Protein 2Y5T (pdb70)

Sequence (500 aa):
QVQLQQPGADLVRPGVSVKLSCKASGYTFTSYWMNWVKQRPGQGLEWIGMIHPSDSETRLSQQKFKDKATLTVDKSSSTAYMQLSSPTTSEDSAVYYCARLKPGGTWFAYWGQGTLVTVSAAKTTAPSVYPLAPVCGDTTGSSVTLGCLVKGYFPEPVTLTWNSGSLSSGVHTFPAVLQSSDLYTLSSSVTVTSSTWPSQSITCNVAHPASSTKVDKKKIEPRGPTDIVLTQSPASLTVSLGQRATISCRASKSVDSYGNSFMEWYQQKKPGQPPKLLIYRASNLESGIPARFSGSGSRTDFTTLTINPVEADDVATYYCQQSNEDPYTFGGGTKLEEIKRADAAPTVSIFPPSSEQLTSGGASVVCFLNNFYPKDINVKWKIDGSSERQNNGVLNSWTDDQDSKDSSTYSMSSTLTLTKDEYERHNNSYTCEATHHKTSTSPIVKSFNRNECGPGPGPGARGLTGRGDAGPGGPGPGPGARGLTGRGDAGPGPGPGPGPGPGARGLTGRGDA

Secondary structure (DSSP, 8-state):
--EEE--SEEEE-TTS-EEEEEEEESS-GGGS-EEEEEE-TTS-EEEEEEEETTTTEEEE-GGGTTTEEEEEETTTTEEEEEESS--GGG-EEEEEEEEPTTSSSEEEE---EEEEE-SSPPBPPEEEEE---TTPPP-SEEEEEEEEEEEBSS--EEEEGGGT--TTEEEEEEEEETTEEEEEEEEEEETTTTTTS--EEEEEEGGGTEEEEEE--PPPP-/---EEEE-SEEEEETTS-EEEEEEESS--EETTEE-EEEEEE-TTS--EEEEETTTEEPTT--TTEEEEEETTEEEEEESS--GGG-EEEEEEE-SBSSPEE---EEEEEE---BPPEEEEEPPPHHHHHTTEEEEEEEEEEEBSS--EEEEEETTEE--S-EEEEEPPPPTTT--EEEEEEEEEEHHHHTT--EEEEEEE-TT-SSPEEEEEETT--/-------PPPPPP-------/----------PPP--PPP---/---------PPPPBP----

Foldseek 3Di:
DWAWEWFAEDEDAQFDKDKTKIFIDDDQLQAFKKWKWWAAPPDDIDTAWIARQVVRDIDGDPVCPVFWDWHADNVRSMIMIMGGRDDQVRFTWMKIFGDDVVGDDTPGIYPTYGYGHHPFDFDAWDKDWAADDPPDDADQKGKIKIKTWFGDDDDKDKDKPVPPQDPQKDKADWDDDPRMIMIMMMHMDGPVCPPVPKIWMWMADRVVRDIDIDIHDHDDDD/DWAKAKPDQEDEEAAQDKDKIKIFTPWFLDDPHFGQKWKWWDDPPDDTHTADGRFFHGDPPHDPLWGKDDGITIIMIMGGRDALLRFTKMKMWGDRDPPIDIYPIYGYAYDDDFDFWDKDKDWADVVVVVVQKTKIKMKTDFGPDPDKDKFKDFQNHGDDDAKDKDKDRQDSHSRGIMMMIMGMDGSVVVVVTFKIKMWMDDPVDPGTDIDIGTPPDD/DQDDDDDDDDDDDDDDPDDD/DADDDDDDDDDDDDDDDDDPD/DQDDDDDDDDDDDDDDDDD

B-factor: mean 37.98, std 14.22, range [2.0, 104.12]

Radius of gyration: 26.42 Å; Cα contacts (8 Å, |Δi|>4): 1428; chains: 5; bounding box: 71×73×64 Å

CATH classification: 2.60.40.10 (+1 more: 2.60.40.10)

Solvent-accessible surface area: 23173 Å² total

Structure (mmCIF, N/CA/C/O backbone):
data_2Y5T
#
_entry.id   2Y5T
#
_cell.length_a   81.050
_cell.length_b   81.050
_cell.length_c   168.450
_cell.angle_alpha   90.00
_cell.angle_beta   90.00
_cell.angle_gamma   120.00
#
_symmetry.space_group_name_H-M   'P 31 2 1'
#
loop_
_entity.id
_entity.type
_entity.pdbx_description
1 polymer 'CIIC1 FAB FRAGMENT HEAVY CHAIN'
2 polymer 'CIIC1 FAB FRAGMENT LIGHT CHAIN'
3 polymer C1
4 polymer C1
5 non-polymer 'CHLORIDE ION'
6 non-polymer GLYCEROL
7 water water
#
loop_
_atom_site.group_PDB
_atom_site.id
_atom_site.type_symbol
_atom_site.label_atom_id
_atom_site.label_alt_id
_atom_site.label_comp_id
_atom_site.label_asym_id
_atom_site.label_entity_id
_atom_site.label_seq_id
_atom_site.pdbx_PDB_ins_code
_atom_site.Cartn_x
_atom_site.Cartn_y
_atom_site.Cartn_z
_atom_site.occupancy
_atom_site.B_iso_or_equiv
_atom_site.auth_seq_id
_atom_site.auth_comp_id
_atom_site.auth_asym_id
_atom_site.auth_atom_id
_atom_site.pdbx_PDB_model_num
ATOM 1 N N . GLN A 1 1 ? -16.332 -8.111 18.106 1.00 51.94 1 GLN A N 1
ATOM 2 C CA . GLN A 1 1 ? -17.439 -7.480 18.890 1.00 50.10 1 GLN A CA 1
ATOM 3 C C . GLN A 1 1 ? -18.277 -6.538 18.022 1.00 47.12 1 GLN A C 1
ATOM 4 O O . GLN A 1 1 ? -17.761 -5.594 17.413 1.00 47.03 1 GLN A O 1
ATOM 10 N N . VAL A 1 2 ? -19.572 -6.828 17.959 1.00 44.81 2 VAL A N 1
ATOM 11 C CA . VAL A 1 2 ? -20.517 -6.046 17.163 1.00 42.04 2 VAL A CA 1
ATOM 12 C C . VAL A 1 2 ? -20.638 -4.637 17.741 1.00 41.09 2 VAL A C 1
ATOM 13 O O . VAL A 1 2 ? -20.736 -4.463 18.957 1.00 41.08 2 VAL A O 1
ATOM 17 N N . GLN A 1 3 ? -20.624 -3.642 16.856 1.00 39.94 3 GLN A N 1
ATOM 18 C CA . GLN A 1 3 ? -20.629 -2.250 17.264 1.00 39.18 3 GLN A CA 1
ATOM 19 C C . GLN A 1 3 ? -21.487 -1.410 16.313 1.00 36.93 3 GLN A C 1
ATOM 20 O O . GLN A 1 3 ? -21.342 -1.501 15.084 1.00 36.99 3 GLN A O 1
ATOM 26 N N . LEU A 1 4 ? -22.380 -0.605 16.887 1.00 34.75 4 LEU A N 1
ATOM 27 C CA . LEU A 1 4 ? -23.227 0.310 16.126 1.00 33.25 4 LEU A CA 1
ATOM 28 C C . LEU A 1 4 ? -23.029 1.741 16.638 1.00 33.03 4 LEU A C 1
ATOM 29 O O . LEU A 1 4 ? -23.538 2.109 17.706 1.00 32.45 4 LEU A O 1
ATOM 34 N N . GLN A 1 5 ? -22.280 2.541 15.882 1.00 32.98 5 GLN A N 1
ATOM 35 C CA . GLN A 1 5 ? -21.849 3.851 16.369 1.00 33.42 5 GLN A CA 1
ATOM 36 C C . GLN A 1 5 ? -22.709 4.970 15.800 1.00 31.45 5 GLN A C 1
ATOM 37 O O . GLN A 1 5 ? -22.784 5.129 14.582 1.00 31.15 5 GLN A O 1
ATOM 43 N N . GLN A 1 6 ? -23.339 5.736 16.690 1.00 29.52 6 GLN A N 1
ATOM 44 C CA . GLN A 1 6 ? -24.211 6.835 16.318 1.00 28.11 6 GLN A CA 1
ATOM 45 C C . GLN A 1 6 ? -23.749 8.075 17.050 1.00 28.45 6 GLN A C 1
ATOM 46 O O . GLN A 1 6 ? -23.408 7.991 18.220 1.00 28.48 6 GLN A O 1
ATOM 52 N N . PRO A 1 7 ? -23.759 9.239 16.377 1.00 28.69 7 PRO A N 1
ATOM 53 C CA . PRO A 1 7 ? -23.462 10.510 17.068 1.00 28.82 7 PRO A CA 1
ATOM 54 C C . PRO A 1 7 ? -24.464 10.744 18.201 1.00 28.04 7 PRO A C 1
ATOM 55 O O . PRO A 1 7 ? -25.620 10.318 18.112 1.00 25.94 7 PRO A O 1
ATOM 59 N N . GLY A 1 8 ? -24.033 11.440 19.243 1.00 28.85 8 GLY A N 1
ATOM 60 C CA . GLY A 1 8 ? -24.918 11.703 20.385 1.00 28.74 8 GLY A CA 1
ATOM 61 C C . GLY A 1 8 ? -26.096 12.604 20.048 1.00 28.10 8 GLY A C 1
ATOM 62 O O . GLY A 1 8 ? -27.188 12.405 20.581 1.00 28.11 8 GLY A O 1
ATOM 63 N N . ALA A 1 9 ? -25.885 13.570 19.149 1.00 27.84 9 ALA A N 1
ATOM 64 C CA . ALA A 1 9 ? -26.861 14.627 18.907 1.00 28.08 9 ALA A CA 1
ATOM 65 C C . ALA A 1 9 ? -27.010 15.053 17.436 1.00 28.42 9 ALA A C 1
ATOM 66 O O . ALA A 1 9 ? -26.095 14.900 16.638 1.00 28.85 9 ALA A O 1
ATOM 68 N N . ASP A 1 10 ? -28.186 15.567 17.092 1.00 28.63 10 ASP A N 1
ATOM 69 C CA . ASP A 1 10 ? -28.380 16.275 15.826 1.00 29.99 10 ASP A CA 1
ATOM 70 C C . ASP A 1 10 ? -29.438 17.339 16.032 1.00 29.55 10 ASP A C 1
ATOM 71 O O . ASP A 1 10 ? -30.537 17.047 16.508 1.00 29.90 10 ASP A O 1
ATOM 76 N N . LEU A 1 11 ? -29.084 18.569 15.694 1.00 29.93 11 LEU A N 1
ATOM 77 C CA . LEU A 1 11 ? -29.961 19.726 15.847 1.00 29.86 11 LEU A CA 1
ATOM 78 C C . LEU A 1 11 ? -30.316 20.305 14.477 1.00 30.63 11 LEU A C 1
ATOM 79 O O . LEU A 1 11 ? -29.434 20.631 13.701 1.00 31.09 11 LEU A O 1
ATOM 84 N N . VAL A 1 12 ? -31.606 20.439 14.193 1.00 31.15 12 VAL A N 1
ATOM 85 C CA . VAL A 1 12 ? -32.054 21.144 12.986 1.00 32.78 12 VAL A CA 1
ATOM 86 C C . VAL A 1 12 ? -33.138 22.154 13.309 1.00 33.09 12 VAL A C 1
ATOM 87 O O . VAL A 1 12 ? -33.889 21.981 14.281 1.00 32.14 12 VAL A O 1
ATOM 91 N N . ARG A 1 13 ? -33.194 23.211 12.500 1.00 34.86 13 ARG A N 1
ATOM 92 C CA . ARG A 1 13 ? -34.327 24.138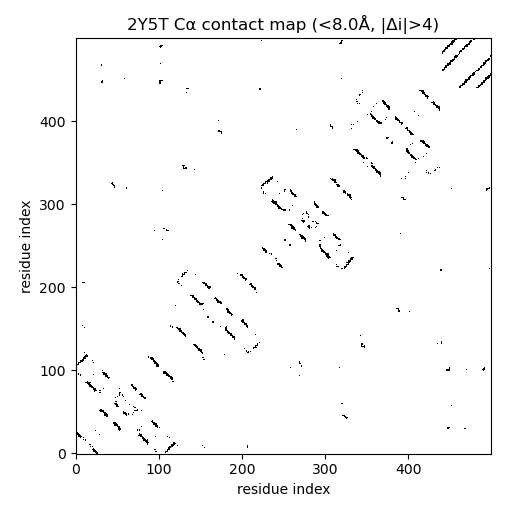 12.467 1.00 36.12 13 ARG A CA 1
ATOM 93 C C . ARG A 1 13 ? -35.556 23.359 12.028 1.00 35.61 13 ARG A C 1
ATOM 94 O O . ARG A 1 13 ? -35.432 22.404 11.254 1.00 35.17 13 ARG A O 1
ATOM 102 N N . PRO A 1 14 ? -36.747 23.769 12.490 1.00 35.67 14 PRO A N 1
ATOM 103 C CA . PRO A 1 14 ? -37.968 23.205 11.909 1.00 36.35 14 PRO A CA 1
ATOM 104 C C . PRO A 1 14 ? -37.946 23.314 10.376 1.00 37.79 14 PRO A C 1
ATOM 105 O O . PRO A 1 14 ? -37.649 24.382 9.842 1.00 38.84 14 PRO A O 1
ATOM 109 N N . GLY A 1 15 ? -38.225 22.207 9.689 1.00 37.67 15 GLY A N 1
ATOM 110 C CA . GLY A 1 15 ? -38.272 22.192 8.226 1.00 39.15 15 GLY A CA 1
ATOM 111 C C . GLY A 1 15 ? -37.015 21.743 7.499 1.00 39.23 15 GLY A C 1
ATOM 112 O O . GLY A 1 15 ? -37.064 21.405 6.313 1.00 40.50 15 GLY A O 1
ATOM 113 N N . VAL A 1 16 ? -35.879 21.735 8.191 1.00 38.41 16 VAL A N 1
ATOM 114 C CA . VAL A 1 16 ? -34.617 21.332 7.562 1.00 38.35 16 VAL A CA 1
ATOM 115 C C . VAL A 1 16 ? -34.408 19.836 7.768 1.00 37.57 16 VAL A C 1
ATOM 116 O O . VAL A 1 16 ? -34.468 19.373 8.898 1.00 36.01 16 VAL A O 1
ATOM 120 N N . SER A 1 17 ? -34.153 19.098 6.685 1.00 38.72 17 SER A N 1
ATOM 121 C CA . SER A 1 17 ? -33.981 17.646 6.755 1.00 38.95 17 SER A CA 1
ATOM 122 C C . SER A 1 17 ? -32.835 17.239 7.661 1.00 37.72 17 SER A C 1
ATOM 123 O O . SER A 1 17 ? -31.760 17.843 7.620 1.00 38.72 17 SER A O 1
ATOM 126 N N . VAL A 1 18 ? -33.070 16.214 8.476 1.00 36.39 18 VAL A N 1
ATOM 127 C CA . VAL A 1 18 ? -31.996 15.606 9.254 1.00 35.70 18 VAL A CA 1
ATOM 128 C C . VAL A 1 18 ? -31.612 14.256 8.667 1.00 35.25 18 VAL A C 1
ATOM 129 O O . VAL A 1 18 ? -32.469 13.495 8.210 1.00 35.31 18 VAL A O 1
ATOM 133 N N . LYS A 1 19 ? -30.312 13.983 8.648 1.00 35.01 19 LYS A N 1
ATOM 134 C CA . LYS A 1 19 ? -29.794 12.705 8.184 1.00 34.51 19 LYS A CA 1
ATOM 135 C C . LYS A 1 19 ? -28.923 12.056 9.261 1.00 33.21 19 LYS A C 1
ATOM 136 O O . LYS A 1 19 ? -27.831 12.536 9.576 1.00 33.22 19 LYS A O 1
ATOM 142 N N . LEU A 1 20 ? -29.412 10.945 9.802 1.00 31.55 20 LEU A N 1
ATOM 143 C CA . LEU A 1 20 ? -28.734 10.262 10.888 1.00 30.29 20 LEU A CA 1
ATOM 144 C C . LEU A 1 20 ? -27.838 9.162 10.367 1.00 30.39 20 LEU A C 1
ATOM 145 O O . LEU A 1 20 ? -28.160 8.497 9.377 1.00 30.69 20 LEU A O 1
ATOM 150 N N . SER A 1 21 ? -26.706 8.973 11.030 1.00 29.76 21 SER A N 1
ATOM 151 C CA . SER A 1 21 ? -25.796 7.899 10.653 1.00 30.07 21 SER A CA 1
ATOM 152 C C . SER A 1 21 ? -25.597 6.863 11.773 1.00 29.59 21 SER A C 1
ATOM 153 O O . SER A 1 21 ? -25.734 7.163 12.977 1.00 28.64 21 SER A O 1
ATOM 156 N N . CYS A 1 22 ? -25.260 5.653 11.342 1.00 29.72 22 CYS A N 1
ATOM 157 C CA . CYS A 1 22 ? -25.064 4.496 12.193 1.00 29.84 22 CYS A CA 1
ATOM 158 C C . CYS A 1 22 ? -23.958 3.700 11.540 1.00 30.73 22 CYS A C 1
ATOM 159 O O . CYS A 1 22 ? -24.192 2.988 10.561 1.00 30.68 22 CYS A O 1
ATOM 162 N N . LYS A 1 23 ? -22.747 3.851 12.066 1.00 31.63 23 LYS A N 1
ATOM 163 C CA . LYS A 1 23 ? -21.581 3.168 11.529 1.00 33.90 23 LYS A CA 1
ATOM 164 C C . LYS A 1 23 ? -21.407 1.816 12.214 1.00 33.95 23 LYS A C 1
ATOM 165 O O . LYS A 1 23 ? -21.341 1.733 13.446 1.00 33.29 23 LYS A O 1
ATOM 171 N N . ALA A 1 24 ? -21.337 0.767 11.396 1.00 34.88 24 ALA A N 1
ATOM 172 C CA . ALA A 1 24 ? -21.294 -0.609 11.879 1.00 35.00 24 ALA A CA 1
ATOM 173 C C . ALA A 1 24 ? -19.897 -1.191 11.807 1.00 37.19 24 ALA A C 1
ATOM 174 O O . ALA A 1 24 ? -19.164 -0.931 10.855 1.00 38.75 24 ALA A O 1
ATOM 176 N N . SER A 1 25 ? -19.535 -1.998 12.801 1.00 37.63 25 SER A N 1
ATOM 177 C CA . SER A 1 25 ? -18.276 -2.740 12.771 1.00 40.00 25 SER A CA 1
ATOM 178 C C . SER A 1 25 ? -18.390 -4.040 13.572 1.00 40.34 25 SER A C 1
ATOM 179 O O . SER A 1 25 ? -19.366 -4.246 14.306 1.00 39.19 25 SER A O 1
ATOM 182 N N . GLY A 1 26 ? -17.399 -4.914 13.421 1.00 41.91 26 GLY A N 1
ATOM 183 C CA . GLY A 1 26 ? -17.387 -6.185 14.136 1.00 42.66 26 GLY A CA 1
ATOM 184 C C . GLY A 1 26 ? -18.107 -7.333 13.438 1.00 42.19 26 GLY A C 1
ATOM 185 O O . GLY A 1 26 ? -18.078 -8.470 13.928 1.00 43.12 26 GLY A O 1
ATOM 186 N N . TYR A 1 27 ? -18.745 -7.049 12.301 1.00 40.95 27 TYR A N 1
ATOM 187 C CA . TYR A 1 27 ? -19.502 -8.061 11.547 1.00 40.38 27 TYR A CA 1
ATOM 188 C C . TYR A 1 27 ? -19.630 -7.666 10.061 1.00 40.41 27 TYR A C 1
ATOM 189 O O . TYR A 1 27 ? -19.212 -6.566 9.668 1.00 40.09 27 TYR A O 1
ATOM 198 N N . THR A 1 28 ? -20.213 -8.556 9.250 1.00 40.26 28 THR A N 1
ATOM 199 C CA . THR A 1 28 ? -20.441 -8.273 7.826 1.00 40.64 28 THR A CA 1
ATOM 200 C C . THR A 1 28 ? -21.700 -7.412 7.629 1.00 39.24 28 THR A C 1
ATOM 201 O O . THR A 1 28 ? -22.833 -7.915 7.633 1.00 38.46 28 THR A O 1
ATOM 205 N N . PHE A 1 29 ? -21.474 -6.112 7.442 1.00 39.09 29 PHE A N 1
ATOM 206 C CA . PHE A 1 29 ? -22.538 -5.106 7.315 1.00 37.46 29 PHE A CA 1
ATOM 207 C C . PHE A 1 29 ? -23.590 -5.470 6.262 1.00 37.07 29 PHE A C 1
ATOM 208 O O . PHE A 1 29 ? -24.798 -5.372 6.510 1.00 35.72 29 PHE A O 1
ATOM 216 N N . THR A 1 30 ? -23.124 -5.897 5.092 1.00 38.32 30 THR A N 1
ATOM 217 C CA . THR A 1 30 ? -24.015 -6.182 3.966 1.00 38.56 30 THR A CA 1
ATOM 218 C C . THR A 1 30 ? -24.835 -7.463 4.115 1.00 38.27 30 THR A C 1
ATOM 219 O O . THR A 1 30 ? -25.628 -7.784 3.242 1.00 38.95 30 THR A O 1
ATOM 223 N N . SER A 1 31 ? -24.668 -8.178 5.220 1.00 37.78 31 SER A N 1
ATOM 224 C CA . SER A 1 31 ? -25.386 -9.440 5.417 1.00 38.02 31 SER A CA 1
ATOM 225 C C . SER A 1 31 ? -26.667 -9.353 6.266 1.00 36.66 31 SER A C 1
ATOM 226 O O . SER A 1 31 ? -27.432 -10.319 6.325 1.00 36.84 31 SER A O 1
ATOM 229 N N . TYR A 1 32 ? -26.901 -8.217 6.924 1.00 35.59 32 TYR A N 1
ATOM 230 C CA . TYR A 1 32 ? -27.977 -8.153 7.923 1.00 34.59 32 TYR A CA 1
ATOM 231 C C . TYR A 1 32 ? -28.792 -6.897 7.835 1.00 33.60 32 TYR A C 1
ATOM 232 O O . TYR A 1 32 ? -28.263 -5.860 7.487 1.00 34.17 32 TYR A O 1
ATOM 241 N N . TRP A 1 33 ? -30.078 -6.988 8.165 1.00 33.08 33 TRP A N 1
ATOM 242 C CA . TRP A 1 33 ? -30.946 -5.810 8.218 1.00 32.65 33 TRP A CA 1
ATOM 243 C C . TRP A 1 33 ? -30.440 -4.803 9.250 1.00 32.03 33 TRP A C 1
ATOM 244 O O . TRP A 1 33 ? -29.865 -5.193 10.284 1.00 31.57 33 TRP A O 1
ATOM 255 N N . MET A 1 34 ? -30.647 -3.516 8.965 1.00 30.59 34 MET A N 1
ATOM 256 C CA . MET A 1 34 ? -30.504 -2.479 9.981 1.00 29.29 34 MET A CA 1
ATOM 257 C C . MET A 1 34 ? -31.882 -1.888 10.286 1.00 28.38 34 MET A C 1
ATOM 258 O O . MET A 1 34 ? -32.580 -1.406 9.379 1.00 27.85 34 MET A O 1
ATOM 263 N N . ASN A 1 35 ? -32.266 -1.930 11.561 1.00 27.35 35 ASN A N 1
ATOM 264 C CA . ASN A 1 35 ? -33.550 -1.420 11.992 1.00 26.12 35 ASN A CA 1
ATOM 265 C C . ASN A 1 35 ? -33.390 -0.065 12.657 1.00 25.38 35 ASN A C 1
ATOM 266 O O . ASN A 1 35 ? -32.341 0.240 13.226 1.00 25.59 35 ASN A O 1
ATOM 271 N N . TRP A 1 36 ? -34.437 0.746 12.591 1.00 24.75 36 TRP A N 1
ATOM 272 C CA . TRP A 1 36 ? -34.429 2.044 13.229 1.00 24.62 36 TRP A CA 1
ATOM 273 C C . TRP A 1 36 ? -35.636 2.163 14.150 1.00 24.56 36 TRP A C 1
ATOM 274 O O . TRP A 1 36 ? -36.741 1.762 13.792 1.00 24.22 36 TRP A O 1
ATOM 285 N N . VAL A 1 37 ? -35.414 2.751 15.322 1.00 24.77 37 VAL A N 1
ATOM 286 C CA . VAL A 1 37 ? -36.426 2.831 16.375 1.00 24.77 37 VAL A CA 1
ATOM 287 C C . VAL A 1 37 ? -36.466 4.256 16.914 1.00 24.87 37 VAL A C 1
ATOM 288 O O . VAL A 1 37 ? -35.420 4.877 17.104 1.00 24.94 37 VAL A O 1
ATOM 292 N N . LYS A 1 38 ? -37.671 4.768 17.166 1.00 25.50 38 LYS A N 1
ATOM 293 C CA . LYS A 1 38 ? -37.845 6.126 17.704 1.00 25.82 38 LYS A CA 1
ATOM 294 C C . LYS A 1 38 ? -38.311 6.081 19.171 1.00 26.95 38 LYS A C 1
ATOM 295 O O . LYS A 1 38 ? -39.192 5.288 19.520 1.00 26.93 38 LYS A O 1
ATOM 301 N N . GLN A 1 39 ? -37.724 6.929 20.016 1.00 27.22 39 GLN A N 1
ATOM 302 C CA . GLN A 1 39 ? -38.180 7.084 21.415 1.00 28.84 39 GLN A CA 1
ATOM 303 C C . GLN A 1 39 ? -38.118 8.531 21.872 1.00 30.10 39 GLN A C 1
ATOM 304 O O . GLN A 1 39 ? -37.045 9.087 21.995 1.00 30.41 39 GLN A O 1
ATOM 310 N N . ARG A 1 40 ? -39.269 9.145 22.111 1.00 32.01 40 ARG A N 1
ATOM 311 C CA . ARG A 1 40 ? -39.303 10.446 22.772 1.00 34.78 40 ARG A CA 1
ATOM 312 C C . ARG A 1 40 ? -38.939 10.260 24.243 1.00 35.87 40 ARG A C 1
ATOM 313 O O . ARG A 1 40 ? -39.473 9.362 24.901 1.00 36.53 40 ARG A O 1
ATOM 321 N N . PRO A 1 41 ? -38.011 11.086 24.766 1.00 37.05 41 PRO A N 1
ATOM 322 C CA . PRO A 1 41 ? -37.634 10.954 26.185 1.00 37.85 41 PRO A CA 1
ATOM 323 C C . PRO A 1 41 ? -38.860 10.981 27.091 1.00 39.60 41 PRO A C 1
ATOM 324 O O . PRO A 1 41 ? -39.762 11.800 26.891 1.00 40.90 41 PRO A O 1
ATOM 328 N N . GLY A 1 42 ? -38.891 10.074 28.060 1.00 40.08 42 GLY A N 1
ATOM 329 C CA . GLY A 1 42 ? -40.062 9.893 28.925 1.00 42.36 42 GLY A CA 1
ATOM 330 C C . GLY A 1 42 ? -41.124 8.934 28.394 1.00 42.23 42 GLY A C 1
ATOM 331 O O . GLY A 1 42 ? -42.016 8.532 29.142 1.00 43.36 42 GLY A O 1
ATOM 332 N N . GLN A 1 43 ? -41.039 8.570 27.109 1.00 40.84 43 GLN A N 1
ATOM 333 C CA . GLN A 1 43 ? -42.064 7.718 26.475 1.00 41.02 43 GLN A CA 1
ATOM 334 C C . GLN A 1 43 ? -41.532 6.376 25.954 1.00 38.88 43 GLN A C 1
ATOM 335 O O . GLN A 1 43 ? -40.327 6.076 26.050 1.00 37.21 43 GLN A O 1
ATOM 341 N N . GLY A 1 44 ? -42.448 5.588 25.381 1.00 38.38 44 GLY A N 1
ATOM 342 C CA . GLY A 1 44 ? -42.136 4.284 24.818 1.00 36.75 44 GLY A CA 1
ATOM 343 C C . GLY A 1 44 ? -41.457 4.322 23.451 1.00 34.65 44 GLY A C 1
ATOM 344 O O . GLY A 1 44 ? -40.943 5.359 23.024 1.00 34.21 44 GLY A O 1
ATOM 345 N N . LEU A 1 45 ? -41.486 3.183 22.762 1.00 33.02 45 LEU A N 1
ATOM 346 C CA . LEU A 1 45 ? -40.657 2.950 21.582 1.00 30.68 45 LEU A CA 1
ATOM 347 C C . LEU A 1 45 ? -41.511 2.613 20.368 1.00 30.60 45 LEU A C 1
ATOM 348 O O . LEU A 1 45 ? -42.553 1.950 20.491 1.00 31.67 45 LEU A O 1
ATOM 353 N N . GLU A 1 46 ? -41.062 3.074 19.205 1.00 29.30 46 GLU A N 1
ATOM 354 C CA . GLU A 1 46 ? -41.711 2.807 17.929 1.00 29.70 46 GLU A CA 1
ATOM 355 C C . GLU A 1 46 ? -40.685 2.347 16.906 1.00 28.67 46 GLU A C 1
ATOM 356 O O . GLU A 1 46 ? -39.670 3.033 16.679 1.00 27.66 46 GLU A O 1
ATOM 362 N N . TRP A 1 47 ? -40.966 1.222 16.259 1.00 28.08 47 TRP A N 1
ATOM 363 C CA . TRP A 1 47 ? -40.127 0.753 15.164 1.00 27.80 47 TRP A CA 1
ATOM 364 C C . TRP A 1 47 ? -40.451 1.553 13.908 1.00 27.87 47 TRP A C 1
ATOM 365 O O . TRP A 1 47 ? -41.610 1.714 13.551 1.00 29.68 47 TRP A O 1
ATOM 376 N N . ILE A 1 48 ? -39.420 2.063 13.252 1.00 27.15 48 ILE A N 1
ATOM 377 C CA . ILE A 1 48 ? -39.592 2.938 12.089 1.00 26.96 48 ILE A CA 1
ATOM 378 C C . ILE A 1 48 ? -39.577 2.154 10.788 1.00 27.22 48 ILE A C 1
ATOM 379 O O . ILE A 1 48 ? -40.451 2.334 9.919 1.00 27.80 48 ILE A O 1
ATOM 384 N N . GLY A 1 49 ? -38.575 1.292 10.659 1.00 26.43 49 GLY A N 1
ATOM 385 C CA . GLY A 1 49 ? -38.340 0.597 9.417 1.00 27.30 49 GLY A CA 1
ATOM 386 C C . GLY A 1 49 ? -37.032 -0.144 9.456 1.00 27.12 49 GLY A C 1
ATOM 387 O O . GLY A 1 49 ? -36.308 -0.095 10.459 1.00 26.85 49 GLY A O 1
ATOM 388 N N . MET A 1 50 ? -36.733 -0.829 8.355 1.00 27.34 50 MET A N 1
ATOM 389 C CA . MET A 1 50 ? -35.481 -1.544 8.209 1.00 27.28 50 MET A CA 1
ATOM 390 C C . MET A 1 50 ? -35.008 -1.549 6.763 1.00 28.03 50 MET A C 1
ATOM 391 O O . MET A 1 50 ? -35.792 -1.334 5.830 1.00 28.53 50 MET A O 1
ATOM 396 N N . ILE A 1 51 ? -33.725 -1.824 6.578 1.00 28.17 51 ILE A N 1
ATOM 397 C CA . ILE A 1 51 ? -33.131 -1.880 5.256 1.00 28.64 51 ILE A CA 1
ATOM 398 C C . ILE A 1 51 ? -32.062 -2.969 5.227 1.00 29.92 51 ILE A C 1
ATOM 399 O O . ILE A 1 51 ? -31.317 -3.137 6.188 1.00 29.41 51 ILE A O 1
ATOM 404 N N . HIS A 1 52 ? -32.012 -3.731 4.141 1.00 31.45 52 HIS A N 1
ATOM 405 C CA . HIS A 1 52 ? -30.958 -4.711 3.991 1.00 33.26 52 HIS A CA 1
ATOM 406 C C . HIS A 1 52 ? -29.925 -4.159 3.025 1.00 34.63 52 HIS A C 1
ATOM 407 O O . HIS A 1 52 ? -30.230 -3.948 1.853 1.00 35.30 52 HIS A O 1
ATOM 414 N N . PRO A 1 53 ? -28.696 -3.919 3.514 1.00 35.71 53 PRO A N 1
ATOM 415 C CA . PRO A 1 53 ? -27.659 -3.188 2.766 1.00 36.99 53 PRO A CA 1
ATOM 416 C C . PRO A 1 53 ? -27.153 -3.869 1.485 1.00 40.10 53 PRO A C 1
ATOM 417 O O . PRO A 1 53 ? -26.581 -3.192 0.616 1.00 41.77 53 PRO A O 1
ATOM 421 N N . SER A 1 54 ? -27.339 -5.180 1.359 1.00 41.93 54 SER A N 1
ATOM 422 C CA . SER A 1 54 ? -26.860 -5.881 0.173 1.00 44.87 54 SER A CA 1
ATOM 423 C C . SER A 1 54 ? -27.584 -5.396 -1.085 1.00 44.69 54 SER A C 1
ATOM 424 O O . SER A 1 54 ? -26.939 -5.076 -2.081 1.00 46.29 54 SER A O 1
ATOM 427 N N . ASP A 1 55 ? -28.914 -5.315 -1.013 1.00 46.84 55 ASP A N 1
ATOM 428 C CA . ASP A 1 55 ? -29.763 -4.953 -2.155 1.00 47.55 55 ASP A CA 1
ATOM 429 C C . ASP A 1 55 ? -30.624 -3.715 -1.885 1.00 45.55 55 ASP A C 1
ATOM 430 O O . ASP A 1 55 ? -31.441 -3.318 -2.727 1.00 45.98 55 ASP A O 1
ATOM 435 N N . SER A 1 56 ? -30.444 -3.122 -0.704 1.00 43.44 56 SER A N 1
ATOM 436 C CA . SER A 1 56 ? -31.239 -1.977 -0.243 1.00 41.22 56 SER A CA 1
ATOM 437 C C . SER A 1 56 ? -32.744 -2.240 -0.238 1.00 41.05 56 SER A C 1
ATOM 438 O O . SER A 1 56 ? -33.560 -1.326 -0.349 1.00 40.26 56 SER A O 1
ATOM 441 N N . GLU A 1 57 ? -33.104 -3.508 -0.084 1.00 42.04 57 GLU A N 1
ATOM 442 C CA . GLU A 1 57 ? -34.478 -3.883 0.186 1.00 42.56 57 GLU A CA 1
ATOM 443 C C . GLU A 1 57 ? -34.946 -3.211 1.481 1.00 40.71 57 GLU A C 1
ATOM 444 O O . GLU A 1 57 ? -34.201 -3.159 2.468 1.00 39.65 57 GLU A O 1
ATOM 450 N N . THR A 1 58 ? -36.181 -2.712 1.475 1.00 40.01 58 THR A N 1
ATOM 451 C CA . THR A 1 58 ? -36.655 -1.834 2.533 1.00 38.74 58 THR A CA 1
ATOM 452 C C . THR A 1 58 ? -38.082 -2.133 2.996 1.00 38.93 58 THR A C 1
ATOM 453 O O . THR A 1 58 ? -38.960 -2.384 2.185 1.00 40.46 58 THR A O 1
ATOM 457 N N . ARG A 1 59 ? -38.300 -2.100 4.306 1.00 37.99 59 ARG A N 1
ATOM 458 C CA . ARG A 1 59 ? -39.648 -2.097 4.863 1.00 38.00 59 ARG A CA 1
ATOM 459 C C . ARG A 1 59 ? -39.800 -0.932 5.825 1.00 36.27 59 ARG A C 1
ATOM 460 O O . ARG A 1 59 ? -38.988 -0.752 6.727 1.00 35.98 59 ARG A O 1
ATOM 468 N N . LEU A 1 60 ? -40.855 -0.158 5.642 1.00 35.37 60 LEU A N 1
ATOM 469 C CA . LEU A 1 60 ? -41.122 0.955 6.517 1.00 34.66 60 LEU A CA 1
ATOM 470 C C . LEU A 1 60 ? -42.480 0.771 7.151 1.00 34.90 60 LEU A C 1
ATOM 471 O O . LEU A 1 60 ? -43.413 0.307 6.506 1.00 35.32 60 LEU A O 1
ATOM 476 N N . SER A 1 61 ? -42.578 1.158 8.413 1.00 34.50 61 SER A N 1
ATOM 477 C CA . SER A 1 61 ? -43.845 1.304 9.091 1.00 35.33 61 SER A CA 1
ATOM 478 C C . SER A 1 61 ? -44.697 2.292 8.310 1.00 35.29 61 SER A C 1
ATOM 479 O O . SER A 1 61 ? -44.203 3.353 7.889 1.00 34.15 61 SER A O 1
ATOM 482 N N . GLN A 1 62 ? -45.969 1.945 8.127 1.00 36.39 62 GLN A N 1
ATOM 483 C CA A GLN A 1 62 ? -46.890 2.793 7.372 0.50 37.11 62 GLN A CA 1
ATOM 484 C CA B GLN A 1 62 ? -46.927 2.786 7.407 0.50 37.10 62 GLN A CA 1
ATOM 485 C C . GLN A 1 62 ? -46.934 4.216 7.936 1.00 36.60 62 GLN A C 1
ATOM 486 O O . GLN A 1 62 ? -47.089 5.168 7.183 1.00 35.97 62 GLN A O 1
ATOM 497 N N . LYS A 1 63 ? -46.770 4.355 9.252 1.00 36.89 63 LYS A N 1
ATOM 498 C CA . LYS A 1 63 ? -46.778 5.678 9.892 1.00 36.49 63 LYS A CA 1
ATOM 499 C C . LYS A 1 63 ? -45.635 6.573 9.411 1.00 34.92 63 LYS A C 1
ATOM 500 O O . LYS A 1 63 ? -45.780 7.802 9.349 1.00 35.03 63 LYS A O 1
ATOM 506 N N . PHE A 1 64 ? -44.510 5.952 9.072 1.00 33.31 64 PHE A N 1
ATOM 507 C CA . PHE A 1 64 ? -43.304 6.672 8.682 1.00 32.21 64 PHE A CA 1
ATOM 508 C C . PHE A 1 64 ? -43.014 6.686 7.162 1.00 32.18 64 PHE A C 1
ATOM 509 O O . PHE A 1 64 ? -41.976 7.221 6.726 1.00 31.02 64 PHE A O 1
ATOM 517 N N . LYS A 1 65 ? -43.905 6.099 6.356 1.00 32.57 65 LYS A N 1
ATOM 518 C CA . LYS A 1 65 ? -43.603 5.916 4.929 1.00 32.86 65 LYS A CA 1
ATOM 519 C C . LYS A 1 65 ? -43.247 7.235 4.199 1.00 32.14 65 LYS A C 1
ATOM 520 O O . LYS A 1 65 ? -42.360 7.249 3.338 1.00 31.49 65 LYS A O 1
ATOM 526 N N . ASP A 1 66 ? -43.927 8.324 4.560 1.00 31.75 66 ASP A N 1
ATOM 527 C CA . ASP A 1 66 ? -43.705 9.625 3.914 1.00 32.26 66 ASP A CA 1
ATOM 528 C C . ASP A 1 66 ? -42.789 10.524 4.736 1.00 31.44 66 ASP A C 1
ATOM 529 O O . ASP A 1 66 ? -42.666 11.707 4.461 1.00 32.36 66 ASP A O 1
ATOM 534 N N . LYS A 1 67 ? -42.157 9.963 5.757 1.00 30.90 67 LYS A N 1
ATOM 535 C CA . LYS A 1 67 ? -41.377 10.763 6.678 1.00 30.13 67 LYS A CA 1
ATOM 536 C C . LYS A 1 67 ? -39.919 10.353 6.661 1.00 29.54 67 LYS A C 1
ATOM 537 O O . LYS A 1 67 ? -39.026 11.209 6.711 1.00 29.26 67 LYS A O 1
ATOM 543 N N . ALA A 1 68 ? -39.677 9.049 6.586 1.00 29.09 68 ALA A N 1
ATOM 544 C CA . ALA A 1 68 ? -38.326 8.526 6.709 1.00 28.87 68 ALA A CA 1
ATOM 545 C C . ALA A 1 68 ? -37.817 7.964 5.390 1.00 29.64 68 ALA A C 1
ATOM 546 O O . ALA A 1 68 ? -38.595 7.429 4.591 1.00 30.78 68 ALA A O 1
ATOM 548 N N . THR A 1 69 ? -36.510 8.081 5.176 1.00 29.49 69 THR A N 1
ATOM 549 C CA . THR A 1 69 ? -35.847 7.567 3.987 1.00 30.29 69 THR A CA 1
ATOM 550 C C . THR A 1 69 ? -34.572 6.844 4.418 1.00 30.80 69 THR A C 1
ATOM 551 O O . THR A 1 69 ? -33.675 7.454 5.020 1.00 30.95 69 THR A O 1
ATOM 555 N N . LEU A 1 70 ? -34.504 5.546 4.118 1.00 30.98 70 LEU A N 1
ATOM 556 C CA . LEU A 1 70 ? -33.381 4.719 4.545 1.00 30.50 70 LEU A CA 1
ATOM 557 C C . LEU A 1 70 ? -32.459 4.410 3.389 1.00 31.56 70 LEU A C 1
ATOM 558 O O . LEU A 1 70 ? -32.907 4.021 2.308 1.00 33.08 70 LEU A O 1
ATOM 563 N N . THR A 1 71 ? -31.168 4.600 3.616 1.00 31.64 71 THR A N 1
ATOM 564 C CA . THR A 1 71 ? -30.133 4.310 2.618 1.00 32.42 71 THR A CA 1
ATOM 565 C C . THR A 1 71 ? -28.928 3.716 3.340 1.00 32.56 71 THR A C 1
ATOM 566 O O . THR A 1 71 ? -28.869 3.735 4.573 1.00 31.46 71 THR A O 1
ATOM 570 N N . VAL A 1 72 ? -27.970 3.198 2.576 1.00 33.90 72 VAL A N 1
ATOM 571 C CA . VAL A 1 72 ? -26.721 2.678 3.134 1.00 34.77 72 VAL A CA 1
ATOM 572 C C . VAL A 1 72 ? -25.555 3.114 2.273 1.00 36.38 72 VAL A C 1
ATOM 573 O O . VAL A 1 72 ? -25.739 3.495 1.110 1.00 36.89 72 VAL A O 1
ATOM 577 N N . ASP A 1 73 ? -24.360 3.053 2.850 1.00 37.15 73 ASP A N 1
ATOM 578 C CA . ASP A 1 73 ? -23.133 3.169 2.088 1.00 39.68 73 ASP A CA 1
ATOM 579 C C . ASP A 1 73 ? -22.304 1.931 2.395 1.00 40.84 73 ASP A C 1
ATOM 580 O O . ASP A 1 73 ? -21.795 1.779 3.506 1.00 40.19 73 ASP A O 1
ATOM 585 N N . LYS A 1 74 ? -22.185 1.041 1.410 1.00 42.78 74 LYS A N 1
ATOM 586 C CA . LYS A 1 74 ? -21.461 -0.216 1.602 1.00 44.35 74 LYS A CA 1
ATOM 587 C C . LYS A 1 74 ? -19.978 0.020 1.886 1.00 45.41 74 LYS A C 1
ATOM 588 O O . LYS A 1 74 ? -19.365 -0.714 2.668 1.00 45.84 74 LYS A O 1
ATOM 594 N N . SER A 1 75 ? -19.413 1.054 1.264 1.00 46.03 75 SER A N 1
ATOM 595 C CA . SER A 1 75 ? -17.974 1.324 1.356 1.00 47.33 75 SER A CA 1
ATOM 596 C C . SER A 1 75 ? -17.514 1.724 2.768 1.00 45.75 75 SER A C 1
ATOM 597 O O . SER A 1 75 ? -16.434 1.322 3.199 1.00 46.96 75 SER A O 1
ATOM 600 N N . SER A 1 76 ? -18.339 2.491 3.481 1.00 43.35 76 SER A N 1
ATOM 601 C CA . SER A 1 76 ? -18.033 2.921 4.853 1.00 41.87 76 SER A CA 1
ATOM 602 C C . SER A 1 76 ? -18.783 2.138 5.928 1.00 40.22 76 SER A C 1
ATOM 603 O O . SER A 1 76 ? -18.638 2.448 7.118 1.00 39.45 76 SER A O 1
ATOM 606 N N . SER A 1 77 ? -19.581 1.147 5.508 1.00 39.58 77 SER A N 1
ATOM 607 C CA . SER A 1 77 ? -20.412 0.319 6.402 1.00 38.29 77 SER A CA 1
ATOM 608 C C . SER A 1 77 ? -21.359 1.155 7.264 1.00 36.48 77 SER A C 1
ATOM 609 O O . SER A 1 77 ? -21.485 0.927 8.471 1.00 36.21 77 SER A O 1
ATOM 612 N N . THR A 1 78 ? -22.026 2.115 6.640 1.00 35.41 78 THR A N 1
ATOM 613 C CA . THR A 1 78 ? -22.858 3.058 7.372 1.00 34.00 78 THR A CA 1
ATOM 614 C C . THR A 1 78 ? -24.281 3.025 6.851 1.00 33.10 78 THR A C 1
ATOM 615 O O . THR A 1 78 ? -24.510 3.005 5.636 1.00 33.27 78 THR A O 1
ATOM 619 N N . ALA A 1 79 ? -25.227 2.984 7.791 1.00 32.06 79 ALA A N 1
ATOM 620 C CA . ALA A 1 79 ? -26.648 3.105 7.504 1.00 30.91 79 ALA A CA 1
ATOM 621 C C . ALA A 1 79 ? -27.087 4.515 7.826 1.00 30.16 79 ALA A C 1
ATOM 622 O O . ALA A 1 79 ? -26.677 5.073 8.841 1.00 29.90 79 ALA A O 1
ATOM 624 N N . TYR A 1 80 ? -27.942 5.070 6.978 1.00 29.99 80 TYR A N 1
ATOM 625 C CA . TYR A 1 80 ? -28.448 6.419 7.145 1.00 30.16 80 TYR A CA 1
ATOM 626 C C . TYR A 1 80 ? -29.960 6.406 7.231 1.00 30.21 80 TYR A C 1
ATOM 627 O O . TYR A 1 80 ? -30.625 5.561 6.616 1.00 31.27 80 TYR A O 1
ATOM 636 N N . MET A 1 81 ? -30.504 7.329 8.005 1.00 29.88 81 MET A N 1
ATOM 637 C CA . MET A 1 81 ? -31.938 7.563 8.002 1.00 30.02 81 MET A CA 1
ATOM 638 C C . MET A 1 81 ? -32.154 9.059 7.897 1.00 30.20 81 MET A C 1
ATOM 639 O O . MET A 1 81 ? -31.605 9.826 8.701 1.00 29.48 81 MET A O 1
ATOM 644 N N . GLN A 1 82 ? -32.963 9.454 6.916 1.00 30.70 82 GLN A N 1
ATOM 645 C CA . GLN A 1 82 ? -33.267 10.857 6.668 1.00 31.27 82 GLN A CA 1
ATOM 646 C C . GLN A 1 82 ? -34.714 11.114 7.022 1.00 31.31 82 GLN A C 1
ATOM 647 O O . GLN A 1 82 ? -35.588 10.323 6.668 1.00 31.90 82 GLN A O 1
ATOM 653 N N . LEU A 1 83 ? -34.961 12.203 7.747 1.00 31.51 83 LEU A N 1
ATOM 654 C CA . LEU A 1 83 ? -36.318 12.609 8.127 1.00 31.83 83 LEU A CA 1
ATOM 655 C C . LEU A 1 83 ? -36.682 13.913 7.435 1.00 32.50 83 LEU A C 1
ATOM 656 O O . LEU A 1 83 ? -35.960 14.901 7.559 1.00 32.71 83 LEU A O 1
ATOM 661 N N . SER A 1 84 ? -37.801 13.927 6.718 1.00 32.97 84 SER A N 1
ATOM 662 C CA . SER A 1 84 ? -38.166 15.102 5.933 1.00 33.75 84 SER A CA 1
ATOM 663 C C . SER A 1 84 ? -38.902 16.128 6.782 1.00 34.08 84 SER A C 1
ATOM 664 O O . SER A 1 84 ? -39.570 15.778 7.758 1.00 34.23 84 SER A O 1
ATOM 667 N N . SER A 1 85 ? -38.768 17.388 6.388 1.00 34.36 85 SER A N 1
ATOM 668 C CA . SER A 1 85 ? -39.448 18.527 7.019 1.00 35.41 85 SER A CA 1
ATOM 669 C C . SER A 1 85 ? -39.752 18.334 8.528 1.00 34.37 85 SER A C 1
ATOM 670 O O . SER A 1 85 ? -40.911 18.241 8.933 1.00 34.99 85 SER A O 1
ATOM 673 N N . PRO A 1 86 ? -38.703 18.262 9.362 1.00 33.17 86 PRO A N 1
ATOM 674 C CA . PRO A 1 86 ? -38.923 17.962 10.777 1.00 32.99 86 PRO A CA 1
ATOM 675 C C . PRO A 1 86 ? -39.761 18.968 11.566 1.00 34.56 86 PRO A C 1
ATOM 676 O O . PRO A 1 86 ? -39.682 20.191 11.345 1.00 35.93 86 PRO A O 1
ATOM 680 N N . THR A 1 87 ? -40.568 18.434 12.472 1.00 34.67 87 THR A N 1
ATOM 681 C CA A THR A 1 87 ? -41.367 19.245 13.386 0.50 35.83 87 THR A CA 1
ATOM 682 C CA B THR A 1 87 ? -41.370 19.235 13.381 0.50 36.25 87 THR A CA 1
ATOM 683 C C . THR A 1 87 ? -40.949 18.880 14.797 1.00 36.45 87 THR A C 1
ATOM 684 O O . THR A 1 87 ? -40.165 17.943 14.998 1.00 35.14 87 THR A O 1
ATOM 691 N N . SER A 1 88 ? -41.472 19.612 15.779 1.00 38.23 88 SER A N 1
ATOM 692 C CA . SER A 1 88 ? -41.165 19.319 17.175 1.00 39.47 88 SER A CA 1
ATOM 693 C C . SER A 1 88 ? -41.536 17.873 17.572 1.00 39.36 88 SER A C 1
ATOM 694 O O . SER A 1 88 ? -40.917 17.313 18.476 1.00 39.37 88 SER A O 1
ATOM 697 N N . GLU A 1 89 ? -42.529 17.274 16.903 1.00 36.24 89 GLU A N 1
ATOM 698 C CA . GLU A 1 89 ? -42.860 15.853 17.116 1.00 37.42 89 GLU A CA 1
ATOM 699 C C . GLU A 1 89 ? -41.780 14.879 16.643 1.00 35.08 89 GLU A C 1
ATOM 700 O O . GLU A 1 89 ? -41.830 13.685 16.967 1.00 35.08 89 GLU A O 1
ATOM 706 N N . ASP A 1 90 ? -40.835 15.375 15.851 1.00 33.53 90 ASP A N 1
ATOM 707 C CA . ASP A 1 90 ? -39.719 14.556 15.382 1.00 31.78 90 ASP A CA 1
ATOM 708 C C . ASP A 1 90 ? -38.540 14.539 16.367 1.00 29.51 90 ASP A C 1
ATOM 709 O O . ASP A 1 90 ? -37.643 13.719 16.229 1.00 28.59 90 ASP A O 1
ATOM 714 N N . SER A 1 91 ? -38.546 15.444 17.346 1.00 28.99 91 SER A N 1
ATOM 715 C CA . SER A 1 91 ? -37.529 15.460 18.400 1.00 27.99 91 SER A CA 1
ATOM 716 C C . SER A 1 91 ? -37.681 14.186 19.206 1.00 28.08 91 SER A C 1
ATOM 717 O O . SER A 1 91 ? -38.738 13.940 19.802 1.00 29.01 91 SER A O 1
ATOM 720 N N . ALA A 1 92 ? -36.627 13.372 19.195 1.00 26.44 92 ALA A N 1
ATOM 721 C CA . ALA A 1 92 ? -36.640 12.071 19.834 1.00 26.30 92 ALA A CA 1
ATOM 722 C C . ALA A 1 92 ? -35.239 11.515 19.806 1.00 25.33 92 ALA A C 1
ATOM 723 O O . ALA A 1 92 ? -34.375 12.025 19.068 1.00 24.69 92 ALA A O 1
ATOM 725 N N . VAL A 1 93 ? -35.014 10.477 20.611 1.00 24.70 93 VAL A N 1
ATOM 726 C CA . VAL A 1 93 ? -33.838 9.640 20.441 1.00 24.12 93 VAL A CA 1
ATOM 727 C C . VAL A 1 93 ? -34.155 8.682 19.290 1.00 24.34 93 VAL A C 1
ATOM 728 O O . VAL A 1 93 ? -35.249 8.112 19.249 1.00 24.85 93 VAL A O 1
ATOM 732 N N . TYR A 1 94 ? -33.223 8.531 18.351 1.00 23.76 94 TYR A N 1
ATOM 733 C CA . TYR A 1 94 ? -33.310 7.512 17.317 1.00 24.15 94 TYR A CA 1
ATOM 734 C C . TYR A 1 94 ? -32.168 6.474 17.417 1.00 24.22 94 TYR A C 1
ATOM 735 O O . TYR A 1 94 ? -30.990 6.820 17.299 1.00 24.00 94 TYR A O 1
ATOM 744 N N . TYR A 1 95 ? -32.532 5.209 17.626 1.00 24.15 95 TYR A N 1
ATOM 745 C CA . TYR A 1 95 ? -31.568 4.104 17.672 1.00 24.74 95 TYR A CA 1
ATOM 746 C C . TYR A 1 95 ? -31.491 3.377 16.361 1.00 25.30 95 TYR A C 1
ATOM 747 O O . TYR A 1 95 ? -32.517 3.154 15.711 1.00 26.05 95 TYR A O 1
ATOM 756 N N . CYS A 1 96 ? -30.291 2.952 15.986 1.00 25.81 96 CYS A N 1
ATOM 757 C CA . CYS A 1 96 ? -30.193 1.843 15.053 1.00 25.96 96 CYS A CA 1
ATOM 758 C C . CYS A 1 96 ? -30.088 0.542 15.882 1.00 25.77 96 CYS A C 1
ATOM 759 O O . CYS A 1 96 ? -29.581 0.556 17.006 1.00 26.56 96 CYS A O 1
ATOM 762 N N . ALA A 1 97 ? -30.590 -0.569 15.349 1.00 25.18 97 ALA A N 1
ATOM 763 C CA . ALA A 1 97 ? -30.609 -1.842 16.090 1.00 25.17 97 ALA A CA 1
ATOM 764 C C . ALA A 1 97 ? -30.544 -3.057 15.162 1.00 25.60 97 ALA A C 1
ATOM 765 O O . ALA A 1 97 ? -30.881 -2.971 13.985 1.00 25.47 97 ALA A O 1
ATOM 767 N N . ARG A 1 98 ? -30.125 -4.196 15.705 1.00 26.27 98 ARG A N 1
ATOM 768 C CA . ARG A 1 98 ? -30.006 -5.420 14.904 1.00 26.60 98 ARG A CA 1
ATOM 769 C C . ARG A 1 98 ? -30.542 -6.628 15.634 1.00 26.84 98 ARG A C 1
ATOM 770 O O . ARG A 1 98 ? -30.364 -6.764 16.852 1.00 27.29 98 ARG A O 1
ATOM 778 N N . LEU A 1 99 ? -31.186 -7.508 14.873 1.00 26.67 99 LEU A N 1
ATOM 779 C CA . LEU A 1 99 ? -31.530 -8.847 15.346 1.00 26.90 99 LEU A CA 1
ATOM 780 C C . LEU A 1 99 ? -30.255 -9.656 15.563 1.00 27.98 99 LEU A C 1
ATOM 781 O O . LEU A 1 99 ? -29.237 -9.398 14.924 1.00 27.01 99 LEU A O 1
ATOM 786 N N . LYS A 1 100 ? -30.319 -10.627 16.472 1.00 28.97 100 LYS A N 1
ATOM 787 C CA . LYS A 1 100 ? -29.259 -11.628 16.571 1.00 31.05 100 LYS A CA 1
ATOM 788 C C . LYS A 1 100 ? -29.240 -12.446 15.265 1.00 31.60 100 LYS A C 1
ATOM 789 O O . LYS A 1 100 ? -30.298 -12.845 14.775 1.00 31.53 100 LYS A O 1
ATOM 795 N N . PRO A 1 101 ? -28.050 -12.660 14.672 1.00 32.74 101 PRO A N 1
ATOM 796 C CA . PRO A 1 101 ? -27.984 -13.508 13.479 1.00 33.36 101 PRO A CA 1
ATOM 797 C C . PRO A 1 101 ? -28.783 -14.802 13.674 1.00 33.33 101 PRO A C 1
ATOM 798 O O . PRO A 1 101 ? -28.660 -15.445 14.717 1.00 33.42 101 PRO A O 1
ATOM 802 N N . GLY A 1 102 ? -29.627 -15.143 12.701 1.00 33.14 102 GLY A N 1
ATOM 803 C CA . GLY A 1 102 ? -30.473 -16.342 12.787 1.00 33.45 102 GLY A CA 1
ATOM 804 C C . GLY A 1 102 ? -31.643 -16.234 13.748 1.00 32.66 102 GLY A C 1
ATOM 805 O O . GLY A 1 102 ? -32.414 -17.180 13.906 1.00 32.99 102 GLY A O 1
ATOM 806 N N . GLY A 1 103 ? -31.779 -15.085 14.400 1.00 32.17 103 GLY A N 1
ATOM 807 C CA . GLY A 1 103 ? -32.801 -14.901 15.442 1.00 31.61 103 GLY A CA 1
ATOM 808 C C . GLY A 1 103 ? -33.835 -13.872 15.034 1.00 31.06 103 GLY A C 1
ATOM 809 O O . GLY A 1 103 ? -33.827 -13.381 13.899 1.00 31.17 103 GLY A O 1
ATOM 810 N N . THR A 1 104 ? -34.726 -13.541 15.958 1.00 30.74 104 THR A N 1
ATOM 811 C CA . THR A 1 104 ? -35.791 -12.582 15.690 1.00 30.19 104 THR A CA 1
ATOM 812 C C . THR A 1 104 ? -35.947 -11.582 16.832 1.00 30.06 104 THR A C 1
ATOM 813 O O . THR A 1 104 ? -37.000 -10.956 16.966 1.00 30.36 104 THR A O 1
ATOM 817 N N . TRP A 1 105 ? -34.886 -11.429 17.635 1.00 29.89 105 TRP A N 1
ATOM 818 C CA . TRP A 1 105 ? -34.876 -10.536 18.811 1.00 29.39 105 TRP A CA 1
ATOM 819 C C . TRP A 1 105 ? -33.769 -9.501 18.676 1.00 28.43 105 TRP A C 1
ATOM 820 O O . TRP A 1 105 ? -32.685 -9.832 18.204 1.00 28.32 105 TRP A O 1
ATOM 831 N N . PHE A 1 106 ? -34.033 -8.261 19.089 1.00 27.91 106 PHE A N 1
ATOM 832 C CA . PHE A 1 106 ? -33.033 -7.182 18.980 1.00 27.41 106 PHE A CA 1
ATOM 833 C C . PHE A 1 106 ? -31.930 -7.286 20.048 1.00 27.96 106 PHE A C 1
ATOM 834 O O . PHE A 1 106 ? -32.078 -6.798 21.169 1.00 28.56 106 PHE A O 1
ATOM 842 N N . ALA A 1 107 ? -30.829 -7.937 19.681 1.00 28.04 107 ALA A N 1
ATOM 843 C CA . ALA A 1 107 ? -29.716 -8.164 20.584 1.00 29.15 107 ALA A CA 1
ATOM 844 C C . ALA A 1 107 ? -28.758 -6.977 20.615 1.00 29.71 107 ALA A C 1
ATOM 845 O O . ALA A 1 107 ? -28.115 -6.743 21.630 1.00 31.53 107 ALA A O 1
ATOM 847 N N . TYR A 1 108 ? -28.671 -6.224 19.514 1.00 28.72 108 TYR A N 1
ATOM 848 C CA . TYR A 1 108 ? -27.708 -5.128 19.416 1.00 28.91 108 TYR A CA 1
ATOM 849 C C . TYR A 1 108 ? -28.362 -3.783 19.190 1.00 27.70 108 TYR A C 1
ATOM 850 O O . TYR A 1 108 ? -29.270 -3.644 18.370 1.00 26.91 108 TYR A O 1
ATOM 859 N N . TRP A 1 109 ? -27.880 -2.790 19.930 1.00 27.97 109 TRP A N 1
ATOM 860 C CA . TRP A 1 109 ? -28.436 -1.446 19.886 1.00 26.60 109 TRP A CA 1
ATOM 861 C C . TRP A 1 109 ? -27.329 -0.411 19.864 1.00 27.13 109 TRP A C 1
ATOM 862 O O . TRP A 1 109 ? -26.356 -0.521 20.609 1.00 28.30 109 TRP A O 1
ATOM 873 N N . GLY A 1 110 ? -27.475 0.584 18.992 1.00 26.08 110 GLY A N 1
ATOM 874 C CA . GLY A 1 110 ? -26.672 1.780 19.078 1.00 26.67 110 GLY A CA 1
ATOM 875 C C . GLY A 1 110 ? -27.081 2.573 20.309 1.00 26.65 110 GLY A C 1
ATOM 876 O O . GLY A 1 110 ? -28.141 2.341 20.896 1.00 26.10 110 GLY A O 1
ATOM 877 N N . GLN A 1 111 ? -26.256 3.531 20.693 1.00 27.74 111 GLN A N 1
ATOM 878 C CA . GLN A 1 111 ? -26.543 4.340 21.874 1.00 28.50 111 GLN A CA 1
ATOM 879 C C . GLN A 1 111 ? -27.673 5.319 21.642 1.00 27.13 111 GLN A C 1
ATOM 880 O O . GLN A 1 111 ? -28.232 5.840 22.602 1.00 27.94 111 GLN A O 1
ATOM 886 N N . GLY A 1 112 ? -27.995 5.588 20.376 1.00 25.49 112 GLY A N 1
ATOM 887 C CA . GLY A 1 112 ? -29.039 6.562 20.041 1.00 24.57 112 GLY A CA 1
ATOM 888 C C . GLY A 1 112 ? -28.509 7.949 19.729 1.00 24.79 112 GLY A C 1
ATOM 889 O O . GLY A 1 112 ? -27.488 8.379 20.284 1.00 25.13 112 GLY A O 1
ATOM 890 N N . THR A 1 113 ? -29.188 8.634 18.810 1.00 24.55 113 THR A N 1
ATOM 891 C CA . THR A 1 113 ? -28.905 10.042 18.505 1.00 24.48 113 THR A CA 1
ATOM 892 C C . THR A 1 113 ? -30.096 10.850 19.006 1.00 24.39 113 THR A C 1
ATOM 893 O O . THR A 1 113 ? -31.245 10.537 18.666 1.00 23.82 113 THR A O 1
ATOM 897 N N . LEU A 1 114 ? -29.847 11.846 19.855 1.00 24.74 114 LEU A N 1
ATOM 898 C CA . LEU A 1 114 ? -30.942 12.748 20.248 1.00 24.29 114 LEU A CA 1
ATOM 899 C C . LEU A 1 114 ? -31.121 13.813 19.184 1.00 23.61 114 LEU A C 1
ATOM 900 O O . LEU A 1 114 ? -30.277 14.704 19.036 1.00 23.69 114 LEU A O 1
ATOM 905 N N . VAL A 1 115 ? -32.209 13.692 18.426 1.00 23.06 115 VAL A N 1
ATOM 906 C CA . VAL A 1 115 ? -32.567 14.702 17.444 1.00 23.04 115 VAL A CA 1
ATOM 907 C C . VAL A 1 115 ? -33.341 15.805 18.155 1.00 23.50 115 VAL A C 1
ATOM 908 O O . VAL A 1 115 ? -34.332 15.514 18.840 1.00 24.18 115 VAL A O 1
ATOM 912 N N . THR A 1 116 ? -32.855 17.038 18.037 1.00 24.38 116 THR A N 1
ATOM 913 C CA . THR A 1 116 ? -33.568 18.202 18.556 1.00 24.43 116 THR A CA 1
ATOM 914 C C . THR A 1 116 ? -34.021 19.091 17.386 1.00 25.85 116 THR A C 1
ATOM 915 O O . THR A 1 116 ? -33.226 19.432 16.489 1.00 26.37 116 THR A O 1
ATOM 919 N N . VAL A 1 117 ? -35.301 19.441 17.392 1.00 26.75 117 VAL A N 1
ATOM 920 C CA . VAL A 1 117 ? -35.873 20.275 16.345 1.00 27.56 117 VAL A CA 1
ATOM 921 C C . VAL A 1 117 ? -36.205 21.623 16.943 1.00 27.66 117 VAL A C 1
ATOM 922 O O . VAL A 1 117 ? -37.206 21.778 17.636 1.00 27.74 117 VAL A O 1
ATOM 926 N N . SER A 1 118 ? -35.355 22.599 16.645 1.00 28.10 118 SER A N 1
ATOM 927 C CA . SER A 1 118 ? -35.409 23.879 17.325 1.00 29.25 118 SER A CA 1
ATOM 928 C C . SER A 1 118 ? -34.746 24.978 16.515 1.00 30.57 118 SER A C 1
ATOM 929 O O . SER A 1 118 ? -33.790 24.731 15.762 1.00 30.08 118 SER A O 1
ATOM 932 N N . ALA A 1 119 ? -35.277 26.189 16.666 1.00 32.17 119 ALA A N 1
ATOM 933 C CA . ALA A 1 119 ? -34.649 27.380 16.105 1.00 33.90 119 ALA A CA 1
ATOM 934 C C . ALA A 1 119 ? -33.463 27.862 16.961 1.00 33.32 119 ALA A C 1
ATOM 935 O O . ALA A 1 119 ? -32.613 28.589 16.467 1.00 34.05 119 ALA A O 1
ATOM 937 N N . ALA A 1 120 ? -33.402 27.448 18.230 1.00 32.49 120 ALA A N 1
ATOM 938 C CA . ALA A 1 120 ? -32.262 27.783 19.115 1.00 32.10 120 ALA A CA 1
ATOM 939 C C . ALA A 1 120 ? -30.913 27.259 18.595 1.00 31.07 120 ALA A C 1
ATOM 940 O O . ALA A 1 120 ? -30.850 26.196 18.012 1.00 30.48 120 ALA A O 1
ATOM 942 N N . LYS A 1 121 ? -29.844 28.020 18.821 1.00 31.49 121 LYS A N 1
ATOM 943 C CA . LYS A 1 121 ? -28.493 27.692 18.321 1.00 31.55 121 LYS A CA 1
ATOM 944 C C . LYS A 1 121 ? -27.647 26.751 19.198 1.00 29.11 121 LYS A C 1
ATOM 945 O O . LYS A 1 121 ? -27.776 26.741 20.416 1.00 28.32 121 LYS A O 1
ATOM 951 N N . THR A 1 122 ? -26.757 25.983 18.567 1.00 28.32 122 THR A N 1
ATOM 952 C CA . THR A 1 122 ? -25.748 25.208 19.299 1.00 26.39 122 THR A CA 1
ATOM 953 C C . THR A 1 122 ? -24.868 26.127 20.143 1.00 25.85 122 THR A C 1
ATOM 954 O O . THR A 1 122 ? -24.244 27.055 19.620 1.00 26.85 122 THR A O 1
ATOM 958 N N . THR A 1 123 ? -24.833 25.859 21.448 1.00 24.11 123 THR A N 1
ATOM 959 C CA . THR A 1 123 ? -24.063 26.638 22.412 1.00 23.48 123 THR A CA 1
ATOM 960 C C . THR A 1 123 ? -23.315 25.689 23.340 1.00 22.35 123 THR A C 1
ATOM 961 O O . THR A 1 123 ? -23.918 24.808 23.938 1.00 22.14 123 THR A O 1
ATOM 965 N N . ALA A 1 124 ? -22.005 25.884 23.469 1.00 22.47 124 ALA A N 1
ATOM 966 C CA . ALA A 1 124 ? -21.159 25.060 24.330 1.00 21.30 124 ALA A CA 1
ATOM 967 C C . ALA A 1 124 ? -21.371 25.394 25.807 1.00 20.80 124 ALA A C 1
ATOM 968 O O . ALA A 1 124 ? -21.745 26.492 26.140 1.00 20.47 124 ALA A O 1
ATOM 970 N N . PRO A 1 125 ? -21.123 24.425 26.698 1.00 20.61 125 PRO A N 1
ATOM 971 C CA . PRO A 1 125 ? -21.425 24.684 28.095 1.00 20.33 125 PRO A CA 1
ATOM 972 C C . PRO A 1 125 ? -20.360 25.502 28.797 1.00 21.57 125 PRO A C 1
ATOM 973 O O . PRO A 1 125 ? -19.184 25.519 28.366 1.00 21.95 125 PRO A O 1
ATOM 977 N N . SER A 1 126 ? -20.793 26.189 29.856 1.00 20.83 126 SER A N 1
ATOM 978 C CA . SER A 1 126 ? -19.882 26.768 30.829 1.00 21.94 126 SER A CA 1
ATOM 979 C C . SER A 1 126 ? -19.856 25.797 31.994 1.00 21.41 126 SER A C 1
ATOM 980 O O . SER A 1 126 ? -20.896 25.333 32.449 1.00 21.96 126 SER A O 1
ATOM 983 N N . VAL A 1 127 ? -18.670 25.484 32.471 1.00 21.77 127 VAL A N 1
ATOM 984 C CA . VAL A 1 127 ? -18.534 24.476 33.511 1.00 21.88 127 VAL A CA 1
ATOM 985 C C . VAL A 1 127 ? -17.881 25.101 34.745 1.00 22.28 127 VAL A C 1
ATOM 986 O O . VAL A 1 127 ? -16.753 25.587 34.681 1.00 22.48 127 VAL A O 1
ATOM 990 N N . TYR A 1 128 ? -18.591 25.047 35.862 1.00 21.54 128 TYR A N 1
ATOM 991 C CA . TYR A 1 128 ? -18.141 25.692 37.082 1.00 22.40 128 TYR A CA 1
ATOM 992 C C . TYR A 1 128 ? -17.874 24.681 38.186 1.00 22.30 128 TYR A C 1
ATOM 993 O O . TYR A 1 128 ? -18.705 23.822 38.448 1.00 21.49 128 TYR A O 1
ATOM 1002 N N . PRO A 1 129 ? -16.703 24.790 38.835 1.00 23.27 129 PRO A N 1
ATOM 1003 C CA . PRO A 1 129 ? -16.351 23.917 39.955 1.00 23.65 129 PRO A CA 1
ATOM 1004 C C . PRO A 1 129 ? -17.109 24.356 41.221 1.00 24.24 129 PRO A C 1
ATOM 1005 O O . PRO A 1 129 ? -17.322 25.553 41.432 1.00 24.92 129 PRO A O 1
ATOM 1009 N N . LEU A 1 130 ? -17.556 23.400 42.029 1.00 24.59 130 LEU A N 1
ATOM 1010 C CA . LEU A 1 130 ? -18.251 23.728 43.287 1.00 25.24 130 LEU A CA 1
ATOM 1011 C C . LEU A 1 130 ? -17.494 23.083 44.450 1.00 25.83 130 LEU A C 1
ATOM 1012 O O . LEU A 1 130 ? -17.555 21.868 44.673 1.00 25.37 130 LEU A O 1
ATOM 1017 N N . ALA A 1 131 ? -16.745 23.921 45.148 1.00 26.43 131 ALA A N 1
ATOM 1018 C CA . ALA A 1 131 ? -15.939 23.507 46.274 1.00 27.89 131 ALA A CA 1
ATOM 1019 C C . ALA A 1 131 ? -16.631 24.044 47.516 1.00 28.91 131 ALA A C 1
ATOM 1020 O O . ALA A 1 131 ? -17.350 25.041 47.428 1.00 28.44 131 ALA A O 1
ATOM 1022 N N . PRO A 1 132 ? -16.412 23.395 48.677 1.00 30.28 132 PRO A N 1
ATOM 1023 C CA . PRO A 1 132 ? -17.152 23.756 49.882 1.00 31.89 132 PRO A CA 1
ATOM 1024 C C . PRO A 1 132 ? -16.917 25.196 50.299 1.00 33.29 132 PRO A C 1
ATOM 1025 O O . PRO A 1 132 ? -15.907 25.809 49.919 1.00 32.93 132 PRO A O 1
ATOM 1029 N N . VAL A 1 133 ? -17.856 25.713 51.087 1.00 35.15 133 VAL A N 1
ATOM 1030 C CA . VAL A 1 133 ? -17.743 27.018 51.719 1.00 37.46 133 VAL A CA 1
ATOM 1031 C C . VAL A 1 133 ? -16.340 27.239 52.301 1.00 39.43 133 VAL A C 1
ATOM 1032 O O . VAL A 1 133 ? -15.780 26.379 52.993 1.00 39.67 133 VAL A O 1
ATOM 1036 N N . CYS A 1 134 ? -15.774 28.397 51.984 1.00 41.26 134 CYS A N 1
ATOM 1037 C CA . CYS A 1 134 ? -14.514 28.827 52.561 1.00 44.19 134 CYS A CA 1
ATOM 1038 C C . CYS A 1 134 ? -14.595 28.823 54.085 1.00 46.76 134 CYS A C 1
ATOM 1039 O O . CYS A 1 134 ? -15.451 29.495 54.670 1.00 47.93 134 CYS A O 1
ATOM 1042 N N . GLY A 1 135 ? -13.710 28.055 54.720 1.00 48.52 135 GLY A N 1
ATOM 1043 C CA . GLY A 1 135 ? -13.571 28.062 56.179 1.00 51.68 135 GLY A CA 1
ATOM 1044 C C . GLY A 1 135 ? -14.567 27.200 56.934 1.00 53.20 135 GLY A C 1
ATOM 1045 O O . GLY A 1 135 ? -14.633 27.246 58.171 1.00 54.93 135 GLY A O 1
ATOM 1046 N N . ASP A 1 136 ? -15.338 26.403 56.200 1.00 52.72 136 ASP A N 1
ATOM 1047 C CA . ASP A 1 136 ? -16.323 25.521 56.815 1.00 54.38 136 ASP A CA 1
ATOM 1048 C C . ASP A 1 136 ? -15.669 24.387 57.622 1.00 55.78 136 ASP A C 1
ATOM 1049 O O . ASP A 1 136 ? -14.484 24.094 57.449 1.00 55.75 136 ASP A O 1
ATOM 1054 N N . THR A 1 137 ? -16.451 23.766 58.505 1.00 57.52 137 THR A N 1
ATOM 1055 C CA . THR A 1 137 ? -15.997 22.630 59.306 1.00 59.47 137 THR A CA 1
ATOM 1056 C C . THR A 1 137 ? -15.800 21.389 58.443 1.00 58.61 137 THR A C 1
ATOM 1057 O O . THR A 1 137 ? -16.602 21.104 57.554 1.00 57.62 137 THR A O 1
ATOM 1061 N N . THR A 1 138 ? -14.732 20.649 58.720 1.00 59.69 138 THR A N 1
ATOM 1062 C CA . THR A 1 138 ? -14.451 19.409 58.004 1.00 59.13 138 THR A CA 1
ATOM 1063 C C . THR A 1 138 ? -15.005 18.207 58.775 1.00 60.08 138 THR A C 1
ATOM 1064 O O . THR A 1 138 ? -14.633 17.970 59.932 1.00 62.07 138 THR A O 1
ATOM 1068 N N . GLY A 1 139 ? -15.912 17.475 58.124 1.00 58.61 139 GLY A N 1
ATOM 1069 C CA . GLY A 1 139 ? -16.488 16.253 58.673 1.00 59.01 139 GLY A CA 1
ATOM 1070 C C . GLY A 1 139 ? -15.633 15.039 58.351 1.00 58.90 139 GLY A C 1
ATOM 1071 O O . GLY A 1 139 ? -14.427 15.154 58.121 1.00 58.72 139 GLY A O 1
ATOM 1072 N N . SER A 1 140 ? -16.255 13.866 58.351 1.00 58.87 140 SER A N 1
ATOM 1073 C CA . SER A 1 140 ? -15.578 12.641 57.939 1.00 58.58 140 SER A CA 1
ATOM 1074 C C . SER A 1 140 ? -15.646 12.483 56.411 1.00 55.53 140 SER A C 1
ATOM 1075 O O . SER A 1 140 ? -14.853 11.753 55.815 1.00 55.52 140 SER A O 1
ATOM 1078 N N . SER A 1 141 ? -16.599 13.175 55.789 1.00 52.56 141 SER A N 1
ATOM 1079 C CA . SER A 1 141 ? -16.727 13.177 54.341 1.00 49.37 141 SER A CA 1
ATOM 1080 C C . SER A 1 141 ? -16.866 14.602 53.798 1.00 46.52 141 SER A C 1
ATOM 1081 O O . SER A 1 141 ? -17.128 15.542 54.549 1.00 46.48 141 SER A O 1
ATOM 1084 N N . VAL A 1 142 ? -16.669 14.749 52.492 1.00 43.59 142 VAL A N 1
ATOM 1085 C CA . VAL A 1 142 ? -16.727 16.047 51.841 1.00 40.86 142 VAL A CA 1
ATOM 1086 C C . VAL A 1 142 ? -17.448 15.915 50.506 1.00 38.39 142 VAL A C 1
ATOM 1087 O O . VAL A 1 142 ? -17.235 14.950 49.765 1.00 38.28 142 VAL A O 1
ATOM 1091 N N . THR A 1 143 ? -18.304 16.884 50.206 1.00 36.18 143 THR A N 1
ATOM 1092 C CA . THR A 1 143 ? -19.080 16.853 48.981 1.00 34.30 143 THR A CA 1
ATOM 1093 C C . THR A 1 143 ? -18.637 17.951 48.023 1.00 32.65 143 THR A C 1
ATOM 1094 O O . THR A 1 143 ? -18.543 19.127 48.400 1.00 32.41 143 THR A O 1
ATOM 1098 N N . LEU A 1 144 ? -18.326 17.544 46.796 1.00 31.13 144 LEU A N 1
ATOM 1099 C CA . LEU A 1 144 ? -17.920 18.471 45.737 1.00 29.51 144 LEU A CA 1
ATOM 1100 C C . LEU A 1 144 ? -18.967 18.504 44.629 1.00 28.75 144 LEU A C 1
ATOM 1101 O O . LEU A 1 144 ? -19.883 17.673 44.571 1.00 28.66 144 LEU A O 1
ATOM 1106 N N . GLY A 1 145 ? -18.847 19.488 43.757 1.00 28.07 145 GLY A N 1
ATOM 1107 C CA . GLY A 1 145 ? -19.799 19.619 42.690 1.00 27.40 145 GLY A CA 1
ATOM 1108 C C . GLY A 1 145 ? -19.246 20.175 41.408 1.00 27.22 145 GLY A C 1
ATOM 1109 O O . GLY A 1 145 ? -18.124 20.714 41.342 1.00 27.10 145 GLY A O 1
ATOM 1110 N N . CYS A 1 146 ? -20.080 20.061 40.387 1.00 26.98 146 CYS A N 1
ATOM 1111 C CA . CYS A 1 146 ? -19.769 20.558 39.074 1.00 27.04 146 CYS A CA 1
ATOM 1112 C C . CYS A 1 146 ? -21.091 21.067 38.476 1.00 25.44 146 CYS A C 1
ATOM 1113 O O . CYS A 1 146 ? -22.077 20.325 38.390 1.00 24.70 146 CYS A O 1
ATOM 1116 N N . LEU A 1 147 ? -21.130 22.356 38.140 1.00 24.27 147 LEU A N 1
ATOM 1117 C CA . LEU A 1 147 ? -22.337 22.969 37.566 1.00 23.62 147 LEU A CA 1
ATOM 1118 C C . LEU A 1 147 ? -22.142 23.236 36.073 1.00 23.15 147 LEU A C 1
ATOM 1119 O O . LEU A 1 147 ? -21.187 23.885 35.686 1.00 23.02 147 LEU A O 1
ATOM 1124 N N . VAL A 1 148 ? -23.049 22.717 35.248 1.00 23.09 148 VAL A N 1
ATOM 1125 C CA . VAL A 1 148 ? -22.918 22.775 33.794 1.00 22.87 148 VAL A CA 1
ATOM 1126 C C . VAL A 1 148 ? -24.056 23.627 33.242 1.00 23.72 148 VAL A C 1
ATOM 1127 O O . VAL A 1 148 ? -25.239 23.247 33.278 1.00 23.86 148 VAL A O 1
ATOM 1131 N N . LYS A 1 149 ? -23.687 24.778 32.713 1.00 22.95 149 LYS A N 1
ATOM 1132 C CA . LYS A 1 149 ? -24.668 25.778 32.455 1.00 24.51 149 LYS A CA 1
ATOM 1133 C C . LYS A 1 149 ? -24.595 26.349 31.030 1.00 24.21 149 LYS A C 1
ATOM 1134 O O . LYS A 1 149 ? -23.534 26.399 30.421 1.00 23.99 149 LYS A O 1
ATOM 1140 N N . GLY A 1 150 ? -25.741 26.788 30.527 1.00 24.66 150 GLY A N 1
ATOM 1141 C CA . GLY A 1 150 ? -25.808 27.562 29.295 1.00 25.30 150 GLY A CA 1
ATOM 1142 C C . GLY A 1 150 ? -25.541 26.807 28.000 1.00 24.99 150 GLY A C 1
ATOM 1143 O O . GLY A 1 150 ? -25.054 27.391 27.034 1.00 26.18 150 GLY A O 1
ATOM 1144 N N . TYR A 1 151 ? -25.875 25.523 27.948 1.00 23.25 151 TYR A N 1
ATOM 1145 C CA . TYR A 1 151 ? -25.629 24.780 26.727 1.00 22.43 151 TYR A CA 1
ATOM 1146 C C . TYR A 1 151 ? -26.877 24.406 25.938 1.00 21.56 151 TYR A C 1
ATOM 1147 O O . TYR A 1 151 ? -27.998 24.465 26.452 1.00 21.47 151 TYR A O 1
ATOM 1156 N N . PHE A 1 152 ? -26.655 24.033 24.677 1.00 21.20 152 PHE A N 1
ATOM 1157 C CA . PHE A 1 152 ? -27.734 23.607 23.770 1.00 21.13 152 PHE A CA 1
ATOM 1158 C C . PHE A 1 152 ? -27.126 22.971 22.529 1.00 21.07 152 PHE A C 1
ATOM 1159 O O . PHE A 1 152 ? -26.095 23.433 22.035 1.00 21.76 152 PHE A O 1
ATOM 1167 N N . PRO A 1 153 ? -27.713 21.871 22.043 1.00 21.28 153 PRO A N 1
ATOM 1168 C CA . PRO A 1 153 ? -28.786 21.051 22.601 1.00 21.37 153 PRO A CA 1
ATOM 1169 C C . PRO A 1 153 ? -28.228 19.977 23.564 1.00 20.78 153 PRO A C 1
ATOM 1170 O O . PRO A 1 153 ? -27.012 19.890 23.760 1.00 20.12 153 PRO A O 1
ATOM 1174 N N . GLU A 1 154 ? -29.120 19.157 24.122 1.00 25.05 154 GLU A N 1
ATOM 1175 C CA . GLU A 1 154 ? -28.728 17.956 24.829 1.00 25.21 154 GLU A CA 1
ATOM 1176 C C . GLU A 1 154 ? -28.086 16.970 23.834 1.00 25.09 154 GLU A C 1
ATOM 1177 O O . GLU A 1 154 ? -28.278 17.091 22.625 1.00 25.30 154 GLU A O 1
ATOM 1183 N N . PRO A 1 155 ? -27.297 16.011 24.335 1.00 24.86 155 PRO A N 1
ATOM 1184 C CA . PRO A 1 155 ? -26.950 15.780 25.737 1.00 25.07 155 PRO A CA 1
ATOM 1185 C C . PRO A 1 155 ? -25.559 16.347 26.091 1.00 24.84 155 PRO A C 1
ATOM 1186 O O . PRO A 1 155 ? -24.824 16.727 25.210 1.00 24.43 155 PRO A O 1
ATOM 1190 N N . VAL A 1 156 ? -25.223 16.401 27.378 1.00 25.81 156 VAL A N 1
ATOM 1191 C CA . VAL A 1 156 ? -23.823 16.394 27.805 1.00 26.41 156 VAL A CA 1
ATOM 1192 C C . VAL A 1 156 ? -23.591 15.115 28.602 1.00 27.39 156 VAL A C 1
ATOM 1193 O O . VAL A 1 156 ? -24.512 14.566 29.194 1.00 28.83 156 VAL A O 1
ATOM 1197 N N . THR A 1 157 ? -22.370 14.610 28.555 1.00 27.81 157 THR A N 1
ATOM 1198 C CA . THR A 1 157 ? -21.951 13.516 29.408 1.00 28.34 157 THR A CA 1
ATOM 1199 C C . THR A 1 157 ? -21.016 14.111 30.459 1.00 26.50 157 THR A C 1
ATOM 1200 O O . THR A 1 157 ? -20.156 14.917 30.112 1.00 26.07 157 THR A O 1
ATOM 1204 N N . LEU A 1 158 ? -21.176 13.686 31.716 1.00 25.98 158 LEU A N 1
ATOM 1205 C CA . LEU A 1 158 ? -20.300 14.087 32.830 1.00 24.66 158 LEU A CA 1
ATOM 1206 C C . LEU A 1 158 ? -19.689 12.870 33.552 1.00 26.09 158 LEU A C 1
ATOM 1207 O O . LEU A 1 158 ? -20.400 11.911 33.919 1.00 27.21 158 LEU A O 1
ATOM 1212 N N . THR A 1 159 ? -18.365 12.892 33.715 1.00 25.44 159 THR A N 1
ATOM 1213 C CA . THR A 1 159 ? -17.670 11.947 34.591 1.00 25.74 159 THR A CA 1
ATOM 1214 C C . THR A 1 159 ? -16.773 12.718 35.562 1.00 25.65 159 THR A C 1
ATOM 1215 O O . THR A 1 159 ? -16.592 13.947 35.435 1.00 23.84 159 THR A O 1
ATOM 1219 N N . TRP A 1 160 ? -16.229 11.973 36.526 1.00 26.13 160 TRP A N 1
ATOM 1220 C CA . TRP A 1 160 ? -15.286 12.481 37.511 1.00 25.60 160 TRP A CA 1
ATOM 1221 C C . TRP A 1 160 ? -14.039 11.634 37.382 1.00 27.33 160 TRP A C 1
ATOM 1222 O O . TRP A 1 160 ? -14.122 10.399 37.361 1.00 28.03 160 TRP A O 1
ATOM 1233 N N . ASN A 1 161 ? -12.881 12.285 37.297 1.00 27.45 161 ASN A N 1
ATOM 1234 C CA . ASN A 1 161 ? -11.617 11.562 37.097 1.00 29.84 161 ASN A CA 1
ATOM 1235 C C . ASN A 1 161 ? -11.697 10.548 35.945 1.00 31.59 161 ASN A C 1
ATOM 1236 O O . ASN A 1 161 ? -11.253 9.395 36.069 1.00 33.53 161 ASN A O 1
ATOM 1241 N N . SER A 1 162 ? -12.284 10.989 34.830 1.00 31.51 162 SER A N 1
ATOM 1242 C CA . SER A 1 162 ? -12.362 10.185 33.600 1.00 33.23 162 SER A CA 1
ATOM 1243 C C . SER A 1 162 ? -13.130 8.882 33.830 1.00 34.31 162 SER A C 1
ATOM 1244 O O . SER A 1 162 ? -12.890 7.884 33.149 1.00 35.92 162 SER A O 1
ATOM 1247 N N . GLY A 1 163 ? -14.045 8.911 34.798 1.00 33.43 163 GLY A N 1
ATOM 1248 C CA . GLY A 1 163 ? -14.872 7.766 35.117 1.00 34.91 163 GLY A CA 1
ATOM 1249 C C . GLY A 1 163 ? -14.326 6.838 36.194 1.00 36.81 163 GLY A C 1
ATOM 1250 O O . GLY A 1 163 ? -15.037 5.935 36.648 1.00 37.54 163 GLY A O 1
ATOM 1251 N N . SER A 1 164 ? -13.083 7.058 36.618 1.00 37.24 164 SER A N 1
ATOM 1252 C CA . SER A 1 164 ? -12.498 6.241 37.684 1.00 39.45 164 SER A CA 1
ATOM 1253 C C . SER A 1 164 ? -13.076 6.578 39.069 1.00 38.57 164 SER A C 1
ATOM 1254 O O . SER A 1 164 ? -12.913 5.814 40.021 1.00 40.36 164 SER A O 1
ATOM 1257 N N . LEU A 1 165 ? -13.745 7.722 39.175 1.00 36.16 165 LEU A N 1
ATOM 1258 C CA . LEU A 1 165 ? -14.482 8.065 40.389 1.00 35.31 165 LEU A CA 1
ATOM 1259 C C . LEU A 1 165 ? -15.976 7.865 40.129 1.00 34.93 165 LEU A C 1
ATOM 1260 O O . LEU A 1 165 ? -16.613 8.705 39.507 1.00 33.08 165 LEU A O 1
ATOM 1265 N N . SER A 1 166 ? -16.520 6.727 40.576 1.00 36.91 166 SER A N 1
ATOM 1266 C CA . SER A 1 166 ? -17.920 6.377 40.308 1.00 37.28 166 SER A CA 1
ATOM 1267 C C . SER A 1 166 ? -18.819 6.295 41.551 1.00 38.10 166 SER A C 1
ATOM 1268 O O . SER A 1 166 ? -20.007 6.652 41.479 1.00 37.94 166 SER A O 1
ATOM 1271 N N . SER A 1 167 ? -18.268 5.833 42.675 1.00 39.00 167 SER A N 1
ATOM 1272 C CA . SER A 1 167 ? -19.039 5.720 43.911 1.00 39.75 167 SER A CA 1
ATOM 1273 C C . SER A 1 167 ? -19.317 7.100 44.488 1.00 37.89 167 SER A C 1
ATOM 1274 O O . SER A 1 167 ? -18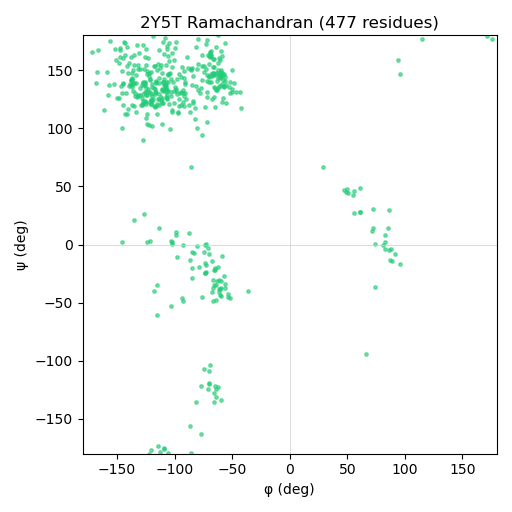.483 7.991 44.376 1.00 36.57 167 SER A O 1
ATOM 1277 N N . GLY A 1 168 ? -20.482 7.260 45.118 1.00 37.81 168 GLY A N 1
ATOM 1278 C CA . GLY A 1 168 ? -20.837 8.509 45.782 1.00 36.30 168 GLY A CA 1
ATOM 1279 C C . GLY A 1 168 ? -21.166 9.661 44.841 1.00 34.06 168 GLY A C 1
ATOM 1280 O O . GLY A 1 168 ? -21.263 10.803 45.274 1.00 32.75 168 GLY A O 1
ATOM 1281 N N . VAL A 1 169 ? -21.377 9.344 43.564 1.00 33.61 169 VAL A N 1
ATOM 1282 C CA . VAL A 1 169 ? -21.669 10.335 42.528 1.00 31.84 169 VAL A CA 1
ATOM 1283 C C . VAL A 1 169 ? -23.167 10.390 42.243 1.00 32.26 169 VAL A C 1
ATOM 1284 O O . VAL A 1 169 ? -23.820 9.357 42.133 1.00 33.25 169 VAL A O 1
ATOM 1288 N N . HIS A 1 170 ? -23.701 11.607 42.134 1.00 31.68 170 HIS A N 1
ATOM 1289 C CA . HIS A 1 170 ? -25.063 11.837 41.641 1.00 31.81 170 HIS A CA 1
ATOM 1290 C C . HIS A 1 170 ? -24.992 12.827 40.492 1.00 30.78 170 HIS A C 1
ATOM 1291 O O . HIS A 1 170 ? -24.454 13.932 40.653 1.00 29.53 170 HIS A O 1
ATOM 1298 N N . THR A 1 171 ? -25.521 12.422 39.336 1.00 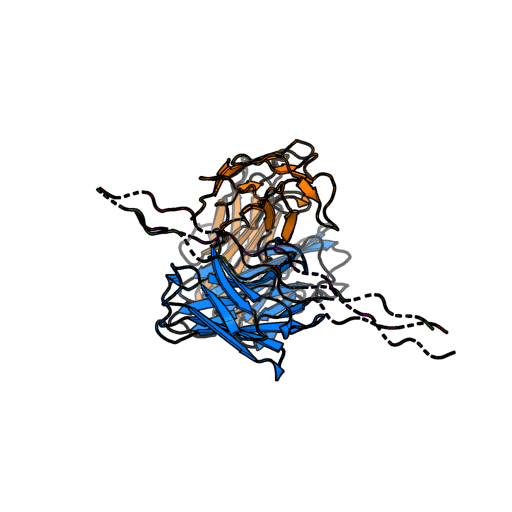30.69 171 THR A N 1
ATOM 1299 C CA . THR A 1 171 ? -25.592 13.281 38.164 1.00 29.98 171 THR A CA 1
ATOM 1300 C C . THR A 1 171 ? -27.053 13.567 37.865 1.00 30.16 171 THR A C 1
ATOM 1301 O O . THR A 1 171 ? -27.840 12.653 37.620 1.00 31.35 171 THR A O 1
ATOM 1305 N N . PHE A 1 172 ? -27.410 14.847 37.890 1.00 28.95 172 PHE A N 1
ATOM 1306 C CA . PHE A 1 172 ? -28.788 15.270 37.789 1.00 28.20 172 PHE A CA 1
ATOM 1307 C C . PHE A 1 172 ? -29.163 15.509 36.333 1.00 27.65 172 PHE A C 1
ATOM 1308 O O . PHE A 1 172 ? -28.350 16.040 35.577 1.00 26.48 172 PHE A O 1
ATOM 1316 N N . PRO A 1 173 ? -30.374 15.058 35.924 1.00 27.20 173 PRO A N 1
ATOM 1317 C CA . PRO A 1 173 ? -30.799 15.233 34.541 1.00 26.56 173 PRO A CA 1
ATOM 1318 C C . PRO A 1 173 ? -30.894 16.704 34.179 1.00 25.75 173 PRO A C 1
ATOM 1319 O O . PRO A 1 173 ? -31.248 17.526 35.026 1.00 25.70 173 PRO A O 1
ATOM 1323 N N . ALA A 1 174 ? -30.608 17.004 32.918 1.00 24.24 174 ALA A N 1
ATOM 1324 C CA . ALA A 1 174 ? -30.617 18.368 32.420 1.00 25.00 174 ALA A CA 1
ATOM 1325 C C . ALA A 1 174 ? -32.015 18.953 32.491 1.00 26.37 174 ALA A C 1
ATOM 1326 O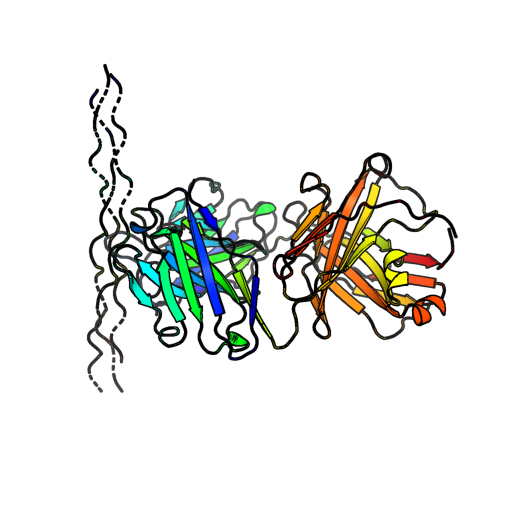 O . ALA A 1 174 ? -32.990 18.240 32.281 1.00 27.73 174 ALA A O 1
ATOM 1328 N N . VAL A 1 175 ? -32.103 20.252 32.763 1.00 26.91 175 VAL A N 1
ATOM 1329 C CA . VAL A 1 175 ? -33.379 20.975 32.697 1.00 28.90 175 VAL A CA 1
ATOM 1330 C C . VAL A 1 175 ? -33.191 22.178 31.789 1.00 29.49 175 VAL A C 1
ATOM 1331 O O . VAL A 1 175 ? -32.162 22.849 31.877 1.00 28.56 175 VAL A O 1
ATOM 1335 N N . LEU A 1 176 ? -34.178 22.426 30.920 1.00 31.22 176 LEU A N 1
ATOM 1336 C CA . LEU A 1 176 ? -34.176 23.547 29.972 1.00 32.63 176 LEU A CA 1
ATOM 1337 C C . LEU A 1 176 ? -34.937 24.758 30.511 1.00 35.49 176 LEU A C 1
ATOM 1338 O O . LEU A 1 176 ? -36.087 24.639 30.958 1.00 37.22 176 LEU A O 1
ATOM 1343 N N . GLN A 1 177 ? -34.297 25.921 30.435 1.00 36.92 177 GLN A N 1
ATOM 1344 C CA . GLN A 1 177 ? -34.927 27.194 30.767 1.00 40.58 177 GLN A CA 1
ATOM 1345 C C . GLN A 1 177 ? -34.553 28.212 29.704 1.00 42.44 177 GLN A C 1
ATOM 1346 O O . GLN A 1 177 ? -33.409 28.246 29.253 1.00 41.86 177 GLN A O 1
ATOM 1352 N N . SER A 1 178 ? -35.526 29.022 29.295 1.00 45.97 178 SER A N 1
ATOM 1353 C CA A SER A 1 178 ? -35.327 30.036 28.254 0.50 47.41 178 SER A CA 1
ATOM 1354 C CA B SER A 1 178 ? -35.337 30.029 28.243 0.50 47.50 178 SER A CA 1
ATOM 1355 C C . SER A 1 178 ? -34.198 29.675 27.265 1.00 46.07 178 SER A C 1
ATOM 1356 O O . SER A 1 178 ? -33.208 30.425 27.134 1.00 46.06 178 SER A O 1
ATOM 1361 N N . ASP A 1 179 ? -34.350 28.521 26.598 1.00 44.99 179 ASP A N 1
ATOM 1362 C CA . ASP A 1 179 ? -33.486 28.041 25.495 1.00 43.71 179 ASP A CA 1
ATOM 1363 C C . ASP A 1 179 ? -32.053 27.566 25.809 1.00 41.11 179 ASP A C 1
ATOM 1364 O O . ASP A 1 179 ? -31.249 27.361 24.882 1.00 40.47 179 ASP A O 1
ATOM 1369 N N . LEU A 1 180 ? -31.742 27.380 27.095 1.00 39.08 180 LEU A N 1
ATOM 1370 C CA . LEU A 1 180 ? -30.450 26.847 27.516 1.00 35.78 180 LEU A CA 1
ATOM 1371 C C . LEU A 1 180 ? -30.605 25.810 28.638 1.00 33.92 180 LEU A C 1
ATOM 1372 O O . LEU A 1 180 ? -31.437 25.980 29.534 1.00 34.60 180 LEU A O 1
ATOM 1377 N N . TYR A 1 181 ? -29.805 24.743 28.582 1.00 30.77 181 TYR A N 1
ATOM 1378 C CA . TYR A 1 181 ? -29.851 23.687 29.594 1.00 28.86 181 TYR A CA 1
ATOM 1379 C C . TYR A 1 181 ? -28.844 23.907 30.710 1.00 28.07 181 TYR A C 1
ATOM 1380 O O . TYR A 1 181 ? -27.789 24.512 30.507 1.00 27.28 181 TYR A O 1
ATOM 1389 N N . THR A 1 182 ? -29.186 23.370 31.873 1.00 27.81 182 THR A N 1
ATOM 1390 C CA . THR A 1 182 ? -28.312 23.272 33.019 1.00 27.53 182 THR A CA 1
ATOM 1391 C C . THR A 1 182 ? -28.336 21.844 33.542 1.00 26.62 182 THR A C 1
ATOM 1392 O O . THR A 1 182 ? -29.395 21.236 33.683 1.00 27.56 182 THR A O 1
ATOM 1396 N N . LEU A 1 183 ? -27.157 21.327 33.836 1.00 25.13 183 LEU A N 1
ATOM 1397 C CA . LEU A 1 183 ? -27.006 20.036 34.465 1.00 25.26 183 LEU A CA 1
ATOM 1398 C C . LEU A 1 183 ? -26.022 20.193 35.626 1.00 24.37 183 LEU A C 1
ATOM 1399 O O . LEU A 1 183 ? -25.201 21.095 35.636 1.00 23.23 183 LEU A O 1
ATOM 1404 N N . SER A 1 184 ? -26.118 19.324 36.618 1.00 24.38 184 SER A N 1
ATOM 1405 C CA . SER A 1 184 ? -25.138 19.355 37.684 1.00 24.07 184 SER A CA 1
ATOM 1406 C C . SER A 1 184 ? -24.828 17.946 38.148 1.00 24.20 184 SER A C 1
ATOM 1407 O O . SER A 1 184 ? -25.573 17.002 37.855 1.00 24.24 184 SER A O 1
ATOM 1410 N N . SER A 1 185 ? -23.721 17.815 38.863 1.00 23.87 185 SER A N 1
ATOM 1411 C CA . SER A 1 185 ? -23.326 16.551 39.448 1.00 24.37 185 SER A CA 1
ATOM 1412 C C . SER A 1 185 ? -22.630 16.807 40.761 1.00 25.02 185 SER A C 1
ATOM 1413 O O . SER A 1 185 ? -21.975 17.841 40.942 1.00 25.04 185 SER A O 1
ATOM 1416 N N . SER A 1 186 ? -22.772 15.867 41.687 1.00 26.23 186 SER A N 1
ATOM 1417 C CA . SER A 1 186 ? -22.088 15.963 42.971 1.00 26.89 186 SER A CA 1
ATOM 1418 C C . SER A 1 186 ? -21.316 14.688 43.205 1.00 27.60 186 SER A C 1
ATOM 1419 O O . SER A 1 186 ? -21.705 13.619 42.709 1.00 27.54 186 SER A O 1
ATOM 1422 N N . VAL A 1 187 ? -20.220 14.808 43.950 1.00 27.43 187 VAL A N 1
ATOM 1423 C CA . VAL A 1 187 ? -19.452 13.642 44.361 1.00 28.93 187 VAL A CA 1
ATOM 1424 C C . VAL A 1 187 ? -19.095 13.773 45.835 1.00 30.22 187 VAL A C 1
ATOM 1425 O O . VAL A 1 187 ? -18.779 14.861 46.315 1.00 30.01 187 VAL A O 1
ATOM 1429 N N . THR A 1 188 ? -19.190 12.660 46.552 1.00 32.16 188 THR A N 1
ATOM 1430 C CA . THR A 1 188 ? -18.891 12.622 47.981 1.00 33.22 188 THR A CA 1
ATOM 1431 C C . THR A 1 188 ? -17.761 11.634 48.230 1.00 34.79 188 THR A C 1
ATOM 1432 O O . THR A 1 188 ? -17.834 10.475 47.823 1.00 36.19 188 THR A O 1
ATOM 1436 N N . VAL A 1 189 ? -16.705 12.120 48.873 1.00 35.45 189 VAL A N 1
ATOM 1437 C CA . VAL A 1 189 ? -15.527 11.325 49.185 1.00 37.27 189 VAL A CA 1
ATOM 1438 C C . VAL A 1 189 ? -15.166 11.564 50.644 1.00 39.06 189 VAL A C 1
ATOM 1439 O O . VAL A 1 189 ? -15.748 12.436 51.290 1.00 38.90 189 VAL A O 1
ATOM 1443 N N . THR A 1 190 ? -14.210 10.796 51.161 1.00 41.13 190 THR A N 1
ATOM 1444 C CA . THR A 1 190 ? -13.716 10.997 52.522 1.00 43.49 190 THR A CA 1
ATOM 1445 C C . THR A 1 190 ? -12.859 12.248 52.569 1.00 42.91 190 THR A C 1
ATOM 1446 O O . THR A 1 190 ? -12.225 12.606 51.577 1.00 42.02 190 THR A O 1
ATOM 1450 N N . SER A 1 191 ? -12.821 12.901 53.725 1.00 44.19 191 SER A N 1
ATOM 1451 C CA . SER A 1 191 ? -12.001 14.105 53.902 1.00 44.31 191 SER A CA 1
ATOM 1452 C C . SER A 1 191 ? -10.497 13.832 53.729 1.00 45.22 191 SER A C 1
ATOM 1453 O O . SER A 1 191 ? -9.706 14.754 53.476 1.00 44.93 191 SER A O 1
ATOM 1456 N N . SER A 1 192 ? -10.111 12.563 53.854 1.00 46.63 192 SER A N 1
ATOM 1457 C CA . SER A 1 192 ? -8.725 12.147 53.643 1.00 47.99 192 SER A CA 1
ATOM 1458 C C . SER A 1 192 ? -8.394 12.160 52.154 1.00 46.46 192 SER A C 1
ATOM 1459 O O . SER A 1 192 ? -7.233 12.294 51.772 1.00 46.99 192 SER A O 1
ATOM 1462 N N . THR A 1 193 ? -9.426 12.022 51.326 1.00 44.75 193 THR A N 1
ATOM 1463 C CA . THR A 1 193 ? -9.270 11.983 49.867 1.00 43.44 193 THR A CA 1
ATOM 1464 C C . THR A 1 193 ? -9.018 13.370 49.264 1.00 41.36 193 THR A C 1
ATOM 1465 O O . THR A 1 193 ? -8.135 13.526 48.427 1.00 41.84 193 THR A O 1
ATOM 1469 N N . TRP A 1 194 ? -9.787 14.369 49.689 1.00 39.89 194 TRP A N 1
ATOM 1470 C CA . TRP A 1 194 ? -9.736 15.702 49.078 1.00 38.02 194 TRP A CA 1
ATOM 1471 C C . TRP A 1 194 ? -9.530 16.776 50.140 1.00 38.74 194 TRP A C 1
ATOM 1472 O O . TRP A 1 194 ? -10.176 16.716 51.193 1.00 39.63 194 TRP A O 1
ATOM 1483 N N . PRO A 1 195 ? -8.677 17.788 49.863 1.00 38.69 195 PRO A N 1
ATOM 1484 C CA . PRO A 1 195 ? -7.974 18.133 48.618 1.00 37.93 195 PRO A CA 1
ATOM 1485 C C . PRO A 1 195 ? -6.614 17.460 48.372 1.00 39.25 195 PRO A C 1
ATOM 1486 O O . PRO A 1 195 ? -5.916 17.854 47.431 1.00 38.77 195 PRO A O 1
ATOM 1490 N N . SER A 1 196 ? -6.244 16.465 49.185 1.00 40.62 196 SER A N 1
ATOM 1491 C CA . SER A 1 196 ? -4.956 15.797 49.013 1.00 42.29 196 SER A CA 1
ATOM 1492 C C . SER A 1 196 ? -4.825 15.110 47.651 1.00 41.94 196 SER A C 1
ATOM 1493 O O . SER A 1 196 ? -3.773 15.182 47.018 1.00 43.11 196 SER A O 1
ATOM 1496 N N . GLN A 1 197 ? -5.888 14.463 47.192 1.00 40.74 197 GLN A N 1
ATOM 1497 C CA . GLN A 1 197 ? -5.890 13.896 45.841 1.00 40.23 197 GLN A CA 1
ATOM 1498 C C . GLN A 1 197 ? -6.739 14.739 44.898 1.00 37.47 197 GLN A C 1
ATOM 1499 O O . GLN A 1 197 ? -7.735 15.332 45.308 1.00 36.05 197 GLN A O 1
ATOM 1505 N N . SER A 1 198 ? -6.342 14.799 43.634 1.00 36.68 198 SER A N 1
ATOM 1506 C CA . SER A 1 198 ? -7.034 15.673 42.683 1.00 34.67 198 SER A CA 1
ATOM 1507 C C . SER A 1 198 ? -8.368 15.079 42.210 1.00 32.62 198 SER A C 1
ATOM 1508 O O . SER A 1 198 ? -8.465 13.884 41.905 1.00 33.85 198 SER A O 1
ATOM 1511 N N . ILE A 1 199 ? -9.396 15.913 42.189 1.00 30.10 199 ILE A N 1
ATOM 1512 C CA . ILE A 1 199 ? -10.711 15.526 41.681 1.00 27.43 199 ILE A CA 1
ATOM 1513 C C . ILE A 1 199 ? -11.154 16.503 40.578 1.00 26.31 199 ILE A C 1
ATOM 1514 O O . ILE A 1 199 ? -11.231 17.713 40.797 1.00 25.30 199 ILE A O 1
ATOM 1519 N N . THR A 1 200 ? -11.423 15.953 39.393 1.00 25.56 200 THR A N 1
ATOM 1520 C CA . THR A 1 200 ? -11.750 16.726 38.192 1.00 25.08 200 THR A CA 1
ATOM 1521 C C . THR A 1 200 ? -13.084 16.245 37.590 1.00 25.06 200 THR A C 1
ATOM 1522 O O . THR A 1 200 ? -13.271 15.042 37.405 1.00 24.39 200 THR A O 1
ATOM 1526 N N . CYS A 1 201 ? -14.009 17.162 37.273 1.00 25.66 201 CYS A N 1
ATOM 1527 C CA . CYS A 1 201 ? -15.169 16.757 36.462 1.00 26.83 201 CYS A CA 1
ATOM 1528 C C . CYS A 1 201 ? -14.858 16.965 34.979 1.00 25.94 201 CYS A C 1
ATOM 1529 O O . CYS A 1 201 ? -14.213 17.948 34.594 1.00 25.70 201 CYS A O 1
ATOM 1532 N N . ASN A 1 202 ? -15.298 16.010 34.169 1.00 25.60 202 ASN A N 1
ATOM 1533 C CA . ASN A 1 202 ? -15.083 16.020 32.725 1.00 25.36 202 ASN A CA 1
ATOM 1534 C C . ASN A 1 202 ? -16.459 16.103 32.079 1.00 24.75 202 ASN A C 1
ATOM 1535 O O . ASN A 1 202 ? -17.363 15.320 32.414 1.00 24.64 202 ASN A O 1
ATOM 1540 N N . VAL A 1 203 ? -16.609 17.053 31.160 1.00 23.57 203 VAL A N 1
ATOM 1541 C CA . VAL A 1 203 ? -17.895 17.352 30.553 1.00 23.20 203 VAL A CA 1
ATOM 1542 C C . VAL A 1 203 ? -17.749 17.260 29.037 1.00 23.84 203 VAL A C 1
ATOM 1543 O O . VAL A 1 203 ? -16.915 17.944 28.431 1.00 24.63 203 VAL A O 1
ATOM 1547 N N . ALA A 1 204 ? -18.530 16.383 28.421 1.00 23.25 204 ALA A N 1
ATOM 1548 C CA . ALA A 1 204 ? -18.507 16.281 26.968 1.00 23.32 204 ALA A CA 1
ATOM 1549 C C . ALA A 1 204 ? -19.816 16.804 26.430 1.00 22.99 204 ALA A C 1
ATOM 1550 O O . ALA A 1 204 ? -20.895 16.475 26.967 1.00 22.08 204 ALA A O 1
ATOM 1552 N N . HIS A 1 205 ? -19.708 17.654 25.400 1.00 22.66 205 HIS A N 1
ATOM 1553 C CA . HIS A 1 205 ? -20.867 18.165 24.683 1.00 22.93 205 HIS A CA 1
ATOM 1554 C C . HIS A 1 205 ? -20.684 17.912 23.183 1.00 24.35 205 HIS A C 1
ATOM 1555 O O . HIS A 1 205 ? -20.125 18.756 22.469 1.00 25.30 205 HIS A O 1
ATOM 1562 N N . PRO A 1 206 ? -21.147 16.738 22.701 1.00 25.01 206 PRO A N 1
ATOM 1563 C CA . PRO A 1 206 ? -20.879 16.338 21.315 1.00 26.24 206 PRO A CA 1
ATOM 1564 C C . PRO A 1 206 ? -21.469 17.285 20.270 1.00 26.04 206 PRO A C 1
ATOM 1565 O O . PRO A 1 206 ? -20.882 17.436 19.209 1.00 27.15 206 PRO A O 1
ATOM 1569 N N . ALA A 1 207 ? -22.593 17.933 20.558 1.00 24.91 207 ALA A N 1
ATOM 1570 C CA . ALA A 1 207 ? -23.176 18.846 19.563 1.00 24.81 207 ALA A CA 1
ATOM 1571 C C . ALA A 1 207 ? -22.227 19.999 19.189 1.00 24.54 207 ALA A C 1
ATOM 1572 O O . ALA A 1 207 ? -22.154 20.371 18.018 1.00 25.28 207 ALA A O 1
ATOM 1574 N N . SER A 1 208 ? -21.490 20.534 20.169 1.00 23.13 208 SER A N 1
ATOM 1575 C CA . SER A 1 208 ? -20.521 21.618 19.909 1.00 23.77 208 SER A CA 1
ATOM 1576 C C . SER A 1 208 ? -19.096 21.108 19.792 1.00 24.78 208 SER A C 1
ATOM 1577 O O . SER A 1 208 ? -18.160 21.907 19.722 1.00 25.46 208 SER A O 1
ATOM 1580 N N . SER A 1 209 ? -18.938 19.782 19.768 1.00 25.81 209 SER A N 1
ATOM 1581 C CA . SER A 1 209 ? -17.615 19.142 19.687 1.00 27.10 209 SER A CA 1
ATOM 1582 C C . SER A 1 209 ? -16.665 19.610 20.812 1.00 26.07 209 SER A C 1
ATOM 1583 O O . SER A 1 209 ? -15.494 19.862 20.573 1.00 26.23 209 SER A O 1
ATOM 1586 N N . THR A 1 210 ? -17.189 19.714 22.032 1.00 25.10 210 THR A N 1
ATOM 1587 C CA . THR A 1 210 ? -16.445 20.276 23.159 1.00 24.69 210 THR A CA 1
ATOM 1588 C C . THR A 1 210 ? -16.250 19.256 24.264 1.00 24.52 210 THR A C 1
ATOM 1589 O O . THR A 1 210 ? -17.196 18.571 24.646 1.00 24.90 210 THR A O 1
ATOM 1593 N N . LYS A 1 211 ? -15.036 19.181 24.799 1.00 24.96 211 LYS A N 1
ATOM 1594 C CA . LYS A 1 2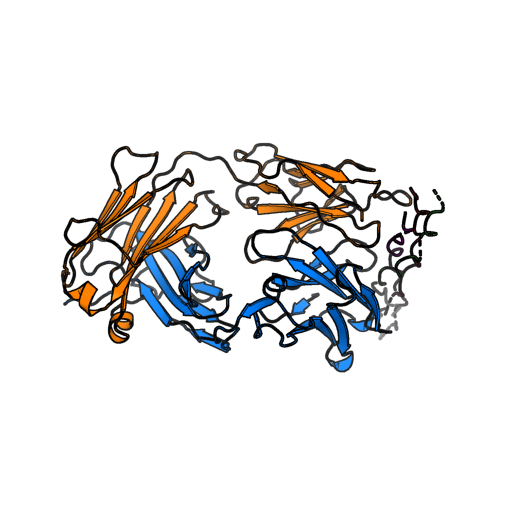11 ? -14.817 18.503 26.075 1.00 24.91 211 LYS A CA 1
ATOM 1595 C C . LYS A 1 211 ? -14.115 19.454 27.058 1.00 24.89 211 LYS A C 1
ATOM 1596 O O . LYS A 1 211 ? -13.105 20.072 26.715 1.00 25.64 211 LYS A O 1
ATOM 1602 N N . VAL A 1 212 ? -14.662 19.597 28.269 1.00 24.11 212 VAL A N 1
ATOM 1603 C CA . VAL A 1 212 ? -14.067 20.488 29.277 1.00 24.00 212 VAL A CA 1
ATOM 1604 C C . VAL A 1 212 ? -13.691 19.711 30.537 1.00 24.28 212 VAL A C 1
ATOM 1605 O O . VAL A 1 212 ? -14.526 18.987 31.080 1.00 24.01 212 VAL A O 1
ATOM 1609 N N . ASP A 1 213 ? -12.449 19.870 31.003 1.00 24.57 213 ASP A N 1
ATOM 1610 C CA . ASP A 1 213 ? -12.056 19.369 32.324 1.00 24.76 213 ASP A CA 1
ATOM 1611 C C . ASP A 1 213 ? -11.982 20.526 33.299 1.00 24.16 213 ASP A C 1
ATOM 1612 O O . ASP A 1 213 ? -11.347 21.556 33.003 1.00 24.65 213 ASP A O 1
ATOM 1617 N N . LYS A 1 214 ? -12.611 20.352 34.462 1.00 22.70 214 LYS A N 1
ATOM 1618 C CA A LYS A 1 214 ? -12.516 21.346 35.528 0.50 22.15 214 LYS A CA 1
ATOM 1619 C CA B LYS A 1 214 ? -12.538 21.346 35.521 0.50 22.57 214 LYS A CA 1
ATOM 1620 C C . LYS A 1 214 ? -12.062 20.696 36.826 1.00 22.65 214 LYS A C 1
ATOM 1621 O O . LYS A 1 214 ? -12.775 19.878 37.411 1.00 22.20 214 LYS A O 1
ATOM 1632 N N . LYS A 1 215 ? -10.866 21.058 37.278 1.00 22.69 215 LYS A N 1
ATOM 1633 C CA . LYS A 1 215 ? -10.358 20.522 38.526 1.00 23.37 215 LYS A CA 1
ATOM 1634 C C . LYS A 1 215 ? -10.969 21.306 39.689 1.00 22.79 215 LYS A C 1
ATOM 1635 O O . LYS A 1 215 ? -11.085 22.538 39.640 1.00 21.86 215 LYS A O 1
ATOM 1641 N N . ILE A 1 216 ? -11.402 20.588 40.722 1.00 23.51 216 ILE A N 1
ATOM 1642 C CA . ILE A 1 216 ? -12.001 21.238 41.891 1.00 23.53 216 ILE A CA 1
ATOM 1643 C C . ILE A 1 216 ? -10.923 21.638 42.876 1.00 24.85 216 ILE A C 1
ATOM 1644 O O . ILE A 1 216 ? -10.240 20.792 43.454 1.00 25.61 216 ILE A O 1
ATOM 1649 N N . GLU A 1 217 ? -10.763 22.942 43.044 1.00 26.26 217 GLU A N 1
ATOM 1650 C CA . GLU A 1 217 ? -9.798 23.512 43.982 1.00 28.01 217 GLU A CA 1
ATOM 1651 C C . GLU A 1 217 ? -10.488 24.066 45.222 1.00 28.43 217 GLU A C 1
ATOM 1652 O O . GLU A 1 217 ? -11.612 24.554 45.132 1.00 27.95 217 GLU A O 1
ATOM 1658 N N . PRO A 1 218 ? -9.823 23.993 46.385 1.00 29.59 218 PRO A N 1
ATOM 1659 C CA . PRO A 1 218 ? -10.351 24.693 47.557 1.00 31.23 218 PRO A CA 1
ATOM 1660 C C . PRO A 1 218 ? -10.523 26.184 47.275 1.00 32.48 218 PRO A C 1
ATOM 1661 O O . PRO A 1 218 ? -9.736 26.778 46.523 1.00 32.55 218 PRO A O 1
ATOM 1665 N N . ARG A 1 219 ? -11.534 26.784 47.884 1.00 33.71 219 ARG A N 1
ATOM 1666 C CA . ARG A 1 219 ? -11.703 28.219 47.793 1.00 35.71 219 ARG A CA 1
ATOM 1667 C C . ARG A 1 219 ? -10.645 28.944 48.601 1.00 39.54 219 ARG A C 1
ATOM 1668 O O . ARG A 1 219 ? -10.287 28.518 49.710 1.00 39.64 219 ARG A O 1
ATOM 1676 N N . GLY A 1 220 ? -10.159 30.048 48.044 1.00 42.61 220 GLY A N 1
ATOM 1677 C CA . GLY A 1 220 ? -9.259 30.950 48.773 1.00 48.17 220 GLY A CA 1
ATOM 1678 C C . GLY A 1 220 ? -10.045 31.957 49.604 1.00 51.85 220 GLY A C 1
ATOM 1679 O O . GLY A 1 220 ? -11.166 32.315 49.238 1.00 52.14 220 GLY A O 1
ATOM 1680 N N . PRO A 1 221 ? -9.481 32.408 50.742 1.00 55.44 221 PRO A N 1
ATOM 1681 C CA . PRO A 1 221 ? -10.110 33.452 51.575 1.00 58.72 221 PRO A CA 1
ATOM 1682 C C . PRO A 1 221 ? -10.412 34.770 50.836 1.00 60.99 221 PRO A C 1
ATOM 1683 O O . PRO A 1 221 ? -10.009 34.941 49.680 1.00 60.71 221 PRO A O 1
ATOM 1687 N N . THR A 1 222 ? -11.107 35.686 51.519 1.00 63.99 222 THR A N 1
ATOM 1688 C CA . THR A 1 222 ? -11.591 36.960 50.939 1.00 66.29 222 THR A CA 1
ATOM 1689 C C . THR A 1 222 ? -12.520 36.747 49.732 1.00 64.69 222 THR A C 1
ATOM 1690 O O . THR A 1 222 ? -13.712 36.455 49.883 1.00 64.36 222 THR A O 1
ATOM 1694 N N . ASP B 2 1 ? -51.870 -3.412 13.234 1.00 42.94 1 ASP B N 1
ATOM 1695 C CA . ASP B 2 1 ? -50.824 -3.471 14.298 1.00 42.17 1 ASP B CA 1
ATOM 1696 C C . ASP B 2 1 ? -51.241 -4.410 15.436 1.00 41.54 1 ASP B C 1
ATOM 1697 O O . ASP B 2 1 ? -52.409 -4.436 15.836 1.00 42.59 1 ASP B O 1
ATOM 1702 N N . ILE B 2 2 ? -50.287 -5.184 15.946 1.00 39.78 2 ILE B N 1
ATOM 1703 C CA . ILE B 2 2 ? -50.498 -5.900 17.197 1.00 39.27 2 ILE B CA 1
ATOM 1704 C C . ILE B 2 2 ? -50.219 -4.926 18.346 1.00 39.67 2 ILE B C 1
ATOM 1705 O O . ILE B 2 2 ? -49.106 -4.394 18.480 1.00 39.12 2 ILE B O 1
ATOM 1710 N N . VAL B 2 3 ? -51.243 -4.660 19.146 1.00 40.59 3 VAL B N 1
ATOM 1711 C CA . VAL B 2 3 ? -51.128 -3.717 20.253 1.00 41.04 3 VAL B CA 1
ATOM 1712 C C . VAL B 2 3 ? -50.793 -4.494 21.513 1.00 40.57 3 VAL B C 1
ATOM 1713 O O . VAL B 2 3 ? -51.423 -5.504 21.795 1.00 41.31 3 VAL B O 1
ATOM 1717 N N . LEU B 2 4 ? -49.779 -4.037 22.241 1.00 39.67 4 LEU B N 1
ATOM 1718 C CA . LEU B 2 4 ? -49.375 -4.664 23.497 1.00 39.55 4 LEU B CA 1
ATOM 1719 C C . LEU B 2 4 ? -49.706 -3.753 24.670 1.00 40.80 4 LEU B C 1
ATOM 1720 O O . LEU B 2 4 ? -49.248 -2.616 24.733 1.00 41.28 4 LEU B O 1
ATOM 1725 N N . THR B 2 5 ? -50.515 -4.254 25.593 1.00 42.23 5 THR B N 1
ATOM 1726 C CA . THR B 2 5 ? -50.891 -3.494 26.774 1.00 43.27 5 THR B CA 1
ATOM 1727 C C . THR B 2 5 ? -50.124 -4.048 27.975 1.00 42.90 5 THR B C 1
ATOM 1728 O O . THR B 2 5 ? -50.215 -5.227 28.271 1.00 42.96 5 THR B O 1
ATOM 1732 N N . GLN B 2 6 ? -49.332 -3.199 28.629 1.00 42.96 6 GLN B N 1
ATOM 1733 C CA . GLN B 2 6 ? -48.594 -3.591 29.834 1.00 42.75 6 GLN B CA 1
ATOM 1734 C C . GLN B 2 6 ? -49.334 -3.195 31.104 1.00 45.08 6 GLN B C 1
ATOM 1735 O O . GLN B 2 6 ? -50.021 -2.169 31.143 1.00 46.33 6 GLN B O 1
ATOM 1741 N N . SER B 2 7 ? -49.186 -4.018 32.138 1.00 45.93 7 SER B N 1
ATOM 1742 C CA . SER B 2 7 ? -49.799 -3.746 33.424 1.00 48.44 7 SER B CA 1
ATOM 1743 C C . SER B 2 7 ? -48.910 -4.262 34.550 1.00 48.58 7 SER B C 1
ATOM 1744 O O . SER B 2 7 ? -48.362 -5.368 34.452 1.00 47.40 7 SER B O 1
ATOM 1747 N N . PRO B 2 8 ? -48.745 -3.454 35.617 1.00 50.06 8 PRO B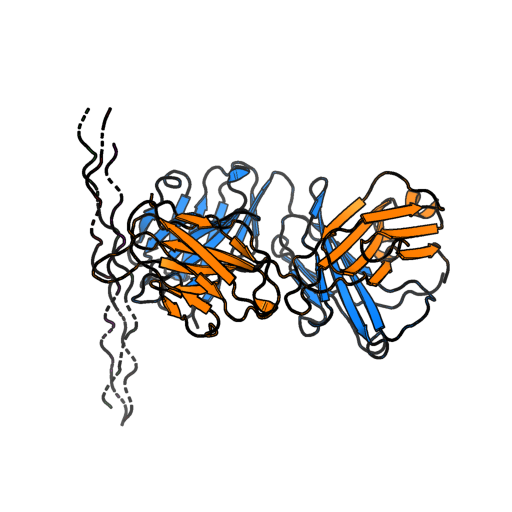 N 1
ATOM 1748 C CA . PRO B 2 8 ? -49.226 -2.067 35.692 1.00 51.64 8 PRO B CA 1
ATOM 1749 C C . PRO B 2 8 ? -48.281 -1.107 34.948 1.00 50.83 8 PRO B C 1
ATOM 1750 O O . PRO B 2 8 ? -47.255 -1.540 34.422 1.00 49.01 8 PRO B O 1
ATOM 1754 N N . ALA B 2 9 ? -48.643 0.171 34.889 1.00 52.58 9 ALA B N 1
ATOM 1755 C CA . ALA B 2 9 ? -47.774 1.200 34.326 1.00 52.60 9 ALA B CA 1
ATOM 1756 C C . ALA B 2 9 ? -46.550 1.398 35.220 1.00 52.81 9 ALA B C 1
ATOM 1757 O O . ALA B 2 9 ? -45.429 1.549 34.729 1.00 51.75 9 ALA B O 1
ATOM 1759 N N . SER B 2 10 ? -46.776 1.385 36.532 1.00 54.58 10 SER B N 1
ATOM 1760 C CA . SER B 2 10 ? -45.698 1.488 37.520 1.00 55.15 10 SER B CA 1
ATOM 1761 C C . SER B 2 10 ? -45.907 0.518 38.686 1.00 56.20 10 SER B C 1
ATOM 1762 O O . SER B 2 10 ? -47.034 0.296 39.143 1.00 57.77 10 SER B O 1
ATOM 1765 N N . LEU B 2 11 ? -44.800 -0.049 39.152 1.00 55.62 11 LEU B N 1
ATOM 1766 C CA . LEU B 2 11 ? -44.805 -1.048 40.204 1.00 56.38 11 LEU B CA 1
ATOM 1767 C C . LEU B 2 11 ? -43.771 -0.676 41.255 1.00 56.58 11 LEU B C 1
ATOM 1768 O O . LEU B 2 11 ? -42.611 -0.435 40.929 1.00 55.64 11 LEU B O 1
ATOM 1773 N N . THR B 2 12 ? -44.201 -0.625 42.513 1.00 58.20 12 THR B N 1
ATOM 1774 C CA . THR B 2 12 ? -43.300 -0.405 43.643 1.00 58.34 12 THR B CA 1
ATOM 1775 C C . THR B 2 12 ? -43.120 -1.699 44.450 1.00 58.44 12 THR B C 1
ATOM 1776 O O . THR B 2 12 ? -44.094 -2.320 44.876 1.00 59.53 12 THR B O 1
ATOM 1780 N N . VAL B 2 13 ? -41.866 -2.087 44.659 1.00 57.24 13 VAL B N 1
ATOM 1781 C CA . VAL B 2 13 ? -41.519 -3.389 45.217 1.00 56.98 13 VAL B CA 1
ATOM 1782 C C . VAL B 2 13 ? -40.358 -3.260 46.208 1.00 57.01 13 VAL B C 1
ATOM 1783 O O . VAL B 2 13 ? -39.384 -2.555 45.932 1.00 56.23 13 VAL B O 1
ATOM 1787 N N . SER B 2 14 ? -40.464 -3.941 47.352 1.00 57.63 14 SER B N 1
ATOM 1788 C CA . SER B 2 14 ? -39.384 -3.989 48.345 1.00 57.66 14 SER B CA 1
ATOM 1789 C C . SER B 2 14 ? -38.298 -4.940 47.872 1.00 56.27 14 SER B C 1
ATOM 1790 O O . SER B 2 14 ? -38.579 -5.862 47.122 1.00 55.66 14 SER B O 1
ATOM 1793 N N . LEU B 2 15 ? -37.064 -4.723 48.315 1.00 56.28 15 LEU B N 1
ATOM 1794 C CA . LEU B 2 15 ? -35.956 -5.601 47.948 1.00 56.09 15 LEU B CA 1
ATOM 1795 C C . LEU B 2 15 ? -36.192 -7.023 48.438 1.00 57.40 15 LEU B C 1
ATOM 1796 O O . LEU B 2 15 ? -36.630 -7.224 49.573 1.00 58.85 15 LEU B O 1
ATOM 1801 N N . GLY B 2 16 ? -35.902 -7.998 47.575 1.00 56.81 16 GLY B N 1
ATOM 1802 C CA . GLY B 2 16 ? -36.122 -9.414 47.887 1.00 57.96 16 GLY B CA 1
ATOM 1803 C C . GLY B 2 16 ? -37.499 -9.952 47.526 1.00 58.12 16 GLY B C 1
ATOM 1804 O O . GLY B 2 16 ? -37.701 -11.161 47.508 1.00 59.22 16 GLY B O 1
ATOM 1805 N N . GLN B 2 17 ? -38.448 -9.061 47.253 1.00 57.68 17 GLN B N 1
ATOM 1806 C CA . GLN B 2 17 ? -39.789 -9.458 46.811 1.00 58.05 17 GLN B CA 1
ATOM 1807 C C . GLN B 2 17 ? -39.803 -9.982 45.372 1.00 56.49 17 GLN B C 1
ATOM 1808 O O . GLN B 2 17 ? -38.801 -9.914 44.643 1.00 55.38 17 GLN B O 1
ATOM 1814 N N . ARG B 2 18 ? -40.959 -10.505 44.977 1.00 56.58 18 ARG B N 1
ATOM 1815 C CA . ARG B 2 18 ? -41.220 -10.880 43.601 1.00 54.85 18 ARG B CA 1
ATOM 1816 C C . ARG B 2 18 ? -41.878 -9.710 42.875 1.00 53.53 18 ARG B C 1
ATOM 1817 O O . ARG B 2 18 ? -42.843 -9.125 43.380 1.00 54.30 18 ARG B O 1
ATOM 1825 N N . ALA B 2 19 ? -41.345 -9.366 41.699 1.00 51.17 19 ALA B N 1
ATOM 1826 C CA . ALA B 2 19 ? -42.015 -8.429 40.799 1.00 49.66 19 ALA B CA 1
ATOM 1827 C C . ALA B 2 19 ? -42.598 -9.170 39.590 1.00 48.58 19 ALA B C 1
ATOM 1828 O O . ALA B 2 19 ? -41.932 -10.010 38.979 1.00 47.70 19 ALA B O 1
ATOM 1830 N N . THR B 2 20 ? -43.845 -8.850 39.257 1.00 48.41 20 THR B N 1
ATOM 1831 C CA . THR B 2 20 ? -44.537 -9.485 38.149 1.00 47.61 20 THR B CA 1
ATOM 1832 C C . THR B 2 20 ? -45.095 -8.429 37.191 1.00 46.50 20 THR B C 1
ATOM 1833 O O . THR B 2 20 ? -45.902 -7.586 37.585 1.00 47.33 20 THR B O 1
ATOM 1837 N N . ILE B 2 21 ? -44.667 -8.489 35.932 1.00 44.53 21 ILE B N 1
ATOM 1838 C CA . ILE B 2 21 ? -45.127 -7.548 34.918 1.00 43.61 21 ILE B CA 1
ATOM 1839 C C . ILE B 2 21 ? -45.883 -8.299 33.835 1.00 43.29 21 ILE B C 1
ATOM 1840 O O . ILE B 2 21 ? -45.406 -9.306 33.326 1.00 42.62 21 ILE B O 1
ATOM 1845 N N . SER B 2 22 ? -47.058 -7.793 33.486 1.00 43.90 22 SER B N 1
ATOM 1846 C CA . SER B 2 22 ? -47.948 -8.450 32.540 1.00 44.75 22 SER B CA 1
ATOM 1847 C C . SER B 2 22 ? -47.973 -7.769 31.162 1.00 43.54 22 SER B C 1
ATOM 1848 O O . SER B 2 22 ? -47.854 -6.545 31.064 1.00 43.43 22 SER B O 1
ATOM 1851 N N . CYS B 2 23 ? -48.137 -8.569 30.107 1.00 42.95 23 CYS B N 1
ATOM 1852 C CA . CYS B 2 23 ? -48.233 -8.048 28.733 1.00 42.21 23 CYS B CA 1
ATOM 1853 C C . CYS B 2 23 ? -49.288 -8.799 27.906 1.00 42.54 23 CYS B C 1
ATOM 1854 O O . CYS B 2 23 ? -49.160 -10.001 27.667 1.00 42.41 23 CYS B O 1
ATOM 1857 N N . ARG B 2 24 ? -50.330 -8.089 27.477 1.00 43.39 24 ARG B N 1
ATOM 1858 C CA . ARG B 2 24 ? -51.365 -8.688 26.627 1.00 44.63 24 ARG B CA 1
ATOM 1859 C C . ARG B 2 24 ? -51.272 -8.174 25.193 1.00 43.35 24 ARG B C 1
ATOM 1860 O O . ARG B 2 24 ? -51.088 -6.973 24.960 1.00 42.74 24 ARG B O 1
ATOM 1868 N N . ALA B 2 25 ? -51.427 -9.088 24.242 1.00 42.64 25 ALA B N 1
ATOM 1869 C CA . ALA B 2 25 ? -51.393 -8.742 22.832 1.00 42.14 25 ALA B CA 1
ATOM 1870 C C . ALA B 2 25 ? -52.813 -8.739 22.279 1.00 43.37 25 ALA B C 1
ATOM 1871 O O . ALA B 2 25 ? -53.670 -9.494 22.748 1.00 44.85 25 ALA B O 1
ATOM 1873 N N . SER B 2 26 ? -53.068 -7.872 21.302 1.00 42.97 26 SER B N 1
ATOM 1874 C CA . SER B 2 26 ? -54.404 -7.756 20.704 1.00 43.97 26 SER B CA 1
ATOM 1875 C C . SER B 2 26 ? -54.706 -8.959 19.808 1.00 43.73 26 SER B C 1
ATOM 1876 O O . SER B 2 26 ? -55.857 -9.277 19.551 1.00 45.41 26 SER B O 1
ATOM 1879 N N . LYS B 2 27 ? -53.656 -9.607 19.326 1.00 42.07 27 LYS B N 1
ATOM 1880 C CA . LYS B 2 27 ? -53.776 -10.906 18.684 1.00 41.97 27 LYS B CA 1
ATOM 1881 C C . LYS B 2 27 ? -52.515 -11.726 18.957 1.00 40.56 27 LYS B C 1
ATOM 1882 O O . LYS B 2 27 ? -51.511 -11.194 19.455 1.00 39.51 27 LYS B O 1
ATOM 1888 N N . SER B 2 28 ? -52.591 -13.021 18.658 1.00 40.51 28 SER B N 1
ATOM 1889 C CA . SER B 2 28 ? -51.544 -13.982 18.986 1.00 39.51 28 SER B CA 1
ATOM 1890 C C . SER B 2 28 ? -50.209 -13.637 18.347 1.00 37.66 28 SER B C 1
ATOM 1891 O O . SER B 2 28 ? -50.151 -13.138 17.227 1.00 37.02 28 SER B O 1
ATOM 1894 N N . VAL B 2 29 ? -49.135 -13.906 19.076 1.00 37.05 29 VAL B N 1
ATOM 1895 C CA . VAL B 2 29 ? -47.785 -13.705 18.557 1.00 35.65 29 VAL B CA 1
ATOM 1896 C C . VAL B 2 29 ? -47.040 -15.028 18.387 1.00 36.31 29 VAL B C 1
ATOM 1897 O O . VAL B 2 29 ? -45.810 -15.031 18.208 1.00 35.23 29 VAL B O 1
ATOM 1901 N N . ASP B 2 30 ? -47.799 -16.134 18.447 1.00 37.73 30 ASP B N 1
ATOM 1902 C CA . ASP B 2 30 ? -47.284 -17.485 18.230 1.00 39.35 30 ASP B CA 1
ATOM 1903 C C . ASP B 2 30 ? -47.250 -17.839 16.757 1.00 39.79 30 ASP B C 1
ATOM 1904 O O . ASP B 2 30 ? -48.215 -17.584 16.012 1.00 40.34 30 ASP B O 1
ATOM 1909 N N . SER B 2 31 ? -46.153 -18.465 16.347 1.00 39.65 31 SER B N 1
ATOM 1910 C CA . SER B 2 31 ? -45.995 -18.885 14.971 1.00 40.24 31 SER B CA 1
ATOM 1911 C C . SER B 2 31 ? -45.123 -20.116 14.919 1.00 40.75 31 SER B C 1
ATOM 1912 O O . SER B 2 31 ? -44.009 -20.115 15.442 1.00 40.52 31 SER B O 1
ATOM 1915 N N . TYR B 2 32 ? -45.639 -21.168 14.284 1.00 41.68 32 TYR B N 1
ATOM 1916 C CA . TYR B 2 32 ? -44.885 -22.404 14.082 1.00 42.52 32 TYR B CA 1
ATOM 1917 C C . TYR B 2 32 ? -44.161 -22.934 15.335 1.00 42.20 32 TYR B C 1
ATOM 1918 O O . TYR B 2 32 ? -42.989 -23.322 15.271 1.00 42.42 32 TYR B O 1
ATOM 1927 N N . GLY B 2 33 ? -44.880 -22.962 16.458 1.00 41.38 33 GLY B N 1
ATOM 1928 C CA . GLY B 2 33 ? -44.341 -23.490 17.706 1.00 41.43 33 GLY B CA 1
ATOM 1929 C C . GLY B 2 33 ? -43.560 -22.511 18.573 1.00 40.68 33 GLY B C 1
ATOM 1930 O O . GLY B 2 33 ? -43.163 -22.863 19.684 1.00 41.30 33 GLY B O 1
ATOM 1931 N N . ASN B 2 34 ? -43.354 -21.284 18.084 1.00 38.43 34 ASN B N 1
ATOM 1932 C CA . ASN B 2 34 ? -42.569 -20.277 18.807 1.00 37.82 34 ASN B CA 1
ATOM 1933 C C . ASN B 2 34 ? -43.412 -19.078 19.209 1.00 36.41 34 ASN B C 1
ATOM 1934 O O . ASN B 2 34 ? -44.271 -18.646 18.447 1.00 35.55 34 ASN B O 1
ATOM 1939 N N . SER B 2 35 ? -43.169 -18.561 20.411 1.00 35.65 35 SER B N 1
ATOM 1940 C CA . SER B 2 35 ? -43.786 -17.317 20.866 1.00 34.95 35 SER B CA 1
ATOM 1941 C C . SER B 2 35 ? -42.838 -16.139 20.639 1.00 33.59 35 SER B C 1
ATOM 1942 O O . SER B 2 35 ? -41.793 -16.027 21.281 1.00 33.01 35 SER B O 1
ATOM 1945 N N . PHE B 2 36 ? -43.226 -15.244 19.740 1.00 32.99 36 PHE B N 1
ATOM 1946 C CA . PHE B 2 36 ? -42.369 -14.139 19.349 1.00 31.99 36 PHE B CA 1
ATOM 1947 C C . PHE B 2 36 ? -42.505 -12.927 20.283 1.00 32.02 36 PHE B C 1
ATOM 1948 O O . PHE B 2 36 ? -42.958 -11.852 19.865 1.00 31.95 36 PHE B O 1
ATOM 1956 N N . MET B 2 37 ? -42.082 -13.097 21.535 1.00 32.22 37 MET B N 1
ATOM 1957 C CA . MET B 2 37 ? -42.186 -12.045 22.547 1.00 32.53 37 MET B CA 1
ATOM 1958 C C . MET B 2 37 ? -40.853 -11.807 23.224 1.00 32.72 37 MET B C 1
ATOM 1959 O O . MET B 2 37 ? -40.237 -12.739 23.741 1.00 32.97 37 MET B O 1
ATOM 1964 N N . GLU B 2 38 ? -40.415 -10.551 23.219 1.00 29.11 38 GLU B N 1
ATOM 1965 C CA . GLU B 2 38 ? -39.170 -10.167 23.882 1.00 28.72 38 GLU B CA 1
ATOM 1966 C C . GLU B 2 38 ? -39.454 -9.286 25.087 1.00 28.58 38 GLU B C 1
ATOM 1967 O O . GLU B 2 38 ? -40.490 -8.621 25.145 1.00 28.29 38 GLU B O 1
ATOM 1973 N N . TRP B 2 39 ? -38.540 -9.288 26.057 1.00 28.67 39 TRP B N 1
ATOM 1974 C CA . TRP B 2 39 ? -38.632 -8.357 27.188 1.00 28.40 39 TRP B CA 1
ATOM 1975 C C . TRP B 2 39 ? -37.329 -7.584 27.292 1.00 28.20 39 TRP B C 1
ATOM 1976 O O . TRP B 2 39 ? -36.258 -8.173 27.173 1.00 28.30 39 TRP B O 1
ATOM 1987 N N . TYR B 2 40 ? -37.427 -6.276 27.525 1.00 27.90 40 TYR B N 1
ATOM 1988 C CA . TYR B 2 40 ? -36.246 -5.415 27.622 1.00 28.11 40 TYR B CA 1
ATOM 1989 C C . TYR B 2 40 ? -36.210 -4.653 28.936 1.00 28.38 40 TYR B C 1
ATOM 1990 O O . TYR B 2 40 ? -37.260 -4.284 29.473 1.00 28.57 40 TYR B O 1
ATOM 1999 N N . GLN B 2 41 ? -34.998 -4.371 29.410 1.00 28.70 41 GLN B N 1
ATOM 2000 C CA . GLN B 2 41 ? -34.786 -3.428 30.518 1.00 29.59 41 GLN B CA 1
ATOM 2001 C C . GLN B 2 41 ? -34.117 -2.156 30.000 1.00 29.34 41 GLN B C 1
ATOM 2002 O O . GLN B 2 41 ? -33.134 -2.228 29.263 1.00 30.30 41 GLN B O 1
ATOM 2008 N N . GLN B 2 42 ? -34.645 -0.997 30.367 1.00 29.20 42 GLN B N 1
ATOM 2009 C CA . GLN B 2 42 ? -34.041 0.265 29.947 1.00 28.98 42 GLN B CA 1
ATOM 2010 C C . GLN B 2 42 ? -33.817 1.175 31.128 1.00 29.96 42 GLN B C 1
ATOM 2011 O O . GLN B 2 42 ? -34.763 1.531 31.831 1.00 29.91 42 GLN B O 1
ATOM 2017 N N . LYS B 2 43 ? -32.555 1.529 31.338 1.00 31.04 43 LYS B N 1
ATOM 2018 C CA A LYS B 2 43 ? -32.179 2.549 32.321 0.50 32.64 43 LYS B CA 1
ATOM 2019 C CA B LYS B 2 43 ? -32.179 2.546 32.320 0.50 32.69 43 LYS B CA 1
ATOM 2020 C C . LYS B 2 43 ? -32.007 3.901 31.623 1.00 33.17 43 LYS B C 1
ATOM 2021 O O . LYS B 2 43 ? -31.654 3.946 30.439 1.00 32.91 43 LYS B O 1
ATOM 2032 N N . PRO B 2 44 ? -32.271 5.014 32.345 1.00 34.42 44 PRO B N 1
ATOM 2033 C CA . PRO B 2 44 ? -32.081 6.350 31.741 1.00 35.23 44 PRO B CA 1
ATOM 2034 C C . PRO B 2 44 ? -30.713 6.553 31.075 1.00 35.59 44 PRO B C 1
ATOM 2035 O O . PRO B 2 44 ? -29.675 6.184 31.636 1.00 35.78 44 PRO B O 1
ATOM 2039 N N . GLY B 2 45 ? -30.735 7.114 29.870 1.00 35.41 45 GLY B N 1
ATOM 2040 C CA . GLY B 2 45 ? -29.520 7.403 29.118 1.00 36.12 45 GLY B CA 1
ATOM 2041 C C . GLY B 2 45 ? -28.946 6.242 28.331 1.00 35.58 45 GLY B C 1
ATOM 2042 O O . GLY B 2 45 ? -27.904 6.381 27.687 1.00 36.75 45 GLY B O 1
ATOM 2043 N N . GLN B 2 46 ? -29.619 5.096 28.372 1.00 34.22 46 GLN B N 1
ATOM 2044 C CA . GLN B 2 46 ? -29.115 3.889 27.723 1.00 33.30 46 GLN B CA 1
ATOM 2045 C C . GLN B 2 46 ? -30.158 3.358 26.765 1.00 31.51 46 GLN B C 1
ATOM 2046 O O . GLN B 2 46 ? -31.345 3.612 26.963 1.00 30.60 46 GLN B O 1
ATOM 2052 N N . PRO B 2 47 ? -29.724 2.621 25.726 1.00 30.68 47 PRO B N 1
ATOM 2053 C CA . PRO B 2 47 ? -30.674 1.895 24.892 1.00 29.61 47 PRO B CA 1
ATOM 2054 C C . PRO B 2 47 ? -31.313 0.739 25.655 1.00 28.87 47 PRO B C 1
ATOM 2055 O O . PRO B 2 47 ? -30.770 0.301 26.674 1.00 29.26 47 PRO B O 1
ATOM 2059 N N . PRO B 2 48 ? -32.458 0.238 25.163 1.00 28.04 48 PRO B N 1
ATOM 2060 C CA . PRO B 2 48 ? -33.073 -0.947 25.754 1.00 27.51 48 PRO B CA 1
ATOM 2061 C C . PRO B 2 48 ? -32.078 -2.106 25.756 1.00 28.00 48 PRO B C 1
ATOM 2062 O O . PRO B 2 48 ? -31.264 -2.220 24.838 1.00 28.35 48 PRO B O 1
ATOM 2066 N N . LYS B 2 49 ? -32.123 -2.934 26.792 1.00 28.10 49 LYS B N 1
ATOM 2067 C CA . LYS B 2 49 ? -31.217 -4.058 26.897 1.00 29.18 49 LYS B CA 1
ATOM 2068 C C . LYS B 2 49 ? -32.045 -5.343 26.929 1.00 28.41 49 LYS B C 1
ATOM 2069 O O . LYS B 2 49 ? -32.929 -5.482 27.764 1.00 28.48 49 LYS B O 1
ATOM 2075 N N . LEU B 2 50 ? -31.755 -6.273 26.022 1.00 28.48 50 LEU B N 1
ATOM 2076 C CA . LEU B 2 50 ? -32.536 -7.513 25.911 1.00 28.26 50 LEU B CA 1
ATOM 2077 C C . LEU B 2 50 ? -32.376 -8.408 27.159 1.00 29.10 50 LEU B C 1
ATOM 2078 O O . LEU B 2 50 ? -31.264 -8.732 27.566 1.00 29.96 50 LEU B O 1
ATOM 2083 N N . LEU B 2 51 ? -33.505 -8.790 27.744 1.00 29.20 51 LEU B N 1
ATOM 2084 C CA . LEU B 2 51 ? -33.562 -9.714 28.885 1.00 30.38 51 LEU B CA 1
ATOM 2085 C C . LEU B 2 51 ? -33.985 -11.130 28.477 1.00 31.45 51 LEU B C 1
ATOM 2086 O O . LEU B 2 51 ? -33.319 -12.131 28.814 1.00 32.51 51 LEU B O 1
ATOM 2091 N N . ILE B 2 52 ? -35.114 -11.200 27.770 1.00 30.84 52 ILE B N 1
ATOM 2092 C CA . ILE B 2 52 ? -35.771 -12.468 27.460 1.00 31.47 52 ILE B CA 1
ATOM 2093 C C . ILE B 2 52 ? -36.180 -12.485 25.990 1.00 31.12 52 ILE B C 1
ATOM 2094 O O . ILE B 2 52 ? -36.811 -11.529 25.514 1.00 30.46 52 ILE B O 1
ATOM 2099 N N . TYR B 2 53 ? -35.828 -13.556 25.278 1.00 31.71 53 TYR B N 1
ATOM 2100 C CA . TYR B 2 53 ? -36.292 -13.722 23.892 1.00 31.80 53 TYR B CA 1
ATOM 2101 C C . TYR B 2 53 ? -37.174 -14.956 23.721 1.00 32.95 53 TYR B C 1
ATOM 2102 O O . TYR B 2 53 ? -37.048 -15.924 24.477 1.00 33.97 53 TYR B O 1
ATOM 2111 N N . ARG B 2 54 ? -38.055 -14.909 22.719 1.00 32.61 54 ARG B N 1
ATOM 2112 C CA . ARG B 2 54 ? -39.001 -15.984 22.440 1.00 33.65 54 ARG B CA 1
ATOM 2113 C C . ARG B 2 54 ? -39.753 -16.409 23.707 1.00 34.31 54 ARG B C 1
ATOM 2114 O O . ARG B 2 54 ? -39.850 -17.599 24.014 1.00 35.36 54 ARG B O 1
ATOM 2122 N N . ALA B 2 55 ? -40.260 -15.407 24.433 1.00 33.57 55 ALA B N 1
ATOM 2123 C CA . ALA B 2 55 ? -41.106 -15.564 25.640 1.00 34.43 55 ALA B CA 1
ATOM 2124 C C . ALA B 2 55 ? -40.431 -16.009 26.948 1.00 35.41 55 ALA B C 1
ATOM 2125 O O . ALA B 2 55 ? -40.832 -15.551 28.025 1.00 35.54 55 ALA B O 1
ATOM 2127 N N . SER B 2 56 ? -39.438 -16.901 26.865 1.00 36.19 56 SER B N 1
ATOM 2128 C CA . SER B 2 56 ? -38.896 -17.571 28.058 1.00 37.81 56 SER B CA 1
ATOM 2129 C C . SER B 2 56 ? -37.390 -17.875 28.036 1.00 38.65 56 SER B C 1
ATOM 2130 O O . SER B 2 56 ? -36.873 -18.468 28.984 1.00 40.17 56 SER B O 1
ATOM 2133 N N . ASN B 2 57 ? -36.680 -17.484 26.980 1.00 38.16 57 ASN B N 1
ATOM 2134 C CA . ASN B 2 57 ? -35.241 -17.749 26.920 1.00 39.31 57 ASN B CA 1
ATOM 2135 C C . ASN B 2 57 ? -34.381 -16.624 27.464 1.00 39.24 57 ASN B C 1
ATOM 2136 O O . ASN B 2 57 ? -34.401 -15.502 26.954 1.00 38.26 57 ASN B O 1
ATOM 2141 N N . LEU B 2 58 ? -33.612 -16.935 28.496 1.00 41.05 58 LEU B N 1
ATOM 2142 C CA . LEU B 2 58 ? -32.712 -15.966 29.108 1.00 41.34 58 LEU B CA 1
ATOM 2143 C C . LEU B 2 58 ? -31.580 -15.596 28.142 1.00 41.37 58 LEU B C 1
ATOM 2144 O O . LEU B 2 58 ? -30.882 -16.469 27.615 1.00 42.71 58 LEU B O 1
ATOM 2149 N N . GLU B 2 59 ? -31.424 -14.305 27.885 1.00 40.54 59 GLU B N 1
ATOM 2150 C CA . GLU B 2 59 ? -30.320 -13.832 27.067 1.00 41.38 59 GLU B CA 1
ATOM 2151 C C . GLU B 2 59 ? -29.010 -13.993 27.846 1.00 43.25 59 GLU B C 1
ATOM 2152 O O . GLU B 2 59 ? -28.997 -13.851 29.068 1.00 43.64 59 GLU B O 1
ATOM 2158 N N . SER B 2 60 ? -27.921 -14.310 27.149 1.00 44.89 60 SER B N 1
ATOM 2159 C CA . SER B 2 60 ? -26.612 -14.438 27.788 1.00 47.28 60 SER B CA 1
ATOM 2160 C C . SER B 2 60 ? -26.293 -13.198 28.620 1.00 46.65 60 SER B C 1
ATOM 2161 O O . SER B 2 60 ? -26.587 -12.080 28.206 1.00 45.17 60 SER B O 1
ATOM 2164 N N . GLY B 2 61 ? -25.707 -13.402 29.799 1.00 48.05 61 GLY B N 1
ATOM 2165 C CA . GLY B 2 61 ? -25.334 -12.293 30.675 1.00 47.88 61 GLY B CA 1
ATOM 2166 C C . GLY B 2 61 ? -26.451 -11.741 31.543 1.00 46.52 61 GLY B C 1
ATOM 2167 O O . GLY B 2 61 ? -26.220 -10.854 32.368 1.00 46.61 61 GLY B O 1
ATOM 2168 N N . ILE B 2 62 ? -27.663 -12.262 31.362 1.00 45.53 62 ILE B N 1
ATOM 2169 C CA . ILE B 2 62 ? -28.818 -11.852 32.166 1.00 44.41 62 ILE B CA 1
ATOM 2170 C C . ILE B 2 62 ? -28.998 -12.835 33.323 1.00 46.10 62 ILE B C 1
ATOM 2171 O O . ILE B 2 62 ? -29.058 -14.039 33.102 1.00 46.94 62 ILE B O 1
ATOM 2176 N N . PRO B 2 63 ? -29.042 -12.323 34.568 1.00 46.72 63 PRO B N 1
ATOM 2177 C CA . PRO B 2 63 ? -29.159 -13.222 35.718 1.00 48.21 63 PRO B CA 1
ATOM 2178 C C . PRO B 2 63 ? -30.490 -13.969 35.742 1.00 47.91 63 PRO B C 1
ATOM 2179 O O . PRO B 2 63 ? -31.501 -13.467 35.224 1.00 46.14 63 PRO B O 1
ATOM 2183 N N . ALA B 2 64 ? -30.474 -15.151 36.360 1.00 49.20 64 ALA B N 1
ATOM 2184 C CA . ALA B 2 64 ? -31.628 -16.046 36.406 1.00 49.09 64 ALA B CA 1
ATOM 2185 C C . ALA B 2 64 ? -32.787 -15.564 37.299 1.00 48.62 64 ALA B C 1
ATOM 2186 O O . ALA B 2 64 ? -33.844 -16.206 37.355 1.00 48.91 64 ALA B O 1
ATOM 2188 N N . ARG B 2 65 ? -32.593 -14.433 37.979 1.00 47.54 65 ARG B N 1
ATOM 2189 C CA . ARG B 2 65 ? -33.664 -13.783 38.734 1.00 46.98 65 ARG B CA 1
ATOM 2190 C C . ARG B 2 65 ? -34.759 -13.306 37.770 1.00 45.06 65 ARG B C 1
ATOM 2191 O O . ARG B 2 65 ? -35.909 -13.088 38.162 1.00 45.20 65 ARG B O 1
ATOM 2199 N N . PHE B 2 66 ? -34.382 -13.126 36.508 1.00 43.40 66 PHE B N 1
ATOM 2200 C CA . PHE B 2 66 ? -35.324 -12.773 35.451 1.00 41.38 66 PHE B CA 1
ATOM 2201 C C . PHE B 2 66 ? -35.826 -14.039 34.782 1.00 41.39 66 PHE B C 1
ATOM 2202 O O . PHE B 2 66 ? -35.041 -14.927 34.444 1.00 42.30 66 PHE B O 1
ATOM 2210 N N . SER B 2 67 ? -37.136 -14.123 34.607 1.00 40.81 67 SER B N 1
ATOM 2211 C CA . SER B 2 67 ? -37.738 -15.241 33.893 1.00 41.59 67 SER B CA 1
ATOM 2212 C C . SER B 2 67 ? -38.993 -14.774 33.161 1.00 40.38 67 SER B C 1
ATOM 2213 O O . SER B 2 67 ? -39.614 -13.776 33.541 1.00 40.34 67 SER B O 1
ATOM 2216 N N . GLY B 2 68 ? -39.361 -15.492 32.113 1.00 40.22 68 GLY B N 1
ATOM 2217 C CA . GLY B 2 68 ? -40.528 -15.121 31.322 1.00 39.56 68 GLY B CA 1
ATOM 2218 C C . GLY B 2 68 ? -41.414 -16.316 31.052 1.00 40.67 68 GLY B C 1
ATOM 2219 O O . GLY B 2 68 ? -40.930 -17.426 30.906 1.00 41.22 68 GLY B O 1
ATOM 2220 N N . SER B 2 69 ? -42.720 -16.086 30.998 1.00 41.53 69 SER B N 1
ATOM 2221 C CA . SER B 2 69 ? -43.665 -17.144 30.657 1.00 43.81 69 SER B CA 1
ATOM 2222 C C . SER B 2 69 ? -44.827 -16.614 29.825 1.00 43.21 69 SER B C 1
ATOM 2223 O O . SER B 2 69 ? -44.939 -15.408 29.584 1.00 42.13 69 SER B O 1
ATOM 2226 N N . GLY B 2 70 ? -45.666 -17.535 29.366 1.00 44.43 70 GLY B N 1
ATOM 2227 C CA . GLY B 2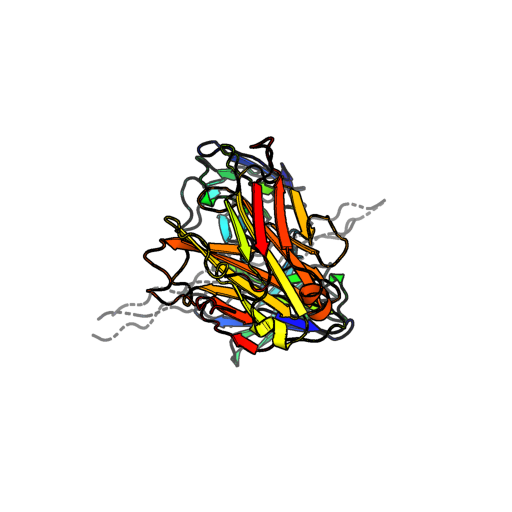 70 ? -46.853 -17.199 28.599 1.00 44.46 70 GLY B CA 1
ATOM 2228 C C . GLY B 2 70 ? -46.804 -17.716 27.179 1.00 44.15 70 GLY B C 1
ATOM 2229 O O . GLY B 2 70 ? -45.804 -18.301 26.742 1.00 44.02 70 GLY B O 1
ATOM 2230 N N . SER B 2 71 ? -47.904 -17.490 26.469 1.00 44.58 71 SER B N 1
ATOM 2231 C CA . SER B 2 71 ? -48.052 -17.822 25.057 1.00 44.50 71 SER B CA 1
ATOM 2232 C C . SER B 2 71 ? -49.294 -17.125 24.521 1.00 45.08 71 SER B C 1
ATOM 2233 O O . SER B 2 71 ? -50.115 -16.611 25.301 1.00 45.43 71 SER B O 1
ATOM 2236 N N . ARG B 2 72 ? -49.418 -17.115 23.189 1.00 44.86 72 ARG B N 1
ATOM 2237 C CA . ARG B 2 72 ? -50.591 -16.592 22.480 1.00 45.81 72 ARG B CA 1
ATOM 2238 C C . ARG B 2 72 ? -50.757 -15.091 22.648 1.00 43.98 72 ARG B C 1
ATOM 2239 O O . ARG B 2 72 ? -50.159 -14.318 21.897 1.00 42.75 72 ARG B O 1
ATOM 2247 N N . THR B 2 73 ? -51.554 -14.678 23.628 1.00 44.47 73 THR B N 1
ATOM 2248 C CA . THR B 2 73 ? -51.773 -13.253 23.885 1.00 43.53 73 THR B CA 1
ATOM 2249 C C . THR B 2 73 ? -51.441 -12.804 25.307 1.00 43.24 73 THR B C 1
ATOM 2250 O O . THR B 2 73 ? -51.662 -11.646 25.644 1.00 43.05 73 THR B O 1
ATOM 2254 N N . ASP B 2 74 ? -50.949 -13.712 26.149 1.00 43.52 74 ASP B N 1
ATOM 2255 C CA . ASP B 2 74 ? -50.665 -13.380 27.545 1.00 43.58 74 ASP B CA 1
ATOM 2256 C C . ASP B 2 74 ? -49.257 -13.746 27.943 1.00 41.88 74 ASP B C 1
ATOM 2257 O O . ASP B 2 74 ? -48.837 -14.893 27.827 1.00 42.01 74 ASP B O 1
ATOM 2262 N N . PHE B 2 75 ? -48.529 -12.750 28.421 1.00 40.15 75 PHE B N 1
ATOM 2263 C CA . PHE B 2 75 ? -47.125 -12.935 28.746 1.00 38.97 75 PHE B CA 1
ATOM 2264 C C . PHE B 2 75 ? -46.800 -12.284 30.067 1.00 38.89 75 PHE B C 1
ATOM 2265 O O . PHE B 2 75 ? -47.433 -11.290 30.451 1.00 39.39 75 PHE B O 1
ATOM 2273 N N . THR B 2 76 ? -45.823 -12.860 30.757 1.00 38.71 76 THR B N 1
ATOM 2274 C CA A THR B 2 76 ? -45.411 -12.351 32.053 0.70 39.21 76 THR B CA 1
ATOM 2275 C CA B THR B 2 76 ? -45.418 -12.386 32.072 0.30 38.93 76 THR B CA 1
ATOM 2276 C C . THR B 2 76 ? -43.898 -12.308 32.176 1.00 38.13 76 THR B C 1
ATOM 2277 O O . THR B 2 76 ? -43.198 -13.235 31.750 1.00 38.09 76 THR B O 1
ATOM 2284 N N . LEU B 2 77 ? -43.407 -11.198 32.733 1.00 36.81 77 LEU B N 1
ATOM 2285 C CA . LEU B 2 77 ? -42.014 -11.058 33.122 1.00 36.43 77 LEU B CA 1
ATOM 2286 C C . LEU B 2 77 ? -41.974 -11.128 34.654 1.00 38.03 77 LEU B C 1
ATOM 2287 O O . LEU B 2 77 ? -42.689 -10.391 35.336 1.00 38.11 77 LEU B O 1
ATOM 2292 N N . THR B 2 78 ? -41.154 -12.026 35.184 1.00 38.99 78 THR B N 1
ATOM 2293 C CA . THR B 2 78 ? -41.018 -12.158 36.624 1.00 41.10 78 THR B CA 1
ATOM 2294 C C . THR B 2 78 ? -39.584 -11.829 37.019 1.00 41.20 78 THR B C 1
ATOM 2295 O O . THR B 2 78 ? -38.635 -12.272 36.366 1.00 40.55 78 THR B O 1
ATOM 2299 N N . ILE B 2 79 ? -39.449 -11.018 38.070 1.00 41.99 79 ILE B N 1
ATOM 2300 C CA . ILE B 2 79 ? -38.158 -10.724 38.684 1.00 42.50 79 ILE B CA 1
ATOM 2301 C C . ILE B 2 79 ? -38.186 -11.212 40.132 1.00 44.62 79 ILE B C 1
ATOM 2302 O O . ILE B 2 79 ? -38.993 -10.728 40.943 1.00 45.19 79 ILE B O 1
ATOM 2307 N N . ASN B 2 80 ? -37.298 -12.151 40.457 1.00 46.00 80 ASN B N 1
ATOM 2308 C CA . ASN B 2 80 ? -37.323 -12.805 41.772 1.00 48.83 80 ASN B CA 1
ATOM 2309 C C . ASN B 2 80 ? -36.006 -13.499 42.161 1.00 50.23 80 ASN B C 1
ATOM 2310 O O . ASN B 2 80 ? -35.600 -14.456 41.506 1.00 50.53 80 ASN B O 1
ATOM 2315 N N . PRO B 2 81 ? -35.332 -13.014 43.229 1.00 51.82 81 PRO B N 1
ATOM 2316 C CA . PRO B 2 81 ? -35.701 -11.847 44.036 1.00 52.07 81 PRO B CA 1
ATOM 2317 C C . PRO B 2 81 ? -35.281 -10.537 43.368 1.00 50.13 81 PRO B C 1
ATOM 2318 O O . PRO B 2 81 ? -34.299 -10.506 42.605 1.00 49.09 81 PRO B O 1
ATOM 2322 N N . VAL B 2 82 ? -36.020 -9.471 43.648 1.00 49.57 82 VAL B N 1
ATOM 2323 C CA . VAL B 2 82 ? -35.676 -8.168 43.097 1.00 48.11 82 VAL B CA 1
ATOM 2324 C C . VAL B 2 82 ? -34.402 -7.689 43.775 1.00 49.06 82 VAL B C 1
ATOM 2325 O O . VAL B 2 82 ? -34.168 -7.979 44.957 1.00 50.51 82 VAL B O 1
ATOM 2329 N N . GLU B 2 83 ? -33.564 -7.007 43.000 1.00 47.44 83 GLU B N 1
ATOM 2330 C CA . GLU B 2 83 ? -32.340 -6.408 43.511 1.00 48.61 83 GLU B CA 1
ATOM 2331 C C . GLU B 2 83 ? -32.322 -4.902 43.230 1.00 47.31 83 GLU B C 1
ATOM 2332 O O . GLU B 2 83 ? -33.065 -4.413 42.378 1.00 45.69 83 GLU B O 1
ATOM 2338 N N . ALA B 2 84 ? -31.486 -4.178 43.967 1.00 47.90 84 ALA B N 1
ATOM 2339 C CA . ALA B 2 84 ? -31.417 -2.720 43.857 1.00 47.30 84 ALA B CA 1
ATOM 2340 C C . ALA B 2 84 ? -31.186 -2.282 42.411 1.00 45.06 84 ALA B C 1
ATOM 2341 O O . ALA B 2 84 ? -31.862 -1.382 41.921 1.00 43.87 84 ALA B O 1
ATOM 2343 N N . ASP B 2 85 ? -30.248 -2.953 41.748 1.00 44.61 85 ASP B N 1
ATOM 2344 C CA . ASP B 2 85 ? -29.868 -2.676 40.369 1.00 43.78 85 ASP B CA 1
ATOM 2345 C C . ASP B 2 85 ? -31.012 -2.803 39.353 1.00 41.83 85 ASP B C 1
ATOM 2346 O O . ASP B 2 85 ? -30.858 -2.415 38.194 1.00 41.12 85 ASP B O 1
ATOM 2351 N N . ASP B 2 86 ? -32.153 -3.340 39.779 1.00 41.38 86 ASP B N 1
ATOM 2352 C CA . ASP B 2 86 ? -33.245 -3.628 38.849 1.00 39.70 86 ASP B CA 1
ATOM 2353 C C . ASP B 2 86 ? -34.149 -2.434 38.582 1.00 38.89 86 ASP B C 1
ATOM 2354 O O . ASP B 2 86 ? -35.045 -2.530 37.743 1.00 38.52 86 ASP B O 1
ATOM 2359 N N . VAL B 2 87 ? -33.940 -1.326 39.293 1.00 39.23 87 VAL B N 1
ATOM 2360 C CA . VAL B 2 87 ? -34.734 -0.112 39.052 1.00 38.75 87 VAL B CA 1
ATOM 2361 C C . VAL B 2 87 ? -34.579 0.314 37.601 1.00 36.84 87 VAL B C 1
ATOM 2362 O O . VAL B 2 87 ? -33.458 0.462 37.114 1.00 36.44 87 VAL B O 1
ATOM 2366 N N . ALA B 2 88 ? -35.701 0.487 36.911 1.00 35.52 88 ALA B N 1
ATOM 2367 C CA . ALA B 2 88 ? -35.672 0.644 35.463 1.00 34.15 88 ALA B CA 1
ATOM 2368 C C . ALA B 2 88 ? -37.070 0.728 34.891 1.00 33.61 88 ALA B C 1
ATOM 2369 O O . ALA B 2 88 ? -38.054 0.604 35.616 1.00 34.23 88 ALA B O 1
ATOM 2371 N N . THR B 2 89 ? -37.150 0.936 33.580 1.00 32.76 89 THR B N 1
ATOM 2372 C CA . THR B 2 89 ? -38.392 0.696 32.853 1.00 32.20 89 THR B CA 1
ATOM 2373 C C . THR B 2 89 ? -38.253 -0.554 31.983 1.00 30.72 89 THR B C 1
ATOM 2374 O O . THR B 2 89 ? -37.251 -0.715 31.267 1.00 29.74 89 THR B O 1
ATOM 2378 N N . TYR B 2 90 ? -39.274 -1.416 32.044 1.00 30.41 90 TYR B N 1
ATOM 2379 C CA . TYR B 2 90 ? -39.300 -2.688 31.317 1.00 29.56 90 TYR B CA 1
ATOM 2380 C C . TYR B 2 90 ? -40.335 -2.642 30.189 1.00 29.52 90 TYR B C 1
ATOM 2381 O O . TYR B 2 90 ? -41.423 -2.084 30.369 1.00 30.47 90 TYR B O 1
ATOM 2390 N N . TYR B 2 91 ? -39.987 -3.219 29.034 1.00 28.45 91 TYR B N 1
ATOM 2391 C CA . TYR B 2 91 ? -40.870 -3.268 27.866 1.00 27.82 91 TYR B CA 1
ATOM 2392 C C . TYR B 2 91 ? -40.992 -4.681 27.342 1.00 28.09 91 TYR B C 1
ATOM 2393 O O . TYR B 2 91 ? -39.995 -5.404 27.261 1.00 27.49 91 TYR B O 1
ATOM 2402 N N . CYS B 2 92 ? -42.213 -5.070 26.985 1.00 28.73 92 CYS B N 1
ATOM 2403 C CA . CYS B 2 92 ? -42.406 -6.220 26.093 1.00 29.50 92 CYS B CA 1
ATOM 2404 C C . CYS B 2 92 ? -42.405 -5.710 24.648 1.00 28.95 92 CYS B C 1
ATOM 2405 O O . CYS B 2 92 ? -42.613 -4.503 24.399 1.00 29.03 92 CYS B O 1
ATOM 2408 N N . GLN B 2 93 ? -42.183 -6.626 23.708 1.00 28.59 93 GLN B N 1
ATOM 2409 C CA . GLN B 2 93 ? -42.159 -6.301 22.282 1.00 28.04 93 GLN B CA 1
ATOM 2410 C C . GLN B 2 93 ? -42.440 -7.573 21.481 1.00 28.46 93 GLN B C 1
ATOM 2411 O O . GLN B 2 93 ? -41.793 -8.608 21.712 1.00 29.60 93 GLN B O 1
ATOM 2417 N N . GLN B 2 94 ? -43.398 -7.512 20.556 1.00 28.36 94 GLN B N 1
ATOM 2418 C CA . GLN B 2 94 ? -43.672 -8.665 19.680 1.00 28.35 94 GLN B CA 1
ATOM 2419 C C . GLN B 2 94 ? -42.859 -8.591 18.386 1.00 27.95 94 GLN B C 1
ATOM 2420 O O . GLN B 2 94 ? -42.649 -7.505 17.823 1.00 27.02 94 GLN B O 1
ATOM 2426 N N . SER B 2 95 ? -42.419 -9.759 17.927 1.00 27.81 95 SER B N 1
ATOM 2427 C CA . SER B 2 95 ? -41.567 -9.866 16.760 1.00 27.67 95 SER B CA 1
ATOM 2428 C C . SER B 2 95 ? -42.155 -10.844 15.722 1.00 28.51 95 SER B C 1
ATOM 2429 O O . SER B 2 95 ? -41.431 -11.435 14.912 1.00 28.49 95 SER B O 1
ATOM 2432 N N . ASN B 2 96 ? -43.477 -10.981 15.750 1.00 29.43 96 ASN B N 1
ATOM 2433 C CA . ASN B 2 96 ? -44.202 -11.915 14.889 1.00 31.07 96 ASN B CA 1
ATOM 2434 C C . ASN B 2 96 ? -44.684 -11.236 13.606 1.00 31.45 96 ASN B C 1
ATOM 2435 O O . ASN B 2 96 ? -44.540 -11.784 12.513 1.00 31.92 96 ASN B O 1
ATOM 2440 N N . GLU B 2 97 ? -45.268 -10.049 13.761 1.00 30.79 97 GLU B N 1
ATOM 2441 C CA . GLU B 2 97 ? -46.003 -9.412 12.685 1.00 31.67 97 GLU B CA 1
ATOM 2442 C C . GLU B 2 97 ? -45.481 -8.012 12.418 1.00 30.96 97 GLU B C 1
ATOM 2443 O O . GLU B 2 97 ? -45.158 -7.256 13.344 1.00 30.08 97 GLU B O 1
ATOM 2449 N N . ASP B 2 98 ? -45.409 -7.688 11.133 1.00 31.40 98 ASP B N 1
ATOM 2450 C CA . ASP B 2 98 ? -45.018 -6.376 10.654 1.00 31.11 98 ASP B CA 1
ATOM 2451 C C . ASP B 2 98 ? -46.152 -5.408 10.959 1.00 31.32 98 ASP B C 1
ATOM 2452 O O . ASP B 2 98 ? -47.292 -5.683 10.589 1.00 33.62 98 ASP B O 1
ATOM 2457 N N . PRO B 2 99 ? -45.863 -4.281 11.632 1.00 30.03 99 PRO B N 1
ATOM 2458 C CA . PRO B 2 99 ? -44.559 -3.837 12.156 1.00 29.01 99 PRO B CA 1
ATOM 2459 C C . PRO B 2 99 ? -44.272 -4.350 13.568 1.00 27.71 99 PRO B C 1
ATOM 2460 O O . PRO B 2 99 ? -45.211 -4.570 14.334 1.00 27.57 99 PRO B O 1
ATOM 2464 N N . TYR B 2 100 ? -42.992 -4.514 13.919 1.00 27.01 100 TYR B N 1
ATOM 2465 C CA . TYR B 2 100 ? -42.606 -4.727 15.324 1.00 26.05 100 TYR B CA 1
ATOM 2466 C C . TYR B 2 100 ? -43.312 -3.680 16.166 1.00 26.14 100 TYR B C 1
ATOM 2467 O O . TYR B 2 100 ? -43.409 -2.514 15.764 1.00 26.65 100 TYR B O 1
ATOM 2476 N N . THR B 2 101 ? -43.808 -4.085 17.326 1.00 26.27 101 THR B N 1
ATOM 2477 C CA . THR B 2 101 ? -44.515 -3.171 18.227 1.00 26.61 101 THR B CA 1
ATOM 2478 C C . THR B 2 101 ? -44.142 -3.445 19.682 1.00 26.41 101 THR B C 1
ATOM 2479 O O . THR B 2 101 ? -43.885 -4.591 20.055 1.00 25.91 101 THR B O 1
ATOM 2483 N N . PHE B 2 102 ? -44.125 -2.379 20.488 1.00 26.25 102 PHE B N 1
ATOM 2484 C CA . PHE B 2 102 ? -43.715 -2.425 21.895 1.00 25.90 102 PHE B CA 1
ATOM 2485 C C . P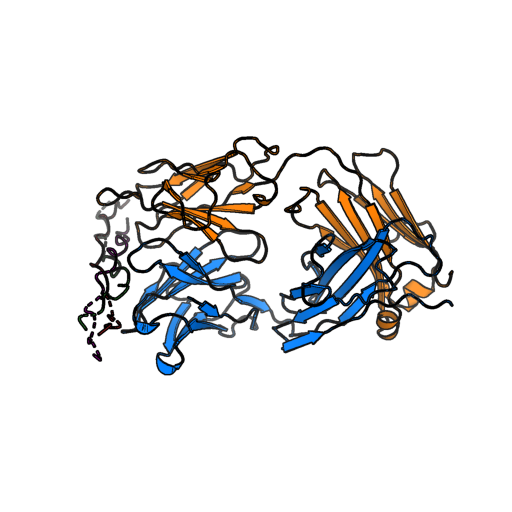HE B 2 102 ? -44.901 -2.144 22.791 1.00 27.18 102 PHE B C 1
ATOM 2486 O O . PHE B 2 102 ? -45.816 -1.399 22.402 1.00 28.07 102 PHE B O 1
ATOM 2494 N N . GLY B 2 103 ? -44.860 -2.699 24.005 1.00 27.70 103 GLY B N 1
ATOM 2495 C CA . GLY B 2 103 ? -45.757 -2.264 25.077 1.00 29.33 103 GLY B CA 1
ATOM 2496 C C . GLY B 2 103 ? -45.379 -0.860 25.523 1.00 30.25 103 GLY B C 1
ATOM 2497 O O . GLY B 2 103 ? -44.278 -0.376 25.210 1.00 29.21 103 GLY B O 1
ATOM 2498 N N . GLY B 2 104 ? -46.281 -0.215 26.262 1.00 31.60 104 GLY B N 1
ATOM 2499 C CA . GLY B 2 104 ? -46.063 1.143 26.744 1.00 33.17 104 GLY B CA 1
ATOM 2500 C C . GLY B 2 104 ? -45.074 1.273 27.895 1.00 33.71 104 GLY B C 1
ATOM 2501 O O . GLY B 2 104 ? -44.735 2.389 28.306 1.00 34.26 104 GLY B O 1
ATOM 2502 N N . GLY B 2 105 ? -44.616 0.136 28.417 1.00 33.39 105 GLY B N 1
ATOM 2503 C CA . GLY B 2 105 ? -43.619 0.114 29.483 1.00 33.85 105 GLY B CA 1
ATOM 2504 C C . GLY B 2 105 ? -44.176 0.037 30.895 1.00 35.48 105 GLY B C 1
ATOM 2505 O O . GLY B 2 105 ? -45.343 0.377 31.144 1.00 36.34 105 GLY B O 1
ATOM 2506 N N . THR B 2 106 ? -43.327 -0.424 31.810 1.00 35.77 106 THR B N 1
ATOM 2507 C CA . THR B 2 106 ? -43.636 -0.497 33.241 1.00 37.60 106 THR B CA 1
ATOM 2508 C C . THR B 2 106 ? -42.417 -0.024 34.016 1.00 37.85 106 THR B C 1
ATOM 2509 O O . THR B 2 106 ? -41.337 -0.605 33.895 1.00 37.15 106 THR B O 1
ATOM 2513 N N . LYS B 2 107 ? -42.591 1.037 34.796 1.00 39.52 107 LYS B N 1
ATOM 2514 C CA . LYS B 2 107 ? -41.518 1.574 35.628 1.00 40.26 107 LYS B CA 1
ATOM 2515 C C . LYS B 2 107 ? -41.431 0.824 36.951 1.00 41.59 107 LYS B C 1
ATOM 2516 O O . LYS B 2 107 ? -42.404 0.772 37.702 1.00 42.95 107 LYS B O 1
ATOM 2522 N N . LEU B 2 108 ? -40.270 0.234 37.225 1.00 41.42 108 LEU B N 1
ATOM 2523 C CA . LEU B 2 108 ? -40.045 -0.458 38.487 1.00 42.68 108 LEU B CA 1
ATOM 2524 C C . LEU B 2 108 ? -39.327 0.443 39.469 1.00 44.08 108 LEU B C 1
ATOM 2525 O O . LEU B 2 108 ? -38.163 0.803 39.248 1.00 43.62 108 LEU B O 1
ATOM 2530 N N . GLU B 2 109 ? -40.042 0.790 40.544 1.00 45.86 109 GLU B N 1
ATOM 2531 C CA A GLU B 2 109 ? -39.501 1.614 41.616 0.50 47.13 109 GLU B CA 1
ATOM 2532 C CA B GLU B 2 109 ? -39.524 1.625 41.629 0.50 47.20 109 GLU B CA 1
ATOM 2533 C C . GLU B 2 109 ? -39.391 0.762 42.876 1.00 48.63 109 GLU B C 1
ATOM 2534 O O . GLU B 2 109 ? -40.183 -0.154 43.086 1.00 49.23 109 GLU B O 1
ATOM 2545 N N . ILE B 2 110 ? -38.400 1.059 43.711 1.00 49.54 110 ILE B N 1
ATOM 2546 C CA . ILE B 2 110 ? -38.144 0.225 44.881 1.00 50.88 110 ILE B CA 1
ATOM 2547 C C . ILE B 2 110 ? -38.560 0.850 46.215 1.00 53.36 110 ILE B C 1
ATOM 2548 O O . ILE B 2 110 ? -38.271 2.016 46.474 1.00 53.80 110 ILE B O 1
ATOM 2553 N N . LYS B 2 111 ? -39.259 0.081 47.051 1.00 55.22 111 LYS B N 1
ATOM 2554 C CA . LYS B 2 111 ? -39.624 0.584 48.376 1.00 58.02 111 LYS B CA 1
ATOM 2555 C C . LYS B 2 111 ? -38.566 0.237 49.419 1.00 59.11 111 LYS B C 1
ATOM 2556 O O . LYS B 2 111 ? -38.115 -0.907 49.527 1.00 59.00 111 LYS B O 1
ATOM 2562 N N . ARG B 2 112 ? -38.167 1.249 50.176 1.00 57.93 112 ARG B N 1
ATOM 2563 C CA . ARG B 2 112 ? -37.098 1.104 51.155 1.00 57.13 112 ARG B CA 1
ATOM 2564 C C . ARG B 2 112 ? -37.379 1.924 52.416 1.00 56.93 112 ARG B C 1
ATOM 2565 O O . ARG B 2 112 ? -38.348 2.695 52.475 1.00 56.91 112 ARG B O 1
ATOM 2573 N N . ALA B 2 113 ? -36.530 1.741 53.423 1.00 56.71 113 ALA B N 1
ATOM 2574 C CA . ALA B 2 113 ? -36.628 2.500 54.667 1.00 56.92 113 ALA B CA 1
ATOM 2575 C C . ALA B 2 113 ? -36.481 4.007 54.416 1.00 55.01 113 ALA B C 1
ATOM 2576 O O . ALA B 2 113 ? -35.708 4.425 53.544 1.00 53.39 113 ALA B O 1
ATOM 2578 N N . ASP B 2 114 ? -37.233 4.812 55.165 1.00 55.45 114 ASP B N 1
ATOM 2579 C CA . ASP B 2 114 ? -37.075 6.267 55.140 1.00 53.80 114 ASP B CA 1
ATOM 2580 C C . ASP B 2 114 ? -35.624 6.679 55.445 1.00 51.79 114 ASP B C 1
ATOM 2581 O O . ASP B 2 114 ? -34.973 6.111 56.332 1.00 52.05 114 ASP B O 1
ATOM 2586 N N . ALA B 2 115 ? -35.120 7.649 54.685 1.00 49.44 115 ALA B N 1
ATOM 2587 C CA . ALA B 2 115 ? -33.798 8.227 54.935 1.00 47.49 115 ALA B CA 1
ATOM 2588 C C . ALA B 2 115 ? -33.832 9.742 54.776 1.00 45.73 115 ALA B C 1
ATOM 2589 O O . ALA B 2 115 ? -34.515 10.273 53.896 1.00 45.52 115 ALA B O 1
ATOM 2591 N N . ALA B 2 116 ? -33.100 10.425 55.649 1.00 44.68 116 ALA B N 1
ATOM 2592 C CA . ALA B 2 116 ? -33.031 11.880 55.658 1.00 42.72 116 ALA B CA 1
ATOM 2593 C C . ALA B 2 116 ? -31.988 12.365 54.654 1.00 40.51 116 ALA B C 1
ATOM 2594 O O . ALA B 2 116 ? -30.948 11.714 54.475 1.00 39.63 116 ALA B O 1
ATOM 2596 N N . PRO B 2 117 ? -32.257 13.513 54.002 1.00 39.19 117 PRO B N 1
ATOM 2597 C CA . PRO B 2 117 ? -31.290 14.067 53.048 1.00 38.03 117 PRO B CA 1
ATOM 2598 C C . PRO B 2 117 ? -30.012 14.547 53.733 1.00 37.82 117 PRO B C 1
ATOM 2599 O O . PRO B 2 117 ? -30.060 15.006 54.878 1.00 38.99 117 PRO B O 1
ATOM 2603 N N . THR B 2 118 ? -28.882 14.384 53.047 1.00 36.91 118 THR B N 1
ATOM 2604 C CA . THR B 2 118 ? -27.624 15.034 53.401 1.00 35.77 118 THR B CA 1
ATOM 2605 C C . THR B 2 118 ? -27.527 16.300 52.544 1.00 34.15 118 THR B C 1
ATOM 2606 O O . THR B 2 118 ? -27.513 16.227 51.310 1.00 33.51 118 THR B O 1
ATOM 2610 N N . VAL B 2 119 ? -27.467 17.453 53.198 1.00 32.92 119 VAL B N 1
ATOM 2611 C CA . VAL B 2 119 ? -27.538 18.726 52.498 1.00 31.18 119 VAL B CA 1
ATOM 2612 C C . VAL B 2 119 ? -26.178 19.466 52.450 1.00 30.30 119 VAL B C 1
ATOM 2613 O O . VAL B 2 119 ? -25.462 19.553 53.457 1.00 30.39 119 VAL B O 1
ATOM 2617 N N . SER B 2 120 ? -25.851 19.997 51.272 1.00 28.93 120 SER B N 1
ATOM 2618 C CA . SER B 2 120 ? -24.606 20.724 51.030 1.00 28.21 120 SER B CA 1
ATOM 2619 C C . SER B 2 120 ? -24.915 21.980 50.220 1.00 26.83 120 SER B C 1
ATOM 2620 O O . SER B 2 120 ? -25.606 21.891 49.203 1.00 26.30 120 SER B O 1
ATOM 2623 N N . ILE B 2 121 ? -24.393 23.131 50.651 1.00 25.36 121 ILE B N 1
ATOM 2624 C CA . ILE B 2 121 ? -24.586 24.402 49.938 1.00 24.06 121 ILE B CA 1
ATOM 2625 C C . ILE B 2 121 ? -23.274 24.894 49.290 1.00 24.22 121 ILE B C 1
ATOM 2626 O O . ILE B 2 121 ? -22.202 24.760 49.872 1.00 23.63 121 ILE B O 1
ATOM 2631 N N . PHE B 2 122 ? -23.369 25.431 48.068 1.00 24.19 122 PHE B N 1
ATOM 2632 C CA . PHE B 2 122 ? -22.184 25.929 47.348 1.00 24.35 122 PHE B CA 1
ATOM 2633 C C . PHE B 2 122 ? -22.383 27.360 46.859 1.00 24.12 122 PHE B C 1
ATOM 2634 O O . PHE B 2 122 ? -23.341 27.637 46.141 1.00 24.40 122 PHE B O 1
ATOM 2642 N N . PRO B 2 123 ? -21.492 28.280 47.282 1.00 24.16 123 PRO B N 1
ATOM 2643 C CA . PRO B 2 123 ? -21.537 29.641 46.791 1.00 24.37 123 PRO B CA 1
ATOM 2644 C C . PRO B 2 123 ? -21.139 29.639 45.316 1.00 24.75 123 PRO B C 1
ATOM 2645 O O . PRO B 2 123 ? -20.630 28.622 44.823 1.00 24.45 123 PRO B O 1
ATOM 2649 N N . PRO B 2 124 ? -21.383 30.755 44.607 1.00 25.00 124 PRO B N 1
ATOM 2650 C CA . PRO B 2 124 ? -20.974 30.824 43.200 1.00 25.74 124 PRO B CA 1
ATOM 2651 C C . PRO B 2 124 ? -19.483 30.598 43.035 1.00 25.93 124 PRO B C 1
ATOM 2652 O O . PRO B 2 124 ? -18.704 31.047 43.863 1.00 26.38 124 PRO B O 1
ATOM 2656 N N . SER B 2 125 ? -19.092 29.887 41.981 1.00 26.37 125 SER B N 1
ATOM 2657 C CA . SER B 2 125 ? -17.677 29.781 41.659 1.00 26.77 125 SER B CA 1
ATOM 2658 C C . SER B 2 125 ? -17.196 31.155 41.241 1.00 27.56 125 SER B C 1
ATOM 2659 O O . SER B 2 125 ? -17.961 31.951 40.673 1.00 27.55 125 SER B O 1
ATOM 2662 N N . SER B 2 126 ? -15.941 31.465 41.533 1.00 28.65 126 SER B N 1
ATOM 2663 C CA . SER B 2 126 ? -15.461 32.798 41.189 1.00 30.01 126 SER B CA 1
ATOM 2664 C C . SER B 2 126 ? -15.422 32.926 39.679 1.00 30.19 126 SER B C 1
ATOM 2665 O O . SER B 2 126 ? -15.661 33.993 39.143 1.00 30.98 126 SER B O 1
ATOM 2668 N N . GLU B 2 127 ? -15.196 31.821 38.985 1.00 30.62 127 GLU B N 1
ATOM 2669 C CA . GLU B 2 127 ? -15.192 31.886 37.529 1.00 31.85 127 GLU B CA 1
ATOM 2670 C C . GLU B 2 127 ? -16.541 32.358 36.980 1.00 30.77 127 GLU B C 1
ATOM 2671 O O . GLU B 2 127 ? -16.578 33.189 36.087 1.00 31.46 127 GLU B O 1
ATOM 2677 N N . GLN B 2 128 ? -17.641 31.847 37.524 1.00 29.20 128 GLN B N 1
ATOM 2678 C CA . GLN B 2 128 ? -18.953 32.287 37.054 1.00 29.02 128 GLN B CA 1
ATOM 2679 C C . GLN B 2 128 ? -19.150 33.798 37.244 1.00 29.46 128 GLN B C 1
ATOM 2680 O O . GLN B 2 128 ? -19.717 34.461 36.383 1.00 30.48 128 GLN B O 1
ATOM 2686 N N . LEU B 2 129 ? -18.643 34.330 38.350 1.00 29.25 129 LEU B N 1
ATOM 2687 C CA . LEU B 2 129 ? -18.773 35.755 38.656 1.00 29.87 129 LEU B CA 1
ATOM 2688 C C . LEU B 2 129 ? -18.216 36.653 37.554 1.00 31.25 129 LEU B C 1
ATOM 2689 O O . LEU B 2 129 ? -18.780 37.712 37.291 1.00 31.86 129 LEU B O 1
ATOM 2694 N N . THR B 2 130 ? -17.150 36.203 36.880 1.00 32.21 130 THR B N 1
ATOM 2695 C CA . THR B 2 130 ? -16.556 36.931 35.749 1.00 33.49 130 THR B CA 1
ATOM 2696 C C . THR B 2 130 ? -17.482 37.011 34.535 1.00 34.54 130 THR B C 1
ATOM 2697 O O . THR B 2 130 ? -17.309 37.878 33.674 1.00 35.99 130 THR B O 1
ATOM 2701 N N . SER B 2 131 ? -18.442 36.096 34.449 1.00 33.70 131 SER B N 1
ATOM 2702 C CA . SER B 2 131 ? -19.436 36.150 33.383 1.00 34.88 131 SER B CA 1
ATOM 2703 C C . SER B 2 131 ? -20.595 37.105 33.717 1.00 34.17 131 SER B C 1
ATOM 2704 O O . SER B 2 131 ? -21.458 37.336 32.878 1.00 35.21 131 SER B O 1
ATOM 2707 N N . GLY B 2 132 ? -20.636 37.619 34.943 1.00 33.20 132 GLY B N 1
ATOM 2708 C CA . GLY B 2 132 ? -21.709 38.524 35.361 1.00 32.80 132 GLY B CA 1
ATOM 2709 C C . GLY B 2 132 ? -22.967 37.835 35.876 1.00 31.82 132 GLY B C 1
ATOM 2710 O O . GLY B 2 132 ? -24.008 38.464 36.020 1.00 32.43 132 GLY B O 1
ATOM 2711 N N . GLY B 2 133 ? -22.871 36.541 36.165 1.00 30.75 133 GLY B N 1
ATOM 2712 C CA . GLY B 2 133 ? -23.979 35.784 36.757 1.00 28.87 133 GLY B CA 1
ATOM 2713 C C . GLY B 2 133 ? -23.498 35.110 38.030 1.00 27.56 133 GLY B C 1
ATOM 2714 O O . GLY B 2 133 ? -22.291 34.957 38.239 1.00 27.71 133 GLY B O 1
ATOM 2715 N N . ALA B 2 134 ? -24.439 34.718 38.883 1.00 26.52 134 ALA B N 1
ATOM 2716 C CA . ALA B 2 134 ? -24.132 34.049 40.145 1.00 25.27 134 ALA B CA 1
ATOM 2717 C C . ALA B 2 134 ? -25.165 32.968 40.492 1.00 25.13 134 ALA B C 1
ATOM 2718 O O . ALA B 2 134 ? -26.323 33.284 40.792 1.00 24.54 134 ALA B O 1
ATOM 2720 N N . SER B 2 135 ? -24.740 31.704 40.464 1.00 24.18 135 SER B N 1
ATOM 2721 C CA . SER B 2 135 ? -25.595 30.604 40.906 1.00 23.87 135 SER B CA 1
ATOM 2722 C C . SER B 2 135 ? -25.146 30.039 42.247 1.00 24.35 135 SER B C 1
ATOM 2723 O O . SER B 2 135 ? -23.954 29.726 42.426 1.00 24.31 135 SER B O 1
ATOM 2726 N N . VAL B 2 136 ? -26.104 29.891 43.169 1.00 24.15 136 VAL B N 1
ATOM 2727 C CA . VAL B 2 136 ? -25.904 29.167 44.419 1.00 23.65 136 VAL B CA 1
ATOM 2728 C C . VAL B 2 136 ? -26.495 27.759 44.299 1.00 24.55 136 VAL B C 1
ATOM 2729 O O . VAL B 2 136 ? -27.639 27.563 43.830 1.00 25.07 136 VAL B O 1
ATOM 2733 N N . VAL B 2 137 ? -25.725 26.755 44.706 1.00 24.64 137 VAL B N 1
ATOM 2734 C CA . VAL B 2 137 ? -26.186 25.391 44.525 1.00 24.77 137 VAL B CA 1
ATOM 2735 C C . VAL B 2 137 ? -26.375 24.717 45.865 1.00 26.03 137 VAL B C 1
ATOM 2736 O O . VAL B 2 137 ? -25.597 24.910 46.800 1.00 25.79 137 VAL B O 1
ATOM 2740 N N . CYS B 2 138 ? -27.449 23.950 45.954 1.00 27.20 138 CYS B N 1
ATOM 2741 C CA . CYS B 2 138 ? -27.728 23.165 47.128 1.00 29.16 138 CYS B CA 1
ATOM 2742 C C . CYS B 2 138 ? -28.015 21.736 46.679 1.00 28.60 138 CYS B C 1
ATOM 2743 O O . CYS B 2 138 ? -28.898 21.513 45.858 1.00 29.20 138 CYS B O 1
ATOM 2746 N N . PHE B 2 139 ? -27.222 20.783 47.157 1.00 28.22 139 PHE B N 1
ATOM 2747 C CA . PHE B 2 139 ? -27.476 19.357 46.913 1.00 28.56 139 PHE B CA 1
ATOM 2748 C C . PHE B 2 139 ? -28.180 18.725 48.131 1.00 29.44 139 PHE B C 1
ATOM 2749 O O . PHE B 2 139 ? -27.770 18.924 49.281 1.00 29.17 139 PHE B O 1
ATOM 2757 N N . LEU B 2 140 ? -29.248 17.979 47.870 1.00 30.45 140 LEU B N 1
ATOM 2758 C CA . LEU B 2 140 ? -29.977 17.252 48.913 1.00 31.41 140 LEU B CA 1
ATOM 2759 C C . LEU B 2 140 ? -29.895 15.786 48.514 1.00 31.84 140 LEU B C 1
ATOM 2760 O O . LEU B 2 140 ? -30.598 15.345 47.607 1.00 32.26 140 LEU B O 1
ATOM 2765 N N . ASN B 2 141 ? -29.007 15.047 49.167 1.00 32.14 141 ASN B N 1
ATOM 2766 C CA . ASN B 2 141 ? -28.597 13.752 48.650 1.00 33.07 141 ASN B CA 1
ATOM 2767 C C . ASN B 2 141 ? -29.016 12.568 49.511 1.00 34.85 141 ASN B C 1
ATOM 2768 O O . ASN B 2 141 ? -29.017 12.640 50.758 1.00 35.35 141 ASN B O 1
ATOM 2773 N N . ASN B 2 142 ? -29.362 11.485 48.821 1.00 35.52 142 ASN B N 1
ATOM 2774 C CA . ASN B 2 142 ? -29.600 10.175 49.420 1.00 37.54 142 ASN B CA 1
ATOM 2775 C C . ASN B 2 142 ? -30.733 10.136 50.440 1.00 38.48 142 ASN B C 1
ATOM 2776 O O . ASN B 2 142 ? -30.570 9.610 51.538 1.00 39.80 142 ASN B O 1
ATOM 2781 N N . PHE B 2 143 ? -31.878 10.695 50.053 1.00 38.64 143 PHE B N 1
ATOM 2782 C CA . PHE B 2 143 ? -33.085 10.662 50.866 1.00 39.80 143 PHE B CA 1
ATOM 2783 C C . PHE B 2 143 ? -34.140 9.668 50.339 1.00 41.84 143 PHE B C 1
ATOM 2784 O O . PHE B 2 143 ? -34.063 9.221 49.192 1.00 41.59 143 PHE B O 1
ATOM 2792 N N . TYR B 2 144 ? -35.091 9.301 51.203 1.00 44.26 144 TYR B N 1
ATOM 2793 C CA . TYR B 2 144 ? -36.286 8.520 50.822 1.00 46.71 144 TYR B CA 1
ATOM 2794 C C . TYR B 2 144 ? -37.388 8.759 51.832 1.00 48.69 144 TYR B C 1
ATOM 2795 O O . TYR B 2 144 ? -37.110 8.754 53.030 1.00 49.27 144 TYR B O 1
ATOM 2804 N N . PRO B 2 145 ? -38.647 8.948 51.370 1.00 50.68 145 PRO B N 1
ATOM 2805 C CA . PRO B 2 145 ? -39.185 8.923 49.981 1.00 51.16 145 PRO B CA 1
ATOM 2806 C C . PRO B 2 145 ? -38.804 10.106 49.088 1.00 49.95 145 PRO B C 1
ATOM 2807 O O . PRO B 2 145 ? -38.157 11.048 49.550 1.00 48.39 145 PRO B O 1
ATOM 2811 N N . LYS B 2 146 ? -39.224 10.029 47.820 1.00 50.60 146 LYS B N 1
ATOM 2812 C CA . LYS B 2 146 ? -38.917 11.013 46.776 1.00 49.48 146 LYS B CA 1
ATOM 2813 C C . LYS B 2 146 ? -39.405 12.421 47.105 1.00 48.75 146 LYS B C 1
ATOM 2814 O O . LYS B 2 146 ? -38.795 13.402 46.689 1.00 47.43 146 LYS B O 1
ATOM 2820 N N . ASP B 2 147 ? -40.510 12.521 47.832 1.00 49.78 147 ASP B N 1
ATOM 2821 C CA . ASP B 2 147 ? -41.087 13.816 48.165 1.00 49.94 147 ASP B CA 1
ATOM 2822 C C . ASP B 2 147 ? -40.115 14.641 49.012 1.00 48.00 147 ASP B C 1
ATOM 2823 O O . ASP B 2 147 ? -39.510 14.117 49.953 1.00 47.53 147 ASP B O 1
ATOM 2828 N N . ILE B 2 148 ? -39.962 15.917 48.650 1.00 46.39 148 ILE B N 1
ATOM 2829 C CA . ILE B 2 148 ? -39.083 16.860 49.352 1.00 44.66 148 ILE B CA 1
ATOM 2830 C C . ILE B 2 148 ? -39.370 18.284 48.876 1.00 44.08 148 ILE B C 1
ATOM 2831 O O . ILE B 2 148 ? -39.766 18.487 47.730 1.00 43.96 148 ILE B O 1
ATOM 2836 N N . ASN B 2 149 ? -39.189 19.260 49.763 1.00 43.82 149 ASN B N 1
ATOM 2837 C CA . ASN B 2 149 ? -39.261 20.671 49.384 1.00 43.42 149 ASN B CA 1
ATOM 2838 C C . ASN B 2 149 ? -37.953 21.403 49.670 1.00 41.40 149 ASN B C 1
ATOM 2839 O O . ASN B 2 149 ? -37.241 21.091 50.624 1.00 41.12 149 ASN B O 1
ATOM 2844 N N . VAL B 2 150 ? -37.662 22.396 48.841 1.00 39.85 150 VAL B N 1
ATOM 2845 C CA . VAL B 2 150 ? -36.533 23.271 49.059 1.00 37.79 150 VAL B CA 1
ATOM 2846 C C . VAL B 2 150 ? -37.000 24.717 49.086 1.00 37.61 150 VAL B C 1
ATOM 2847 O O . VAL B 2 150 ? -37.802 25.161 48.254 1.00 37.16 150 VAL B O 1
ATOM 2851 N N . LYS B 2 151 ? -36.489 25.444 50.071 1.00 37.16 151 LYS B N 1
ATOM 2852 C CA . LYS B 2 151 ? -36.768 26.850 50.201 1.00 37.47 151 LYS B CA 1
ATOM 2853 C C . LYS B 2 151 ? -35.434 27.554 50.115 1.00 35.91 151 LYS B C 1
ATOM 2854 O O . LYS B 2 151 ? -34.434 27.076 50.662 1.00 35.61 151 LYS B O 1
ATOM 2860 N N . TRP B 2 152 ? -35.409 28.670 49.397 1.00 35.00 152 TRP B N 1
ATOM 2861 C CA . TRP B 2 152 ? -34.233 29.516 49.358 1.00 33.46 152 TRP B CA 1
ATOM 2862 C C . TRP B 2 152 ? -34.505 30.805 50.122 1.00 34.04 152 TRP B C 1
ATOM 2863 O O . TRP B 2 152 ? -35.553 31.427 49.944 1.00 34.31 152 TRP B O 1
ATOM 2874 N N . LYS B 2 153 ? -33.566 31.198 50.981 1.00 33.31 153 LYS B N 1
ATOM 2875 C CA . LYS B 2 153 ? -33.675 32.469 51.682 1.00 33.82 153 LYS B CA 1
ATOM 2876 C C . LYS B 2 153 ? -32.452 33.345 51.476 1.00 33.37 153 LYS B C 1
ATOM 2877 O O . LYS B 2 153 ? -31.305 32.898 51.604 1.00 32.55 153 LYS B O 1
ATOM 2883 N N . ILE B 2 154 ? -32.728 34.596 51.136 1.00 33.79 154 ILE B N 1
ATOM 2884 C CA . ILE B 2 154 ? -31.714 35.594 50.902 1.00 33.26 154 ILE B CA 1
ATOM 2885 C C . ILE B 2 154 ? -31.911 36.681 51.953 1.00 34.69 154 ILE B C 1
ATOM 2886 O O . ILE B 2 154 ? -32.984 37.308 52.040 1.00 35.78 154 ILE B O 1
ATOM 2891 N N . ASP B 2 155 ? -30.882 36.859 52.780 1.00 34.83 155 ASP B N 1
ATOM 2892 C CA . ASP B 2 155 ? -30.945 37.717 53.951 1.00 36.04 155 ASP B CA 1
ATOM 2893 C C . ASP B 2 155 ? -32.166 37.416 54.828 1.00 37.05 155 ASP B C 1
ATOM 2894 O O . ASP B 2 155 ? -32.862 38.318 55.296 1.00 37.99 155 ASP B O 1
ATOM 2899 N N . GLY B 2 156 ? -32.407 36.124 55.037 1.00 37.05 156 GLY B N 1
ATOM 2900 C CA . GLY B 2 156 ? -33.444 35.640 55.944 1.00 38.94 156 GLY B CA 1
ATOM 2901 C C . GLY B 2 156 ? -34.853 35.627 55.368 1.00 40.52 156 GLY B C 1
ATOM 2902 O O . GLY B 2 156 ? -35.809 35.226 56.054 1.00 41.84 156 GLY B O 1
ATOM 2903 N N . SER B 2 157 ? -34.977 36.061 54.113 1.00 40.20 157 SER B N 1
ATOM 2904 C CA A SER B 2 157 ? -36.273 36.204 53.458 0.50 41.57 157 SER B CA 1
ATOM 2905 C CA B SER B 2 157 ? -36.280 36.175 53.467 0.50 41.48 157 SER B CA 1
ATOM 2906 C C . SER B 2 157 ? -36.344 35.379 52.170 1.00 41.04 157 SER B C 1
ATOM 2907 O O . SER B 2 157 ? -35.418 35.401 51.351 1.00 39.41 157 SER B O 1
ATOM 2912 N N . GLU B 2 158 ? -37.444 34.655 52.005 1.00 42.79 158 GLU B N 1
ATOM 2913 C CA . GLU B 2 158 ? -37.662 33.854 50.810 1.00 43.22 158 GLU B CA 1
ATOM 2914 C C . GLU B 2 158 ? -37.996 34.824 49.691 1.00 44.28 158 GLU B C 1
ATOM 2915 O O . GLU B 2 158 ? -38.969 35.560 49.794 1.00 46.31 158 GLU B O 1
ATOM 2921 N N . ARG B 2 159 ? -37.166 34.857 48.653 1.00 62.08 159 ARG B N 1
ATOM 2922 C CA . ARG B 2 159 ? -37.318 35.848 47.588 1.00 62.73 159 ARG B CA 1
ATOM 2923 C C . ARG B 2 159 ? -37.444 35.234 46.195 1.00 60.76 159 ARG B C 1
ATOM 2924 O O . ARG B 2 159 ? -36.824 34.194 45.884 1.00 58.59 159 ARG B O 1
ATOM 2932 N N . GLN B 2 160 ? -38.231 35.918 45.363 1.00 61.81 160 GLN B N 1
ATOM 2933 C CA . GLN B 2 160 ? -38.667 35.403 44.071 1.00 60.88 160 GLN B CA 1
ATOM 2934 C C . GLN B 2 160 ? -37.592 35.408 42.972 1.00 57.77 160 GLN B C 1
ATOM 2935 O O . GLN B 2 160 ? -36.687 36.263 42.989 1.00 57.63 160 GLN B O 1
ATOM 2941 N N . ASN B 2 161 ? -37.712 34.405 42.079 1.00 55.59 161 ASN B N 1
ATOM 2942 C CA A ASN B 2 161 ? -37.022 34.308 40.777 0.50 53.04 161 ASN B CA 1
ATOM 2943 C CA B ASN B 2 161 ? -37.005 34.340 40.774 0.50 53.12 161 ASN B CA 1
ATOM 2944 C C . ASN B 2 161 ? -35.644 33.618 40.743 1.00 50.15 161 ASN B C 1
ATOM 2945 O O . ASN B 2 161 ? -34.878 33.681 41.699 1.00 50.36 161 ASN B O 1
ATOM 2954 N N . GLY B 2 162 ? -35.370 32.944 39.623 1.00 47.55 162 GLY B N 1
ATOM 2955 C CA . GLY B 2 162 ? -34.087 32.323 39.339 1.00 43.32 162 GLY B CA 1
ATOM 2956 C C . GLY B 2 162 ? -33.812 30.920 39.844 1.00 40.89 162 GLY B C 1
ATOM 2957 O O . GLY B 2 162 ? -32.660 30.591 40.089 1.00 40.11 162 GLY B O 1
ATOM 2958 N N . VAL B 2 163 ? -34.830 30.074 39.985 1.00 39.43 163 VAL B N 1
ATOM 2959 C CA . VAL B 2 163 ? -34.594 28.738 40.544 1.00 37.15 163 VAL B CA 1
ATOM 2960 C C . VAL B 2 163 ? -34.677 27.613 39.493 1.00 35.95 163 VAL B C 1
ATOM 2961 O O . VAL B 2 163 ? -35.523 27.664 38.596 1.00 36.10 163 VAL B O 1
ATOM 2965 N N . LEU B 2 164 ? -33.766 26.632 39.602 1.00 34.02 164 LEU B N 1
ATOM 2966 C CA . LEU B 2 164 ? -33.753 25.418 38.773 1.00 32.82 164 LEU B CA 1
ATOM 2967 C C . LEU B 2 164 ? -33.551 24.159 39.622 1.00 32.35 164 LEU B C 1
ATOM 2968 O O . LEU B 2 164 ? -32.476 23.949 40.214 1.00 31.37 164 LEU B O 1
ATOM 2973 N N . ASN B 2 165 ? -34.583 23.317 39.657 1.00 32.50 165 ASN B N 1
ATOM 2974 C CA . ASN B 2 165 ? -34.531 22.072 40.406 1.00 32.42 165 ASN B CA 1
ATOM 2975 C C . ASN B 2 165 ? -34.472 20.847 39.522 1.00 32.14 165 ASN B C 1
ATOM 2976 O O . ASN B 2 165 ? -35.136 20.787 38.483 1.00 33.19 165 ASN B O 1
ATOM 2981 N N . SER B 2 166 ? -33.703 19.855 39.948 1.00 31.64 166 SER B N 1
ATOM 2982 C CA . SER B 2 166 ? -33.614 18.604 39.207 1.00 32.16 166 SER B CA 1
ATOM 2983 C C . SER B 2 166 ? -33.472 17.432 40.191 1.00 32.64 166 SER B C 1
ATOM 2984 O O . SER B 2 166 ? -32.762 17.531 41.181 1.00 32.81 166 SER B O 1
ATOM 2987 N N . TRP B 2 167 ? -34.176 16.340 39.915 1.00 34.07 167 TRP B N 1
ATOM 2988 C CA . TRP B 2 167 ? -34.212 15.158 40.780 1.00 35.16 167 TRP B CA 1
ATOM 2989 C C . TRP B 2 167 ? -33.597 14.007 40.009 1.00 34.74 167 TRP B C 1
ATOM 2990 O O . TRP B 2 167 ? -33.876 13.853 38.819 1.00 35.04 167 TRP B O 1
ATOM 3001 N N . THR B 2 168 ? -32.795 13.184 40.673 1.00 34.80 168 THR B N 1
ATOM 3002 C CA . THR B 2 168 ? -32.288 11.965 40.042 1.00 35.26 168 THR B CA 1
ATOM 3003 C C . THR B 2 168 ? -33.344 10.867 39.976 1.00 36.81 168 THR B C 1
ATOM 3004 O O . THR B 2 168 ? -34.375 10.926 40.653 1.00 36.90 168 THR B O 1
ATOM 3008 N N . ASP B 2 169 ? -33.081 9.882 39.117 1.00 37.89 169 ASP B N 1
ATOM 3009 C CA A ASP B 2 169 ? -33.857 8.651 39.138 0.50 39.27 169 ASP B CA 1
ATOM 3010 C CA B ASP B 2 169 ? -33.806 8.624 39.088 0.50 39.21 169 ASP B CA 1
ATOM 3011 C C . ASP B 2 169 ? -33.364 7.856 40.335 1.00 39.40 169 ASP B C 1
ATOM 3012 O O . ASP B 2 169 ? -32.275 8.098 40.838 1.00 38.98 169 ASP B O 1
ATOM 3021 N N . GLN B 2 170 ? -34.184 6.927 40.822 1.00 40.65 170 GLN B N 1
ATOM 3022 C CA . GLN B 2 170 ? -33.804 6.120 41.991 1.00 40.84 170 GLN B CA 1
ATOM 3023 C C . GLN B 2 170 ? -32.414 5.514 41.797 1.00 40.38 170 GLN B C 1
ATOM 3024 O O . GLN B 2 170 ? -32.117 4.948 40.753 1.00 40.09 170 GLN B O 1
ATOM 3030 N N . ASP B 2 171 ? -31.565 5.670 42.808 1.00 40.42 171 ASP B N 1
ATOM 3031 C CA . ASP B 2 171 ? -30.191 5.175 42.776 1.00 40.73 171 ASP B CA 1
ATOM 3032 C C . ASP B 2 171 ? -30.141 3.645 42.669 1.00 41.97 171 ASP B C 1
ATOM 3033 O O . ASP B 2 171 ? -30.838 2.950 43.400 1.00 42.56 171 ASP B O 1
ATOM 3038 N N . SER B 2 172 ? -29.313 3.129 41.765 1.00 42.68 172 SER B N 1
ATOM 3039 C CA . SER B 2 172 ? -29.218 1.677 41.539 1.00 44.54 172 SER B CA 1
ATOM 3040 C C . SER B 2 172 ? -28.492 0.903 42.659 1.00 45.75 172 SER B C 1
ATOM 3041 O O . SER B 2 172 ? -28.356 -0.317 42.584 1.00 46.97 172 SER B O 1
ATOM 3044 N N . LYS B 2 173 ? -28.036 1.607 43.692 1.00 45.84 173 LYS B N 1
ATOM 3045 C CA . LYS B 2 173 ? -27.273 0.972 44.776 1.00 47.51 173 LYS B CA 1
ATOM 3046 C C . LYS B 2 173 ? -27.979 1.002 46.131 1.00 47.50 173 LYS B C 1
ATOM 3047 O O . LYS B 2 173 ? -28.254 -0.051 46.717 1.00 49.05 173 LYS B O 1
ATOM 3053 N N . ASP B 2 174 ? -28.258 2.199 46.634 1.00 45.97 174 ASP B N 1
ATOM 3054 C CA . ASP B 2 174 ? -28.910 2.327 47.935 1.00 46.33 174 ASP B CA 1
ATOM 3055 C C . ASP B 2 174 ? -30.383 2.656 47.800 1.00 45.50 174 ASP B C 1
ATOM 3056 O O . ASP B 2 174 ? -31.080 2.819 48.804 1.00 46.51 174 ASP B O 1
ATOM 3061 N N . SER B 2 175 ? -30.842 2.761 46.549 1.00 43.67 175 SER B N 1
ATOM 3062 C CA A SER B 2 175 ? -32.268 2.927 46.231 0.50 43.47 175 SER B CA 1
ATOM 3063 C CA B SER B 2 175 ? -32.266 2.916 46.243 0.50 43.46 175 SER B CA 1
ATOM 3064 C C . SER B 2 175 ? -32.850 4.249 46.728 1.00 43.18 175 SER B C 1
ATOM 3065 O O . SER B 2 175 ? -34.059 4.373 46.935 1.00 44.19 175 SER B O 1
ATOM 3070 N N . THR B 2 176 ? -31.987 5.250 46.888 1.00 42.40 176 THR B N 1
ATOM 3071 C CA . THR B 2 176 ? -32.427 6.575 47.328 1.00 42.01 176 THR B CA 1
ATOM 3072 C C . THR B 2 176 ? -32.594 7.550 46.162 1.00 40.05 176 THR B C 1
ATOM 3073 O O . THR B 2 176 ? -32.276 7.221 45.021 1.00 38.88 176 THR B O 1
ATOM 3077 N N . TYR B 2 177 ? -33.108 8.737 46.476 1.00 39.43 177 TYR B N 1
ATOM 3078 C CA . TYR B 2 177 ? -33.225 9.840 45.543 1.00 37.94 177 TYR B CA 1
ATOM 3079 C C . TYR B 2 177 ? -32.315 10.988 45.988 1.00 37.12 177 TYR B C 1
ATOM 3080 O O . TYR B 2 177 ? -31.975 11.113 47.176 1.00 37.69 177 TYR B O 1
ATOM 3089 N N . SER B 2 178 ? -31.929 11.816 45.020 1.00 34.76 178 SER B N 1
ATOM 3090 C CA . SER B 2 178 ? -31.168 13.019 45.280 1.00 34.04 178 SER B CA 1
ATOM 3091 C C . SER B 2 178 ? -31.758 14.163 44.460 1.00 33.39 178 SER B C 1
ATOM 3092 O O . SER B 2 178 ? -32.405 13.938 43.426 1.00 32.14 178 SER B O 1
ATOM 3095 N N . MET B 2 179 ? -31.550 15.383 44.943 1.00 33.17 179 MET B N 1
ATOM 3096 C CA . MET B 2 179 ? -32.084 16.563 44.301 1.00 33.29 179 MET B CA 1
ATOM 3097 C C . MET B 2 179 ? -31.038 17.688 44.265 1.00 32.56 179 MET B C 1
ATOM 3098 O O . MET B 2 179 ? -30.261 17.858 45.209 1.00 33.21 179 MET B O 1
ATOM 3103 N N . SER B 2 180 ? -31.037 18.446 43.173 1.00 30.70 180 SER B N 1
ATOM 3104 C CA . SER B 2 180 ? -30.181 19.601 43.045 1.00 29.93 180 SER B CA 1
ATOM 3105 C C . SER B 2 180 ? -31.025 20.848 42.850 1.00 28.97 180 SER B C 1
ATOM 3106 O O . SER B 2 180 ? -31.874 20.890 41.967 1.00 28.78 180 SER B O 1
ATOM 3109 N N . SER B 2 181 ? -30.787 21.868 43.669 1.00 28.46 181 SER B N 1
ATOM 3110 C CA . SER B 2 181 ? -31.493 23.136 43.502 1.00 28.64 181 SER B CA 1
ATOM 3111 C C . SER B 2 181 ? -30.496 24.256 43.268 1.00 28.35 181 SER B C 1
ATOM 3112 O O . SER B 2 181 ? -29.626 24.467 44.091 1.00 28.46 181 SER B O 1
ATOM 3115 N N . THR B 2 182 ? -30.657 24.975 42.162 1.00 28.70 182 THR B N 1
ATOM 3116 C CA . THR B 2 182 ? -29.769 26.056 41.782 1.00 28.23 182 THR B CA 1
ATOM 3117 C C . THR B 2 182 ? -30.523 27.371 41.664 1.00 28.61 182 THR B C 1
ATOM 3118 O O . THR B 2 182 ? -31.469 27.508 40.854 1.00 29.27 182 THR B O 1
ATOM 3122 N N . LEU B 2 183 ? -30.075 28.335 42.465 1.00 27.62 183 LEU B N 1
ATOM 3123 C CA . LEU B 2 183 ? -30.612 29.687 42.472 1.00 27.67 183 LEU B CA 1
ATOM 3124 C C . LEU B 2 183 ? -29.662 30.625 41.712 1.00 27.79 183 LEU B C 1
ATOM 3125 O O . LEU B 2 183 ? -28.533 30.869 42.148 1.00 26.72 183 LEU B O 1
ATOM 3130 N N . THR B 2 184 ? -30.118 31.149 40.582 1.00 28.74 184 THR B N 1
ATOM 3131 C CA . THR B 2 184 ? -29.278 32.019 39.766 1.00 30.18 184 THR B CA 1
ATOM 3132 C C . THR B 2 184 ? -29.725 33.465 39.883 1.00 31.26 184 THR B C 1
ATOM 3133 O O . THR B 2 184 ? -30.898 33.774 39.719 1.00 31.86 184 THR B O 1
ATOM 3137 N N . LEU B 2 185 ? -28.774 34.341 40.190 1.00 31.88 185 LEU B N 1
ATOM 3138 C CA . LEU B 2 185 ? -29.007 35.772 40.211 1.00 33.09 185 LEU B CA 1
ATOM 3139 C C . LEU B 2 185 ? -27.989 36.398 39.289 1.00 33.62 185 LEU B C 1
ATOM 3140 O O . LEU B 2 185 ? -27.025 35.734 38.890 1.00 33.38 185 LEU B O 1
ATOM 3145 N N . THR B 2 186 ? -28.164 37.673 38.957 1.00 34.37 186 THR B N 1
ATOM 3146 C CA . THR B 2 186 ? -27.056 38.410 38.355 1.00 35.21 186 THR B CA 1
ATOM 3147 C C . THR B 2 186 ? -25.989 38.629 39.422 1.00 34.68 186 THR B C 1
ATOM 3148 O O . THR B 2 186 ? -26.264 38.489 40.613 1.00 34.21 186 THR B O 1
ATOM 3152 N N . LYS B 2 187 ? -24.773 38.944 38.987 1.00 35.06 187 LYS B N 1
ATOM 3153 C CA . LYS B 2 187 ? -23.671 39.230 39.895 1.00 35.24 187 LYS B CA 1
ATOM 3154 C C . LYS B 2 187 ? -24.004 40.421 40.798 1.00 36.37 187 LYS B C 1
ATOM 3155 O O . LYS B 2 187 ? -23.766 40.381 42.002 1.00 35.61 187 LYS B O 1
ATOM 3161 N N . ASP B 2 188 ? -24.562 41.472 40.212 1.00 38.21 188 ASP B N 1
ATOM 3162 C CA . ASP B 2 188 ? -24.984 42.632 40.988 1.00 40.23 188 ASP B CA 1
ATOM 3163 C C . ASP B 2 188 ? -26.063 42.305 42.023 1.00 39.50 188 ASP B C 1
ATOM 3164 O O . ASP B 2 188 ? -26.022 42.830 43.122 1.00 40.41 188 ASP B O 1
ATOM 3169 N N . GLU B 2 189 ? -27.006 41.428 41.690 1.00 38.90 189 GLU B N 1
ATOM 3170 C CA . GLU B 2 189 ? -28.052 41.056 42.644 1.00 38.72 189 GLU B CA 1
ATOM 3171 C C . GLU B 2 189 ? -27.418 40.287 43.801 1.00 37.13 189 GLU B C 1
ATOM 3172 O O . GLU B 2 189 ? -27.640 40.605 44.967 1.00 37.28 189 GLU B O 1
ATOM 3178 N N . TYR B 2 190 ? -26.600 39.297 43.454 1.00 35.47 190 TYR B N 1
ATOM 3179 C CA . TYR B 2 190 ? -25.899 38.480 44.425 1.00 34.01 190 TYR B CA 1
ATOM 3180 C C . TYR B 2 190 ? -25.090 39.322 45.414 1.00 35.08 190 TYR B C 1
ATOM 3181 O O . TYR B 2 190 ? -25.099 39.063 46.633 1.00 34.08 190 TYR B O 1
ATOM 3190 N N . GLU B 2 191 ? -24.409 40.340 44.890 1.00 36.44 191 GLU B N 1
ATOM 3191 C CA . GLU B 2 191 ? -23.552 41.185 45.716 1.00 38.11 191 GLU B CA 1
ATOM 3192 C C . GLU B 2 191 ? -24.281 42.270 46.510 1.00 39.68 191 GLU B C 1
ATOM 3193 O O . GLU B 2 191 ? -23.643 43.010 47.248 1.00 41.10 191 GLU B O 1
ATOM 3199 N N . ARG B 2 192 ? -25.604 42.362 46.366 1.00 40.02 192 ARG B N 1
ATOM 3200 C CA . ARG B 2 192 ? -26.403 43.287 47.174 1.00 41.83 192 ARG B CA 1
ATOM 3201 C C . ARG B 2 192 ? -26.944 42.630 48.439 1.00 40.53 192 ARG B C 1
ATOM 3202 O O . ARG B 2 192 ? -27.645 43.265 49.232 1.00 41.32 192 ARG B O 1
ATOM 3210 N N . HIS B 2 193 ? -26.632 41.350 48.611 1.00 38.10 193 HIS B N 1
ATOM 3211 C CA . HIS B 2 193 ? -27.115 40.585 49.745 1.00 36.96 193 HIS B CA 1
ATOM 3212 C C . HIS B 2 193 ? -25.956 39.779 50.312 1.00 35.30 193 HIS B C 1
ATOM 3213 O O . HIS B 2 193 ? -24.944 39.588 49.632 1.00 34.60 193 HIS B O 1
ATOM 3220 N N . ASN B 2 194 ? -26.110 39.291 51.542 1.00 34.56 194 ASN B N 1
ATOM 3221 C CA A ASN B 2 194 ? -25.014 38.610 52.216 0.50 34.11 194 ASN B CA 1
ATOM 3222 C CA B ASN B 2 194 ? -25.020 38.629 52.250 0.50 34.04 194 ASN B CA 1
ATOM 3223 C C . ASN B 2 194 ? -25.311 37.184 52.666 1.00 32.77 194 ASN B C 1
ATOM 3224 O O . ASN B 2 194 ? -24.467 36.309 52.517 1.00 32.72 194 ASN B O 1
ATOM 3233 N N . SER B 2 195 ? -26.503 36.933 53.193 1.00 32.04 195 SER B N 1
ATOM 3234 C CA . SER B 2 195 ? -26.834 35.593 53.654 1.00 30.69 195 SER B CA 1
ATOM 3235 C C . SER B 2 195 ? -27.636 34.792 52.614 1.00 29.57 195 SER B C 1
ATOM 3236 O O . SER B 2 195 ? -28.627 35.276 52.092 1.00 29.75 195 SER B O 1
ATOM 3239 N N . TYR B 2 196 ? -27.179 33.572 52.341 1.00 28.35 196 TYR B N 1
ATOM 3240 C CA . TYR B 2 196 ? -27.778 32.654 51.369 1.00 27.93 196 TYR B CA 1
ATOM 3241 C C . TYR B 2 196 ? -27.972 31.301 52.038 1.00 28.08 196 TYR B C 1
ATOM 3242 O O . TYR B 2 196 ? -27.044 30.761 52.653 1.00 27.22 196 TYR B O 1
ATOM 3251 N N . THR B 2 197 ? -29.190 30.775 51.933 1.00 28.46 197 THR B N 1
ATOM 3252 C CA . THR B 2 197 ? -29.646 29.653 52.764 1.00 29.39 197 THR B CA 1
ATOM 3253 C C . THR B 2 197 ? -30.598 28.749 51.973 1.00 29.70 197 THR B C 1
ATOM 3254 O O . THR B 2 197 ? -31.532 29.244 51.355 1.00 29.04 197 THR B O 1
ATOM 3258 N N . CYS B 2 198 ? -30.369 27.438 51.978 1.00 30.71 198 CYS B N 1
ATOM 3259 C CA . CYS B 2 198 ? -31.391 26.531 51.469 1.00 32.64 198 CYS B CA 1
ATOM 3260 C C . CYS B 2 198 ? -31.914 25.702 52.627 1.00 33.17 198 CYS B C 1
ATOM 3261 O O . CYS B 2 198 ? -31.152 25.271 53.495 1.00 32.81 198 CYS B O 1
ATOM 3264 N N . GLU B 2 199 ? -33.225 25.499 52.639 1.00 34.17 199 GLU B N 1
ATOM 3265 C CA . GLU B 2 199 ? -33.867 24.717 53.687 1.00 35.87 199 GLU B CA 1
ATOM 3266 C C . GLU B 2 199 ? -34.605 23.544 53.066 1.00 36.50 199 GLU B C 1
ATOM 3267 O O . GLU B 2 199 ? -35.455 23.733 52.203 1.00 36.72 199 GLU B O 1
ATOM 3273 N N . ALA B 2 200 ? -34.253 22.339 53.494 1.00 37.15 200 ALA B N 1
ATOM 3274 C CA . ALA B 2 200 ? -34.883 21.135 52.979 1.00 38.42 200 ALA B CA 1
ATOM 3275 C C . ALA B 2 200 ? -35.894 20.591 53.979 1.00 40.27 200 ALA B C 1
ATOM 3276 O O . ALA B 2 200 ? -35.568 20.378 55.159 1.00 40.45 200 ALA B O 1
ATOM 3278 N N . THR B 2 201 ? -37.107 20.357 53.481 1.00 41.77 201 THR B N 1
ATOM 3279 C CA . THR B 2 201 ? -38.225 19.835 54.267 1.00 43.95 201 THR B CA 1
ATOM 3280 C C . THR B 2 201 ? -38.620 18.461 53.747 1.00 44.89 201 THR B C 1
ATOM 3281 O O . THR B 2 201 ? -38.993 18.312 52.588 1.00 44.91 201 THR B O 1
ATOM 3285 N N . HIS B 2 202 ? -38.550 17.474 54.637 1.00 46.10 202 HIS B N 1
ATOM 3286 C CA A HIS B 2 202 ? -38.718 16.074 54.276 0.50 47.17 202 HIS B CA 1
ATOM 3287 C CA B HIS B 2 202 ? -38.718 16.074 54.275 0.50 47.18 202 HIS B CA 1
ATOM 3288 C C . HIS B 2 202 ? -39.504 15.329 55.350 1.00 49.42 202 HIS B C 1
ATOM 3289 O O . HIS B 2 202 ? -39.351 15.609 56.538 1.00 49.51 202 HIS B O 1
ATOM 3302 N N . LYS B 2 203 ? -40.335 14.384 54.914 1.00 51.24 203 LYS B N 1
ATOM 3303 C CA . LYS B 2 203 ? -41.145 13.509 55.785 1.00 54.40 203 LYS B CA 1
ATOM 3304 C C . LYS B 2 203 ? -40.433 13.099 57.081 1.00 55.18 203 LYS B C 1
ATOM 3305 O O . LYS B 2 203 ? -41.050 13.066 58.146 1.00 56.67 203 LYS B O 1
ATOM 3311 N N . THR B 2 204 ? -39.134 12.806 56.971 1.00 54.38 204 THR B N 1
ATOM 3312 C CA . THR B 2 204 ? -38.337 12.201 58.045 1.00 55.35 204 THR B CA 1
ATOM 3313 C C . THR B 2 204 ? -38.050 13.112 59.247 1.00 55.01 204 THR B C 1
ATOM 3314 O O . THR B 2 204 ? -37.496 12.664 60.262 1.00 55.95 204 THR B O 1
ATOM 3318 N N . SER B 2 205 ? -38.401 14.386 59.122 1.00 53.41 205 SER B N 1
ATOM 3319 C CA . SER B 2 205 ? -38.221 15.323 60.208 1.00 53.15 205 SER B CA 1
ATOM 3320 C C . SER B 2 205 ? -39.235 16.451 60.109 1.00 52.34 205 SER B C 1
ATOM 3321 O O . SER B 2 205 ? -39.516 16.965 59.023 1.00 50.78 205 SER B O 1
ATOM 3324 N N . THR B 2 206 ? -39.792 16.819 61.258 1.00 53.12 206 THR B N 1
ATOM 3325 C CA . THR B 2 206 ? -40.677 17.974 61.353 1.00 52.62 206 THR B CA 1
ATOM 3326 C C . THR B 2 206 ? -39.821 19.230 61.247 1.00 50.36 206 THR B C 1
ATOM 3327 O O . THR B 2 206 ? -40.303 20.287 60.828 1.00 49.65 206 THR B O 1
ATOM 3331 N N . SER B 2 207 ? -38.543 19.084 61.605 1.00 49.28 207 SER B N 1
ATOM 3332 C CA . SER B 2 207 ? -37.544 20.145 61.479 1.00 47.50 207 SER B CA 1
ATOM 3333 C C . SER B 2 207 ? -36.871 20.156 60.104 1.00 45.44 207 SER B C 1
ATOM 3334 O O . SER B 2 207 ? -36.218 19.175 59.719 1.00 44.93 207 SER B O 1
ATOM 3337 N N . PRO B 2 208 ? -37.000 21.282 59.377 1.00 44.05 208 PRO B N 1
ATOM 3338 C CA . PRO B 2 208 ? -36.262 21.465 58.126 1.00 42.51 208 PRO B CA 1
ATOM 3339 C C . PRO B 2 208 ? -34.744 21.405 58.358 1.00 41.41 208 PRO B C 1
ATOM 3340 O O . PRO B 2 208 ? -34.267 21.731 59.448 1.00 42.07 208 PRO B O 1
ATOM 3344 N N . ILE B 2 209 ? -34.005 20.923 57.367 1.00 40.11 209 ILE B N 1
ATOM 3345 C CA . ILE B 2 209 ? -32.547 20.930 57.426 1.00 39.10 209 ILE B CA 1
ATOM 3346 C C . ILE B 2 209 ? -32.073 22.212 56.751 1.00 37.59 209 ILE B C 1
ATOM 3347 O O . ILE B 2 209 ? -32.414 22.469 55.588 1.00 36.20 209 ILE B O 1
ATOM 3352 N N . VAL B 2 210 ? -31.309 23.014 57.504 1.00 37.27 210 VAL B N 1
ATOM 3353 C CA . VAL B 2 210 ? -30.860 24.346 57.073 1.00 35.78 210 VAL B CA 1
ATOM 3354 C C . VAL B 2 210 ? -29.343 24.391 56.821 1.00 35.50 210 VAL B C 1
ATOM 3355 O O . VAL B 2 210 ? -28.552 24.099 57.720 1.00 35.87 210 VAL B O 1
ATOM 3359 N N . LYS B 2 211 ? -28.953 24.751 55.595 1.00 34.25 211 LYS B N 1
ATOM 3360 C CA . LYS B 2 211 ? -27.562 25.054 55.284 1.00 33.61 211 LYS B CA 1
ATOM 3361 C C . LYS B 2 211 ? -27.437 26.476 54.745 1.00 32.65 211 LYS B C 1
ATOM 3362 O O . LYS B 2 211 ? -28.183 26.893 53.857 1.00 31.90 211 LYS B O 1
ATOM 3368 N N . SER B 2 212 ? -26.484 27.214 55.306 1.00 32.10 212 SER B N 1
ATOM 3369 C CA . SER B 2 212 ? -26.319 28.625 55.009 1.00 31.37 212 SER B CA 1
ATOM 3370 C C . SER B 2 212 ? -24.840 29.018 54.871 1.00 31.27 212 SER B C 1
ATOM 3371 O O . SER B 2 212 ? -23.956 28.344 55.406 1.00 30.95 212 SER B O 1
ATOM 3374 N N . PHE B 2 213 ? -24.586 30.098 54.139 1.00 29.66 213 PHE B N 1
ATOM 3375 C CA . PHE B 2 213 ? -23.274 30.726 54.133 1.00 30.95 213 PHE B CA 1
ATOM 3376 C C . PHE B 2 213 ? -23.468 32.228 54.005 1.00 31.37 213 PHE B C 1
ATOM 3377 O O . PHE B 2 213 ? -24.538 32.693 53.597 1.00 30.76 213 PHE B O 1
ATOM 3385 N N . ASN B 2 214 ? -22.437 32.977 54.374 1.00 32.80 214 ASN B N 1
ATOM 3386 C CA . ASN B 2 214 ? -22.417 34.409 54.181 1.00 33.98 214 ASN B CA 1
ATOM 3387 C C . ASN B 2 214 ? -21.415 34.747 53.099 1.00 34.00 214 ASN B C 1
ATOM 3388 O O . ASN B 2 214 ? -20.330 34.178 53.049 1.00 33.40 214 ASN B O 1
ATOM 3393 N N . ARG B 2 215 ? -21.807 35.655 52.219 1.00 34.38 215 ARG B N 1
ATOM 3394 C CA . ARG B 2 215 ? -20.970 36.087 51.120 1.00 36.54 215 ARG B CA 1
ATOM 3395 C C . ARG B 2 215 ? -19.739 36.791 51.692 1.00 40.86 215 ARG B C 1
ATOM 3396 O O . ARG B 2 215 ? -19.850 37.600 52.623 1.00 43.28 215 ARG B O 1
ATOM 3404 N N . ASN B 2 216 ? -18.567 36.462 51.158 1.00 42.45 216 ASN B N 1
ATOM 3405 C CA . ASN B 2 216 ? -17.304 37.055 51.627 1.00 46.99 216 ASN B CA 1
ATOM 3406 C C . ASN B 2 216 ? -16.979 36.770 53.099 1.00 48.20 216 ASN B C 1
ATOM 3407 O O . ASN B 2 216 ? -16.320 37.576 53.758 1.00 51.81 216 ASN B O 1
ATOM 3412 N N . GLU B 2 217 ? -17.464 35.650 53.623 1.00 45.97 217 GLU B N 1
ATOM 3413 C CA . GLU B 2 217 ? -17.074 35.220 54.953 1.00 47.56 217 GLU B CA 1
ATOM 3414 C C . GLU B 2 217 ? -16.410 33.873 54.832 1.00 46.83 217 GLU B C 1
ATOM 3415 O O . GLU B 2 217 ? -16.995 32.915 54.304 1.00 44.06 217 GLU B O 1
ATOM 3421 N N . CYS B 2 218 ? -15.180 33.820 55.327 1.00 49.35 218 CYS B N 1
ATOM 3422 C CA . CYS B 2 218 ? -14.425 32.587 55.399 1.00 49.43 218 CYS B CA 1
ATOM 3423 C C . CYS B 2 218 ? -14.041 32.353 56.850 1.00 51.85 218 CYS B C 1
ATOM 3424 O O . CYS B 2 218 ? -13.065 32.930 57.338 1.00 55.02 218 CYS B O 1
ATOM 3436 N N . GLY C 3 7 ? -4.764 -29.001 6.967 1.00 79.87 7 GLY E N 1
ATOM 3437 C CA . GLY C 3 7 ? -5.942 -29.187 7.821 1.00 77.91 7 GLY E CA 1
ATOM 3438 C C . GLY C 3 7 ? -7.303 -29.187 7.140 1.00 75.93 7 GLY E C 1
ATOM 3439 O O . GLY C 3 7 ? -7.408 -28.888 5.949 1.00 76.17 7 GLY E O 1
ATOM 3440 N N . PRO C 3 8 ? -8.364 -29.521 7.902 1.00 74.64 8 PRO E N 1
ATOM 3441 C CA . PRO C 3 8 ? -9.734 -29.580 7.379 1.00 73.13 8 PRO E CA 1
ATOM 3442 C C . PRO C 3 8 ? -10.361 -28.187 7.213 1.00 71.89 8 PRO E C 1
ATOM 3443 O O . PRO C 3 8 ? -9.892 -27.227 7.832 1.00 72.15 8 PRO E O 1
ATOM 3455 N N . GLY C 3 10 ? -12.838 -24.965 7.525 1.00 67.41 10 GLY E N 1
ATOM 3456 C CA . GLY C 3 10 ? -13.401 -24.320 8.719 1.00 65.99 10 GLY E CA 1
ATOM 3457 C C . GLY C 3 10 ? -14.872 -24.578 9.018 1.00 64.24 10 GLY E C 1
ATOM 3458 O O . GLY C 3 10 ? -15.573 -25.204 8.216 1.00 64.02 10 GLY E O 1
ATOM 3459 N N . PRO C 3 11 ? -15.353 -24.101 10.185 1.00 63.65 11 PRO E N 1
ATOM 3460 C CA . PRO C 3 11 ? -16.766 -24.263 10.564 1.00 62.65 11 PRO E CA 1
ATOM 3461 C C . PRO C 3 11 ? -17.687 -23.393 9.701 1.00 60.97 11 PRO E C 1
ATOM 3462 O O . PRO C 3 11 ? -17.212 -22.453 9.059 1.00 60.70 11 PRO E O 1
ATOM 3474 N N . GLY C 3 13 ? -20.189 -20.483 8.555 1.00 55.95 13 GLY E N 1
ATOM 3475 C CA . GLY C 3 13 ? -20.252 -19.076 8.939 1.00 54.64 13 GLY E CA 1
ATOM 3476 C C . GLY C 3 13 ? -21.420 -18.794 9.871 1.00 53.66 13 GLY E C 1
ATOM 3477 O O . GLY C 3 13 ? -22.180 -19.712 10.222 1.00 53.81 13 GLY E O 1
ATOM 3478 N N . PRO C 3 14 ? -21.578 -17.524 10.282 1.00 52.94 14 PRO E N 1
ATOM 3479 C CA . PRO C 3 14 ? -22.714 -17.145 11.131 1.00 52.47 14 PRO E CA 1
ATOM 3480 C C . PRO C 3 14 ? -24.034 -17.375 10.401 1.00 51.21 14 PRO E C 1
ATOM 3481 O O . PRO C 3 14 ? -24.041 -17.460 9.175 1.00 50.68 14 PRO E O 1
ATOM 3493 N N . GLY C 3 16 ? -27.683 -16.466 8.787 1.00 44.60 16 GLY E N 1
ATOM 3494 C CA . GLY C 3 16 ? -28.006 -15.335 7.928 1.00 43.21 16 GLY E CA 1
ATOM 3495 C C . GLY C 3 16 ? -29.070 -14.417 8.491 1.00 40.10 16 GLY E C 1
ATOM 3496 O O . GLY C 3 16 ? -29.561 -14.617 9.609 1.00 38.96 16 GLY E O 1
ATOM 3497 N N . ALA C 3 17 ? -29.431 -13.420 7.687 1.00 38.92 17 ALA E N 1
ATOM 3498 C CA . ALA C 3 17 ? -30.420 -12.411 8.052 1.00 36.41 17 ALA E CA 1
ATOM 3499 C C . ALA C 3 17 ? -31.822 -12.985 8.118 1.00 35.07 17 ALA E C 1
ATOM 3500 O O . ALA C 3 17 ? -32.117 -13.976 7.461 1.00 35.78 17 ALA E O 1
ATOM 3502 N N . ARG C 3 18 ? -32.690 -12.339 8.894 1.00 33.34 18 ARG E N 1
ATOM 3503 C CA . ARG C 3 18 ? -34.106 -12.677 8.871 1.00 32.43 18 ARG E CA 1
ATOM 3504 C C . ARG C 3 18 ? -34.652 -12.508 7.459 1.00 33.08 18 ARG E C 1
ATOM 3505 O O . ARG C 3 18 ? -34.204 -11.632 6.714 1.00 33.33 18 ARG E O 1
ATOM 3513 N N . GLY C 3 19 ? -35.603 -13.368 7.092 1.00 33.62 19 GLY E N 1
ATOM 3514 C CA . GLY C 3 19 ? -36.275 -13.271 5.814 1.00 34.39 19 GLY E CA 1
ATOM 3515 C C . GLY C 3 19 ? -37.014 -11.965 5.590 1.00 34.04 19 GLY E C 1
ATOM 3516 O O . GLY C 3 19 ? -37.220 -11.164 6.523 1.00 32.98 19 GLY E O 1
ATOM 3517 N N . LEU C 3 20 ? -37.399 -11.754 4.333 1.00 34.75 20 LEU E N 1
ATOM 3518 C CA . LEU C 3 20 ? -38.225 -10.628 3.947 1.00 34.49 20 LEU E CA 1
ATOM 3519 C C . LEU C 3 20 ? -39.568 -10.767 4.625 1.00 33.60 20 LEU E C 1
ATOM 3520 O O . LEU C 3 20 ? -40.016 -11.882 4.882 1.00 35.26 20 LEU E O 1
ATOM 3525 N N . THR C 3 21 ? -40.181 -9.635 4.950 1.00 32.63 21 THR E N 1
ATOM 3526 C CA . THR C 3 21 ? -41.541 -9.573 5.458 1.00 32.61 21 THR E CA 1
ATOM 3527 C C . THR C 3 21 ? -42.525 -10.037 4.391 1.00 33.96 21 THR E C 1
ATOM 3528 O O . THR C 3 21 ? -42.292 -9.837 3.197 1.00 33.91 21 THR E O 1
ATOM 3532 N N . GLY C 3 22 ? -43.608 -10.678 4.831 1.00 35.52 22 GLY E N 1
ATOM 3533 C CA . GLY C 3 22 ? -44.625 -11.220 3.934 1.00 37.36 22 GLY E CA 1
ATOM 3534 C C . GLY C 3 22 ? -45.458 -10.141 3.267 1.00 38.74 22 GLY E C 1
ATOM 3535 O O . GLY C 3 22 ? -45.481 -8.977 3.713 1.00 38.38 22 GLY E O 1
ATOM 3536 N N . ARG C 3 23 ? -46.146 -10.520 2.195 1.00 39.93 23 ARG E N 1
ATOM 3537 C CA . ARG C 3 23 ? -47.062 -9.610 1.525 1.00 41.81 23 ARG E CA 1
ATOM 3538 C C . ARG C 3 23 ? -48.237 -9.286 2.455 1.00 43.49 23 ARG E C 1
ATOM 3539 O O . ARG C 3 23 ? -48.509 -10.033 3.396 1.00 43.86 23 ARG E O 1
ATOM 3555 N N . GLY C 3 25 ? -52.216 -8.655 3.685 1.00 68.16 25 GLY E N 1
ATOM 3556 C CA . GLY C 3 25 ? -53.422 -9.461 3.566 1.00 70.46 25 GLY E CA 1
ATOM 3557 C C . GLY C 3 25 ? -54.328 -8.972 2.448 1.00 71.33 25 GLY E C 1
ATOM 3558 O O . GLY C 3 25 ? -54.166 -7.860 1.936 1.00 70.27 25 GLY E O 1
ATOM 3559 N N . ASP C 3 26 ? -55.280 -9.815 2.061 1.00 73.72 26 ASP E N 1
ATOM 3560 C CA . ASP C 3 26 ? -56.290 -9.419 1.087 1.00 75.42 26 ASP E CA 1
ATOM 3561 C C . ASP C 3 26 ? -57.259 -8.430 1.726 1.00 75.89 26 ASP E C 1
ATOM 3562 O O . ASP C 3 26 ? -58.091 -8.811 2.556 1.00 76.68 26 ASP E O 1
ATOM 3567 N N . ALA C 3 27 ? -57.115 -7.156 1.353 1.00 76.17 27 ALA E N 1
ATOM 3568 C CA . ALA C 3 27 ? -57.956 -6.079 1.871 1.00 77.02 27 ALA E CA 1
ATOM 3569 C C . ALA C 3 27 ? -59.410 -6.542 1.924 1.00 78.92 27 ALA E C 1
ATOM 3570 O O . ALA C 3 27 ? -59.998 -6.881 0.895 1.00 80.10 27 ALA E O 1
ATOM 3572 N N . GLY C 3 28 ? -59.962 -6.578 3.136 1.00 79.68 28 GLY E N 1
ATOM 3573 C CA . GLY C 3 28 ? -61.289 -7.140 3.401 1.00 81.93 28 GLY E CA 1
ATOM 3574 C C . GLY C 3 28 ? -62.415 -6.656 2.502 1.00 84.19 28 GLY E C 1
ATOM 3575 O O . GLY C 3 28 ? -62.379 -5.517 2.016 1.00 84.15 28 GLY E O 1
ATOM 3576 N N . PRO C 3 29 ? -63.423 -7.525 2.273 1.00 86.51 29 PRO E N 1
ATOM 3577 C CA . PRO C 3 29 ? -64.604 -7.247 1.438 1.00 89.10 29 PRO E CA 1
ATOM 3578 C C . PRO C 3 29 ? -65.435 -6.044 1.924 1.00 90.15 29 PRO E C 1
ATOM 3579 O O . PRO C 3 29 ? -65.358 -5.681 3.104 1.00 89.28 29 PRO E O 1
ATOM 3591 N N . GLY C 3 31 ? -68.888 -3.869 2.968 1.00 96.59 31 GLY E N 1
ATOM 3592 C CA . GLY C 3 31 ? -70.029 -4.184 3.823 1.00 98.39 31 GLY E CA 1
ATOM 3593 C C . GLY C 3 31 ? -71.348 -4.177 3.075 1.00 102.16 31 GLY E C 1
ATOM 3594 O O . GLY C 3 31 ? -72.390 -4.515 3.637 1.00 104.12 31 GLY E O 1
ATOM 3603 N N . GLY D 4 7 ? -2.557 -30.146 9.490 1.00 97.59 7 GLY F N 1
ATOM 3604 C CA . GLY D 4 7 ? -2.482 -28.831 10.121 1.00 96.05 7 GLY F CA 1
ATOM 3605 C C . GLY D 4 7 ? -3.817 -28.361 10.675 1.00 93.77 7 GLY F C 1
ATOM 3606 O O . GLY D 4 7 ? -4.731 -29.168 10.865 1.00 93.50 7 GLY F O 1
ATOM 3607 N N . PRO D 4 8 ? -3.944 -27.044 10.930 1.00 92.13 8 PRO F N 1
ATOM 3608 C CA . PRO D 4 8 ? -5.126 -26.503 11.608 1.00 89.85 8 PRO F CA 1
ATOM 3609 C C . PRO D 4 8 ? -6.388 -26.540 10.738 1.00 88.63 8 PRO F C 1
ATOM 3610 O O . PRO D 4 8 ? -6.281 -26.686 9.516 1.00 89.55 8 PRO F O 1
ATOM 3622 N N . GLY D 4 10 ? -9.621 -24.816 8.901 1.00 82.79 10 GLY F N 1
ATOM 3623 C CA . GLY D 4 10 ? -9.729 -23.562 8.161 1.00 81.30 10 GLY F CA 1
ATOM 3624 C C . GLY D 4 10 ? -10.462 -22.467 8.915 1.00 78.67 10 GLY F C 1
ATOM 3625 O O . GLY D 4 10 ? -11.024 -22.721 9.984 1.00 77.91 10 GLY F O 1
ATOM 3626 N N . PRO D 4 11 ? -10.440 -21.231 8.378 1.00 77.50 11 PRO F N 1
ATOM 3627 C CA . PRO D 4 11 ? -11.254 -20.128 8.913 1.00 75.13 11 PRO F CA 1
ATOM 3628 C C . PRO D 4 11 ? -12.764 -20.400 8.779 1.00 73.31 11 PRO F C 1
ATOM 3629 O O . PRO D 4 11 ? -13.155 -21.288 8.016 1.00 73.93 11 PRO F O 1
ATOM 3641 N N . GLY D 4 13 ? -16.726 -19.869 7.739 1.00 66.84 13 GLY F N 1
ATOM 3642 C CA . GLY D 4 13 ? -17.304 -19.540 6.439 1.00 65.59 13 GLY F CA 1
ATOM 3643 C C . GLY D 4 13 ? -17.948 -18.167 6.364 1.00 63.43 13 GLY F C 1
ATOM 3644 O O . GLY D 4 13 ? -17.928 -17.417 7.347 1.00 62.48 13 GLY F O 1
ATOM 3645 N N . PRO D 4 14 ? -18.517 -17.824 5.189 1.00 62.63 14 PRO F N 1
ATOM 3646 C CA . PRO D 4 14 ? -19.274 -16.587 5.006 1.00 60.75 14 PRO F CA 1
ATOM 3647 C C . PRO D 4 14 ? -20.607 -16.640 5.760 1.00 58.57 14 PRO F C 1
ATOM 3648 O O . PRO D 4 14 ? -21.079 -17.733 6.088 1.00 58.51 14 PRO F O 1
ATOM 3660 N N . GLY D 4 16 ? -24.571 -16.601 6.338 1.00 53.15 16 GLY F N 1
ATOM 3661 C CA . GLY D 4 16 ? -25.632 -17.216 5.541 1.00 52.62 16 GLY F CA 1
ATOM 3662 C C . GLY D 4 16 ? -26.504 -16.234 4.779 1.00 52.00 16 GLY F C 1
ATOM 3663 O O . GLY D 4 16 ? -26.372 -15.011 4.928 1.00 51.36 16 GLY F O 1
ATOM 3664 N N . ALA D 4 17 ? -27.401 -16.776 3.959 1.00 50.44 17 ALA F N 1
ATOM 3665 C CA . ALA D 4 17 ? -28.347 -15.966 3.189 1.00 49.28 17 ALA F CA 1
ATOM 3666 C C . ALA D 4 17 ? -29.553 -15.536 4.028 1.00 45.00 17 ALA F C 1
ATOM 3667 O O . ALA D 4 17 ? -29.745 -16.017 5.149 1.00 43.39 17 ALA F O 1
ATOM 3669 N N . ARG D 4 18 ? -30.356 -14.623 3.481 1.00 43.94 18 ARG F N 1
ATOM 3670 C CA . ARG D 4 18 ? -31.626 -14.232 4.090 1.00 40.63 18 ARG F CA 1
ATOM 3671 C C . ARG D 4 18 ? -32.537 -15.429 4.302 1.00 39.70 18 ARG F C 1
ATOM 3672 O O . ARG D 4 18 ? -32.622 -16.319 3.449 1.00 41.10 18 ARG F O 1
ATOM 3680 N N . GLY D 4 19 ? -33.234 -15.422 5.436 1.00 37.20 19 GLY F N 1
ATOM 3681 C CA . GLY D 4 19 ? -34.212 -16.454 5.751 1.00 36.71 19 GLY F CA 1
ATOM 3682 C C . GLY D 4 19 ? -35.354 -16.468 4.750 1.00 37.11 19 GLY F C 1
ATOM 3683 O O . GLY D 4 19 ? -35.377 -15.678 3.795 1.00 37.17 19 GLY F O 1
ATOM 3684 N N . LEU D 4 20 ? -36.294 -17.386 4.963 1.00 37.44 20 LEU F N 1
ATOM 3685 C CA . LEU D 4 20 ? -37.480 -17.481 4.131 1.00 38.08 20 LEU F CA 1
ATOM 3686 C C . LEU D 4 20 ? -38.354 -16.260 4.303 1.00 35.93 20 LEU F C 1
ATOM 3687 O O . LEU D 4 20 ? -38.408 -15.680 5.379 1.00 33.99 20 LEU F O 1
ATOM 3692 N N . THR D 4 21 ? -39.032 -15.875 3.228 1.00 36.94 21 THR F N 1
ATOM 3693 C CA . THR D 4 21 ? -40.008 -14.797 3.273 1.00 35.63 21 THR F CA 1
ATOM 3694 C C . THR D 4 21 ? -41.161 -15.176 4.206 1.00 35.25 21 THR F C 1
ATOM 3695 O O . THR D 4 21 ? -41.587 -16.329 4.236 1.00 36.50 21 THR F O 1
ATOM 3699 N N . GLY D 4 22 ? -41.641 -14.200 4.975 1.00 34.06 22 GLY F N 1
ATOM 3700 C CA . GLY D 4 22 ? -42.708 -14.401 5.952 1.00 33.91 22 GLY F CA 1
ATOM 3701 C C . GLY D 4 22 ? -44.053 -14.794 5.372 1.00 36.08 22 GLY F C 1
ATOM 3702 O O . GLY D 4 22 ? -44.263 -14.760 4.157 1.00 36.69 22 GLY F O 1
ATOM 3703 N N . ARG D 4 23 ? -44.964 -15.177 6.263 1.00 36.90 23 ARG F N 1
ATOM 3704 C CA . ARG D 4 23 ? -46.324 -15.554 5.893 1.00 39.15 23 ARG F CA 1
ATOM 3705 C C . ARG D 4 23 ? -47.054 -14.334 5.334 1.00 39.07 23 ARG F C 1
ATOM 3706 O O . ARG D 4 23 ? -46.798 -13.227 5.769 1.00 37.89 23 ARG F O 1
ATOM 3722 N N . GLY D 4 25 ? -50.022 -11.694 5.069 1.00 46.59 25 GLY F N 1
ATOM 3723 C CA . GLY D 4 25 ? -50.905 -11.149 6.094 1.00 48.67 25 GLY F CA 1
ATOM 3724 C C . GLY D 4 25 ? -52.279 -11.803 6.127 1.00 50.26 25 GLY F C 1
ATOM 3725 O O . GLY D 4 25 ? -52.712 -12.414 5.150 1.00 49.90 25 GLY F O 1
ATOM 3726 N N . ASP D 4 26 ? -52.958 -11.677 7.261 1.00 52.24 26 ASP F N 1
ATOM 3727 C CA . ASP D 4 26 ? -54.312 -12.184 7.395 1.00 54.48 26 ASP F CA 1
ATOM 3728 C C . ASP D 4 26 ? -55.286 -11.379 6.545 1.00 55.88 26 ASP F C 1
ATOM 3729 O O . ASP D 4 26 ? -55.101 -10.175 6.345 1.00 56.07 26 ASP F O 1
ATOM 3734 N N . ALA D 4 27 ? -56.309 -12.059 6.033 1.00 57.85 27 ALA F N 1
ATOM 3735 C CA . ALA D 4 27 ? -57.364 -11.412 5.267 1.00 59.88 27 ALA F CA 1
ATOM 3736 C C . ALA D 4 27 ? -58.006 -10.326 6.114 1.00 61.40 27 ALA F C 1
ATOM 3737 O O . ALA D 4 27 ? -58.273 -10.532 7.304 1.00 61.96 27 ALA F O 1
ATOM 3739 N N . GLY D 4 28 ? -58.241 -9.169 5.503 1.00 62.99 28 GLY F N 1
ATOM 3740 C CA . GLY D 4 28 ? -58.851 -8.041 6.205 1.00 65.29 28 GLY F CA 1
ATOM 3741 C C . GLY D 4 28 ? -60.259 -8.333 6.697 1.00 66.85 28 GLY F C 1
ATOM 3742 O O . GLY D 4 28 ? -60.935 -9.215 6.161 1.00 66.65 28 GLY F O 1
ATOM 3743 N N . PRO D 4 29 ? -60.710 -7.604 7.734 1.00 68.66 29 PRO F N 1
ATOM 3744 C CA . PRO D 4 29 ? -62.099 -7.732 8.184 1.00 70.03 29 PRO F CA 1
ATOM 3745 C C . PRO D 4 29 ? -63.066 -7.129 7.157 1.00 71.19 29 PRO F C 1
ATOM 3746 O O . PRO D 4 29 ? -62.653 -6.276 6.363 1.00 71.49 29 PRO F O 1
ATOM 3758 N N . GLY D 4 31 ? -65.900 -4.677 5.689 1.00 75.29 31 GLY F N 1
ATOM 3759 C CA . GLY D 4 31 ? -66.157 -3.249 5.884 1.00 76.71 31 GLY F CA 1
ATOM 3760 C C . GLY D 4 31 ? -67.550 -2.961 6.430 1.00 77.42 31 GLY F C 1
ATOM 3761 O O . GLY D 4 31 ? -68.329 -3.895 6.666 1.00 77.04 31 GLY F O 1
ATOM 3762 N N . PRO D 4 32 ? -67.871 -1.665 6.640 1.00 78.66 32 PRO F N 1
ATOM 3763 C CA . PRO D 4 32 ? -69.179 -1.247 7.168 1.00 79.18 32 PRO F CA 1
ATOM 3764 C C . PRO D 4 32 ? -70.314 -1.460 6.167 1.00 79.20 32 PRO F C 1
ATOM 3765 O O . PRO D 4 32 ? -71.381 -1.951 6.538 1.00 79.02 32 PRO F O 1
ATOM 3769 N N . GLY E 3 4 ? 1.817 -28.650 8.526 1.00 80.14 4 GLY G N 1
ATOM 3770 C CA . GLY E 3 4 ? 0.640 -28.559 7.608 1.00 79.39 4 GLY G CA 1
ATOM 3771 C C . GLY E 3 4 ? -0.058 -27.205 7.632 1.00 79.63 4 GLY G C 1
ATOM 3772 O O . GLY E 3 4 ? -0.274 -26.637 8.708 1.00 80.22 4 GLY G O 1
ATOM 3773 N N . PRO E 3 5 ? -0.408 -26.672 6.441 1.00 79.57 5 PRO G N 1
ATOM 3774 C CA . PRO E 3 5 ? -1.147 -25.403 6.327 1.00 79.73 5 PRO G CA 1
ATOM 3775 C C . PRO E 3 5 ? -2.662 -25.564 6.528 1.00 78.37 5 PRO G C 1
ATOM 3776 O O . PRO E 3 5 ? -3.215 -26.616 6.193 1.00 77.61 5 PRO G O 1
ATOM 3788 N N . GLY E 3 7 ? -6.778 -25.486 6.400 1.00 74.25 7 GLY G N 1
ATOM 3789 C CA . GLY E 3 7 ? -7.757 -25.773 5.353 1.00 72.72 7 GLY G CA 1
ATOM 3790 C C . GLY E 3 7 ? -8.434 -24.506 4.846 1.00 72.09 7 GLY G C 1
ATOM 3791 O O . GLY E 3 7 ? -8.163 -23.408 5.352 1.00 72.41 7 GLY G O 1
ATOM 3792 N N . PRO E 3 8 ? -9.322 -24.646 3.840 1.00 71.35 8 PRO G N 1
ATOM 3793 C CA . PRO E 3 8 ? -10.038 -23.492 3.284 1.00 71.19 8 PRO G CA 1
ATOM 3794 C C . PRO E 3 8 ? -11.059 -22.910 4.267 1.00 69.87 8 PRO G C 1
ATOM 3795 O O . PRO E 3 8 ? -11.381 -23.556 5.270 1.00 69.22 8 PRO G O 1
ATOM 3807 N N . GLY E 3 10 ? -14.615 -22.254 5.732 1.00 64.12 10 GLY G N 1
ATOM 3808 C CA . GLY E 3 10 ? -15.746 -23.171 5.808 1.00 61.77 10 GLY G CA 1
ATOM 3809 C C . GLY E 3 10 ? -16.881 -22.826 4.862 1.00 60.48 10 GLY G C 1
ATOM 3810 O O . GLY E 3 10 ? -16.762 -21.907 4.049 1.00 61.04 10 GLY G O 1
ATOM 3811 N N . PRO E 3 11 ? -17.994 -23.567 4.957 1.00 59.16 11 PRO G N 1
ATOM 3812 C CA . PRO E 3 11 ? -19.157 -23.291 4.119 1.00 58.37 11 PRO G CA 1
ATOM 3813 C C . PRO E 3 11 ? -19.911 -22.038 4.588 1.00 57.00 11 PRO G C 1
ATOM 3814 O O . PRO E 3 11 ? -19.645 -21.534 5.684 1.00 56.70 11 PRO G O 1
ATOM 3826 N N . GLY E 3 13 ? -22.875 -19.965 6.266 1.00 51.08 13 GLY G N 1
ATOM 3827 C CA . GLY E 3 13 ? -23.719 -20.264 7.410 1.00 48.80 13 GLY G CA 1
ATOM 3828 C C . GLY E 3 13 ? -25.124 -20.634 6.977 1.00 46.97 13 GLY G C 1
ATOM 3829 O O . GLY E 3 13 ? -25.484 -20.447 5.814 1.00 46.71 13 GLY G O 1
ATOM 3830 N N . PRO E 3 14 ? -25.932 -21.170 7.907 1.00 45.97 14 PRO G N 1
ATOM 3831 C CA . PRO E 3 14 ? -27.327 -21.458 7.589 1.00 45.18 14 PRO G CA 1
ATOM 3832 C C . PRO E 3 14 ? -28.115 -20.170 7.299 1.00 44.21 14 PRO G C 1
ATOM 3833 O O . PRO E 3 14 ? -27.711 -19.086 7.734 1.00 43.93 14 PRO G O 1
ATOM 3845 N N . GLY E 3 16 ? -30.996 -17.367 7.701 1.00 41.67 16 GLY G N 1
ATOM 3846 C CA . GLY E 3 16 ? -31.594 -16.794 8.903 1.00 39.25 16 GLY G CA 1
ATOM 3847 C C . GLY E 3 16 ? -33.030 -17.222 9.134 1.00 38.16 16 GLY G C 1
ATOM 3848 O O . GLY E 3 16 ? -33.574 -18.045 8.401 1.00 38.50 16 GLY G O 1
ATOM 3849 N N . ALA E 3 17 ? -33.639 -16.654 10.169 1.00 36.62 17 ALA G N 1
ATOM 3850 C CA . ALA E 3 17 ? -35.020 -16.958 10.526 1.00 35.93 17 ALA G CA 1
ATOM 3851 C C . ALA E 3 17 ? -36.028 -16.445 9.505 1.00 34.99 17 ALA G C 1
ATOM 3852 O O . ALA E 3 17 ? -35.723 -15.586 8.660 1.00 33.70 17 ALA G O 1
ATOM 3854 N N . ARG E 3 18 ? -37.239 -16.982 9.595 1.00 35.33 18 ARG G N 1
ATOM 3855 C CA . ARG E 3 18 ? -38.305 -16.609 8.689 1.00 34.73 18 ARG G CA 1
ATOM 3856 C C . ARG E 3 18 ? -38.725 -15.158 8.914 1.00 33.14 18 ARG G C 1
ATOM 3857 O O . ARG E 3 18 ? -38.693 -14.666 10.049 1.00 32.08 18 ARG G O 1
ATOM 3865 N N . GLY E 3 19 ? -39.111 -14.494 7.817 1.00 32.20 19 GLY G N 1
ATOM 3866 C CA . GLY E 3 19 ? -39.575 -13.115 7.835 1.00 31.66 19 GLY G CA 1
ATOM 3867 C C . GLY E 3 19 ? -40.787 -12.834 8.701 1.00 32.18 19 GLY G C 1
ATOM 3868 O O . GLY E 3 19 ? -41.507 -13.747 9.108 1.00 33.00 19 GLY G O 1
ATOM 3869 N N . LEU E 3 20 ? -40.990 -11.558 9.023 1.00 31.83 20 LEU G N 1
ATOM 3870 C CA . LEU E 3 20 ? -42.193 -11.142 9.733 1.00 32.47 20 LEU G CA 1
ATOM 3871 C C . LEU E 3 20 ? -43.421 -11.518 8.929 1.00 33.67 20 LEU G C 1
ATOM 3872 O O . LEU E 3 20 ? -43.395 -11.498 7.691 1.00 33.48 20 LEU G O 1
ATOM 3877 N N . THR E 3 21 ? -44.505 -11.840 9.622 1.00 35.18 21 THR G N 1
ATOM 3878 C CA . THR E 3 21 ? -45.782 -12.037 8.937 1.00 36.77 21 THR G CA 1
ATOM 3879 C C . THR E 3 21 ? -46.251 -10.677 8.408 1.00 37.25 21 THR G C 1
ATOM 3880 O O . THR E 3 21 ? -46.092 -9.654 9.092 1.00 36.60 21 THR G O 1
ATOM 3884 N N . GLY E 3 22 ? -46.812 -10.678 7.194 1.00 38.37 22 GLY G N 1
ATOM 3885 C CA . GLY E 3 22 ? -47.334 -9.477 6.560 1.00 39.07 22 GLY G CA 1
ATOM 3886 C C . GLY E 3 22 ? -48.462 -8.834 7.339 1.00 40.98 22 GLY G C 1
ATOM 3887 O O . GLY E 3 22 ? -49.087 -9.471 8.190 1.00 41.74 22 GLY G O 1
ATOM 3888 N N . ARG E 3 23 ? -48.707 -7.563 7.042 1.00 50.82 23 ARG G N 1
ATOM 3889 C CA . ARG E 3 23 ? -49.787 -6.786 7.632 1.00 52.43 23 ARG G CA 1
ATOM 3890 C C . ARG E 3 23 ? -51.133 -7.372 7.244 1.00 53.66 23 ARG G C 1
ATOM 3891 O O . ARG E 3 23 ? -51.246 -8.003 6.195 1.00 54.19 23 ARG G O 1
ATOM 3907 N N . GLY E 3 25 ? -54.974 -7.145 5.829 1.00 60.73 25 GLY G N 1
ATOM 3908 C CA . GLY E 3 25 ? -55.668 -6.336 4.825 1.00 63.27 25 GLY G CA 1
ATOM 3909 C C . GLY E 3 25 ? -56.526 -5.273 5.484 1.00 65.43 25 GLY G C 1
ATOM 3910 O O . GLY E 3 25 ? -56.889 -5.400 6.656 1.00 65.62 25 GLY G O 1
ATOM 3911 N N . ASP E 3 26 ? -56.839 -4.217 4.737 1.00 67.76 26 ASP G N 1
ATOM 3912 C CA . ASP E 3 26 ? -57.681 -3.135 5.247 1.00 70.62 26 ASP G CA 1
ATOM 3913 C C . ASP E 3 26 ? -59.102 -3.642 5.481 1.00 71.94 26 ASP G C 1
ATOM 3914 O O . ASP E 3 26 ? -59.505 -4.663 4.916 1.00 71.51 26 ASP G O 1
ATOM 3919 N N . ALA E 3 27 ? -59.849 -2.925 6.319 1.00 74.15 27 ALA G N 1
ATOM 3920 C CA . ALA E 3 27 ? -61.239 -3.263 6.621 1.00 76.08 27 ALA G CA 1
ATOM 3921 C C . ALA E 3 27 ? -62.177 -2.994 5.435 1.00 77.89 27 ALA G C 1
ATOM 3922 O O . ALA E 3 27 ? -61.891 -3.360 4.291 1.00 76.66 27 ALA G O 1
#

Nearest PDB structures (foldseek):
  6ltg-assembly2_D  TM=9.862E-01  e=2.318E-40  Mus musculus
  5vxr-assembly1_L  TM=9.649E-01  e=9.545E-41  Mus musculus
  6sxi-assembly1_L  TM=9.688E-01  e=2.318E-40  Mus musculus
  4g6a-assembly2_L  TM=9.688E-01  e=1.847E-37  Homo sapiens
  8d54-assembly1_B  TM=9.689E-01  e=9.816E-37  Mus musculus